Protein AF-A0A367K1L8-F1 (afdb_monomer)

Secondary structure (DSSP, 8-state):
-----------PEEEEEEEE-S----TT--EESS----SSTTSPPBGGGGB-TTT-PBPEEEEEEE---TT-SEEEEEEEEE---GGGTTSTTSEEEEEEEEE-HHHHHHHHHHHHHHHHHHHHHHHHHHHHHHS--S---TTSSS--S--------------------PPPPP---------HHHHHTT----SPBP-GGGS--PPPEEEEEEEPPSS-SS----THHHHHHHHHHHHHHHHTTSS----------------TTHHHHHHHHHHHHTT-TT--EEE-TT-----SSPPPHHHHHHHHSPPTTT-PPEEEEEEE-TTHHHHS-HHHHHHHHHHHH-TT----HHHHHT-S---S-EEEEEES--

Solvent-accessible surface area (backbone atoms only — not comparable to full-atom values): 23066 Å² total; per-residue (Å²): 137,82,83,74,74,79,72,76,83,77,80,38,34,29,29,29,80,64,50,77,55,89,78,89,84,58,40,64,51,33,30,33,32,21,76,89,52,57,83,50,78,91,68,54,61,40,41,69,68,44,35,18,68,68,80,66,46,75,23,29,40,51,36,36,33,50,60,67,47,97,93,48,52,39,46,29,34,41,38,34,31,33,41,48,44,39,91,36,48,97,43,83,45,24,56,40,78,50,74,49,77,45,77,36,65,66,55,46,52,53,50,55,51,52,51,50,53,49,49,54,49,52,51,50,52,52,51,52,54,52,50,59,64,70,69,62,77,81,87,77,79,92,65,73,88,84,67,87,78,87,80,90,78,90,80,84,89,85,85,92,86,87,87,88,88,80,89,87,83,84,89,82,83,89,85,81,91,77,82,83,74,75,57,62,68,66,55,56,66,66,71,66,75,96,52,67,60,52,62,73,88,81,51,57,63,46,77,24,30,33,38,42,79,44,73,62,72,94,60,57,90,71,78,78,76,78,54,62,65,59,49,50,51,54,50,52,52,52,48,56,65,57,60,65,76,78,62,81,95,74,91,78,89,75,78,82,74,74,75,73,79,64,60,95,64,42,60,62,35,29,49,54,35,47,66,56,37,69,58,50,70,68,37,29,32,40,37,34,76,69,46,79,84,85,48,59,53,84,74,52,70,71,57,49,50,61,54,69,45,49,33,89,84,82,60,41,59,48,30,37,38,38,34,41,35,46,49,47,62,78,72,38,68,42,39,62,57,28,49,52,60,47,48,77,73,48,88,84,66,94,75,54,76,69,55,58,76,56,36,8,54,70,70,68,67,49,78,44,69,41,53,67,88,109

Foldseek 3Di:
DDDPPPDPDFFKKFWFFDFFDPDDADLAFKKAWDFHNDPDPVAFDFQLLQAAPPPRHGWTWGIKHFDDDPPDQKTKIKIKTAHWFLVSPPPPRRIGIDMDIDGNPVVVVVVVVVVVVVVVVVVVVVVVVVVVVVPDDDDDPPPPPPDPDDDDDDDDDDDDDDDDDDDDDDDDDDDDDDDPPVPVVVVVVVPRDPHDHDDRVPHDIWGMTTIDMDTQDPDQPDPDPPCVVVVVVVVVVVVVVVVVPPDDDDDDPDDDPVPPVDPVPLCVLLVQLCVRCVSPVSTFKIFGWLDDDSDNGDDDPVRVVVQQQADPPPRAHKGWGMKGAQSSVVVTPSLVVQVVVVCVVPVDDDDDPVVSVNGTDDDGMDTDIGGPVD

pLDDT: mean 73.6, std 21.95, range [27.41, 97.06]

Sequence (374 aa):
MSNKKQSKQSNVLLGLPDGEIEVDNDAYASKIGGIPVWLDPKHPPSAEYCTCHVCGDLMYLLFQSYAPLPESAYHRVIYVWACNKRACMKKEGSFKVVRSHIIDEVYLKAQRQKEEEKRKKEEKLKAAAAANQTGFGQGFQLGDLWGSSAGSFAKAAAKAAEPKPLFGMKPISPFDTKKETVDIADQLSKLSIQSPPVNVSGLPKFPGQYLYIDEEPKEPRYGNIDMSRYKEYLEMEKELLMEVDENSGETWQGETYEKQQLPKGFDKQFKKFTERVELEPSQCVRYEFAGQPLFYSALRPQQQQLIMTPCKYCKGPKVFEFQLMPNVLSILPTTEYASEAEKSVNANNKKSLLDSWSAGMEFGTILAFVCQKD

Structure (mmCIF, N/CA/C/O backbone):
data_AF-A0A367K1L8-F1
#
_entry.id   AF-A0A367K1L8-F1
#
loop_
_atom_site.group_PDB
_atom_site.id
_atom_site.type_symbol
_atom_site.label_atom_id
_atom_site.label_alt_id
_atom_site.label_comp_id
_atom_site.label_asym_id
_atom_site.label_entity_id
_atom_site.label_seq_id
_atom_site.pdbx_PDB_ins_code
_atom_site.Cartn_x
_atom_site.Cartn_y
_atom_site.Cartn_z
_atom_site.occupancy
_atom_site.B_iso_or_equiv
_atom_site.auth_seq_id
_atom_site.auth_comp_id
_atom_site.auth_asym_id
_atom_site.auth_atom_id
_atom_site.pdbx_PDB_model_num
ATOM 1 N N . MET A 1 1 ? 8.583 30.125 30.302 1.00 33.72 1 MET A N 1
ATOM 2 C CA . MET A 1 1 ? 7.949 28.792 30.220 1.00 33.72 1 MET A CA 1
ATOM 3 C C . MET A 1 1 ? 7.504 28.578 28.780 1.00 33.72 1 MET A C 1
ATOM 5 O O . MET A 1 1 ? 6.471 29.094 28.380 1.00 33.72 1 MET A O 1
ATOM 9 N N . SER A 1 2 ? 8.349 27.942 27.963 1.00 32.84 2 SER A N 1
ATOM 10 C CA . SER A 1 2 ? 8.043 27.700 26.548 1.00 32.84 2 SER A CA 1
ATOM 11 C C . SER A 1 2 ? 6.999 26.600 26.416 1.00 32.84 2 SER A C 1
ATOM 13 O O . SER A 1 2 ? 7.210 25.484 26.888 1.00 32.84 2 SER A O 1
ATOM 15 N N . ASN A 1 3 ? 5.898 26.926 25.740 1.00 33.44 3 ASN A N 1
ATOM 16 C CA . ASN A 1 3 ? 4.879 25.988 25.284 1.00 33.44 3 ASN A CA 1
ATOM 17 C C . ASN A 1 3 ? 5.524 24.887 24.428 1.00 33.44 3 ASN A C 1
ATOM 19 O O . ASN A 1 3 ? 5.747 25.064 23.229 1.00 33.44 3 ASN A O 1
ATOM 23 N N . LYS A 1 4 ? 5.799 23.726 25.034 1.00 36.78 4 LYS A N 1
ATOM 24 C CA . LYS A 1 4 ? 5.988 22.482 24.287 1.00 36.78 4 LYS A CA 1
ATOM 25 C C . LYS A 1 4 ? 4.646 22.159 23.634 1.00 36.78 4 LYS A C 1
ATOM 27 O O . LYS A 1 4 ? 3.738 21.659 24.292 1.00 36.78 4 LYS A O 1
ATOM 32 N N . LYS A 1 5 ? 4.521 22.458 22.336 1.00 37.12 5 LYS A N 1
ATOM 33 C CA . LYS A 1 5 ? 3.535 21.807 21.467 1.00 37.12 5 LYS A CA 1
ATOM 34 C C . LYS A 1 5 ? 3.681 20.305 21.703 1.00 37.12 5 LYS A C 1
ATOM 36 O O . LYS A 1 5 ? 4.712 19.740 21.349 1.00 37.12 5 LYS A O 1
ATOM 41 N N . GLN A 1 6 ? 2.688 19.681 22.330 1.00 33.50 6 GLN A N 1
ATOM 42 C CA . GLN A 1 6 ? 2.571 18.230 22.349 1.00 33.50 6 GLN A CA 1
ATOM 43 C C . GLN A 1 6 ? 2.497 17.782 20.887 1.00 33.50 6 GLN A C 1
ATOM 45 O O . GLN A 1 6 ? 1.499 18.014 20.204 1.00 33.50 6 GLN A O 1
ATOM 50 N N . SER A 1 7 ? 3.596 17.234 20.367 1.00 38.19 7 SER A N 1
ATOM 51 C CA . SER A 1 7 ? 3.588 16.560 19.077 1.00 38.19 7 SER A CA 1
ATOM 52 C C . SER A 1 7 ? 2.651 15.370 19.219 1.00 38.19 7 SER A C 1
ATOM 54 O O . SER A 1 7 ? 2.913 14.474 20.022 1.00 38.19 7 SER A O 1
ATOM 56 N N . LYS A 1 8 ? 1.543 15.394 18.477 1.00 43.34 8 LYS A N 1
ATOM 57 C CA . LYS A 1 8 ? 0.653 14.248 18.288 1.00 43.34 8 LYS A CA 1
ATOM 58 C C . LYS A 1 8 ? 1.546 13.037 17.977 1.00 43.34 8 LYS A C 1
ATOM 60 O O . LYS A 1 8 ? 2.310 13.100 17.017 1.00 43.34 8 LYS A O 1
ATOM 65 N N . GLN A 1 9 ? 1.554 12.021 18.841 1.00 50.31 9 GLN A N 1
ATOM 66 C CA . GLN A 1 9 ? 2.336 10.805 18.610 1.00 50.31 9 GLN A CA 1
ATOM 67 C C . GLN A 1 9 ? 1.831 10.181 17.304 1.00 50.31 9 GLN A C 1
ATOM 69 O O . GLN A 1 9 ? 0.641 9.896 17.189 1.00 50.31 9 GLN A O 1
ATOM 74 N N . SER A 1 10 ? 2.700 10.073 16.300 1.00 58.75 10 SER A N 1
ATOM 75 C CA . SER A 1 10 ? 2.383 9.408 15.037 1.00 58.75 10 SER A CA 1
ATOM 76 C C . SER A 1 10 ? 2.575 7.907 15.234 1.00 58.75 10 SER A C 1
ATOM 78 O O . SER A 1 10 ? 3.699 7.464 15.476 1.00 58.75 10 SER A O 1
ATOM 80 N N . ASN A 1 11 ? 1.488 7.142 15.160 1.00 82.00 11 ASN A N 1
ATOM 81 C CA . ASN A 1 11 ? 1.505 5.679 15.234 1.00 82.00 11 ASN A CA 1
ATOM 82 C C . ASN A 1 11 ? 1.684 5.123 13.816 1.00 82.00 11 ASN A C 1
ATOM 84 O O . ASN A 1 11 ? 0.771 4.517 13.256 1.00 82.00 11 ASN A O 1
ATOM 88 N N . VAL A 1 12 ? 2.827 5.427 13.198 1.00 92.56 12 VAL A N 1
ATOM 89 C CA . VAL A 1 12 ? 3.155 4.914 11.865 1.00 92.56 12 VAL A CA 1
ATOM 90 C C . VAL A 1 12 ? 3.535 3.446 12.002 1.00 92.56 12 VAL A C 1
ATOM 92 O O . VAL A 1 12 ? 4.423 3.109 12.785 1.00 92.56 12 VAL A O 1
ATOM 95 N N . LEU A 1 13 ? 2.879 2.591 11.223 1.00 95.06 13 LEU A N 1
ATOM 96 C CA . LEU A 1 13 ? 3.216 1.176 11.115 1.00 95.06 13 LEU A CA 1
ATOM 97 C C . LEU A 1 13 ? 4.096 0.956 9.883 1.00 95.06 13 LEU A C 1
ATOM 99 O O . LEU A 1 13 ? 3.791 1.459 8.799 1.00 95.06 13 LEU A O 1
ATOM 103 N N . LEU A 1 14 ? 5.187 0.217 10.044 1.00 95.81 14 LEU A N 1
ATOM 104 C CA . LEU A 1 14 ? 6.100 -0.171 8.978 1.00 95.81 14 LEU A CA 1
ATOM 105 C C . LEU A 1 14 ? 5.831 -1.619 8.568 1.00 95.81 14 LEU A C 1
ATOM 107 O O . LEU A 1 14 ? 5.656 -2.481 9.421 1.00 95.81 14 LEU A O 1
ATOM 111 N N . GLY A 1 15 ? 5.815 -1.880 7.262 1.00 96.31 15 GLY A N 1
ATOM 112 C CA . GLY A 1 15 ? 5.840 -3.234 6.709 1.00 96.31 15 GLY A CA 1
ATOM 113 C C . GLY A 1 15 ? 7.262 -3.601 6.306 1.00 96.31 15 GLY A C 1
ATOM 114 O O . GLY A 1 15 ? 7.822 -2.948 5.418 1.00 96.31 15 GLY A O 1
ATOM 115 N N . LEU A 1 16 ? 7.829 -4.621 6.947 1.00 95.56 16 LEU A N 1
ATOM 116 C CA . LEU A 1 16 ? 9.189 -5.123 6.740 1.00 95.56 16 LEU A CA 1
ATOM 117 C C . LEU A 1 16 ? 9.138 -6.514 6.092 1.00 95.56 16 LEU A C 1
ATOM 119 O O . LEU A 1 16 ? 8.237 -7.279 6.422 1.00 95.56 16 LEU A O 1
ATOM 123 N N . PRO A 1 17 ? 10.058 -6.867 5.183 1.00 94.25 17 PRO A N 1
ATOM 124 C CA . PRO A 1 17 ? 10.080 -8.196 4.571 1.00 94.25 17 PRO A CA 1
ATOM 125 C C . PRO A 1 17 ? 10.338 -9.301 5.611 1.00 94.25 17 PRO A C 1
ATOM 127 O O . PRO A 1 17 ? 11.297 -9.215 6.370 1.00 94.25 17 PRO A O 1
ATOM 130 N N . ASP A 1 18 ? 9.503 -10.346 5.608 1.00 91.62 18 ASP A N 1
ATOM 131 C CA . ASP A 1 18 ? 9.469 -11.425 6.620 1.00 91.62 18 ASP A CA 1
ATOM 132 C C . ASP A 1 18 ? 9.560 -12.842 6.013 1.00 91.62 18 ASP A C 1
ATOM 134 O O . ASP A 1 18 ? 9.142 -13.840 6.589 1.00 91.62 18 ASP A O 1
ATOM 138 N N . GLY A 1 19 ? 10.111 -12.935 4.802 1.00 90.81 19 GLY A N 1
ATOM 139 C CA . GLY A 1 19 ? 10.416 -14.214 4.145 1.00 90.81 19 GLY A CA 1
ATOM 140 C C . GLY A 1 19 ? 9.479 -14.614 3.003 1.00 90.81 19 GLY A C 1
ATOM 141 O O . GLY A 1 19 ? 8.407 -14.045 2.801 1.00 90.81 19 GLY A O 1
ATOM 142 N N . GLU A 1 20 ? 9.946 -15.559 2.194 1.00 92.06 20 GLU A N 1
ATOM 143 C CA . GLU A 1 20 ? 9.299 -15.965 0.943 1.00 92.06 20 GLU A CA 1
ATOM 144 C C . GLU A 1 20 ? 7.980 -16.716 1.167 1.00 92.06 20 GLU A C 1
ATOM 146 O O . GLU A 1 20 ? 7.781 -17.402 2.170 1.00 92.06 20 GLU A O 1
ATOM 151 N N . ILE A 1 21 ? 7.074 -16.595 0.198 1.00 91.00 21 ILE A N 1
ATOM 152 C CA . ILE A 1 21 ? 5.763 -17.244 0.219 1.00 91.00 21 ILE A CA 1
ATOM 153 C C . ILE A 1 21 ? 5.789 -18.486 -0.672 1.00 91.00 21 ILE A C 1
ATOM 155 O O . ILE A 1 21 ? 5.823 -18.373 -1.898 1.00 91.00 21 ILE A O 1
ATOM 159 N N . GLU A 1 22 ? 5.694 -19.670 -0.063 1.00 80.94 22 GLU A N 1
ATOM 160 C CA . GLU A 1 22 ? 5.553 -20.935 -0.798 1.00 80.94 22 GLU A CA 1
ATOM 161 C C . GLU A 1 22 ? 4.098 -21.204 -1.211 1.00 80.94 22 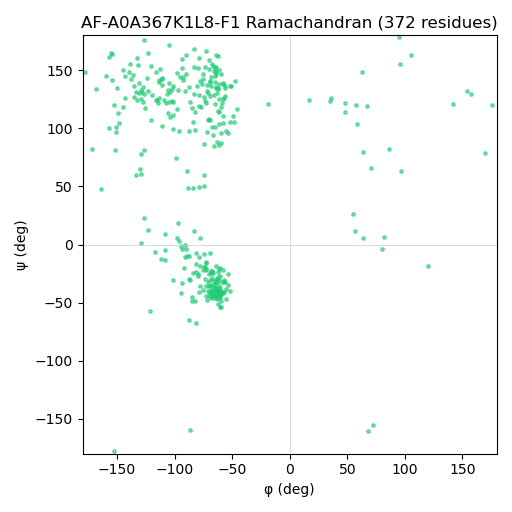GLU A C 1
ATOM 163 O O . GLU A 1 22 ? 3.809 -21.512 -2.369 1.00 80.94 22 GLU A O 1
ATOM 168 N N . VAL A 1 23 ? 3.164 -21.069 -0.262 1.00 82.31 23 VAL A N 1
ATOM 169 C CA . VAL A 1 23 ? 1.730 -21.302 -0.464 1.00 82.31 23 VAL A CA 1
ATOM 170 C C . VAL A 1 23 ? 0.942 -20.179 0.188 1.00 82.31 23 VAL A C 1
ATOM 172 O O . VAL A 1 23 ? 1.091 -19.906 1.374 1.00 82.31 23 VAL A O 1
ATOM 175 N N . ASP A 1 24 ? 0.061 -19.561 -0.590 1.00 83.56 24 ASP A N 1
ATOM 176 C CA . ASP A 1 24 ? -0.647 -18.358 -0.182 1.00 83.56 24 ASP A CA 1
ATOM 177 C C . ASP A 1 24 ? -2.158 -18.568 -0.201 1.00 83.56 24 ASP A C 1
ATOM 179 O O . ASP A 1 24 ? -2.771 -18.652 -1.265 1.00 83.56 24 ASP A O 1
ATOM 183 N N . ASN A 1 25 ? -2.749 -18.672 0.988 1.00 85.38 25 ASN A N 1
ATOM 184 C CA . ASN A 1 25 ? -4.183 -18.917 1.160 1.00 85.38 25 ASN A CA 1
ATOM 185 C C . ASN A 1 25 ? -4.851 -17.917 2.114 1.00 85.38 25 ASN A C 1
ATOM 187 O O . ASN A 1 25 ? -6.047 -18.039 2.374 1.00 85.38 25 ASN A O 1
ATOM 191 N N . ASP A 1 26 ? -4.103 -16.948 2.647 1.00 90.69 26 ASP A N 1
ATOM 192 C CA . ASP A 1 26 ? -4.611 -16.017 3.651 1.00 90.69 26 ASP A CA 1
ATOM 193 C C . ASP A 1 26 ? -4.854 -14.628 3.045 1.00 90.69 26 ASP A C 1
ATOM 195 O O . ASP A 1 26 ? -3.931 -13.914 2.649 1.00 90.69 26 ASP A O 1
ATOM 199 N N . ALA A 1 27 ? -6.126 -14.225 2.982 1.00 91.12 27 ALA A N 1
ATOM 200 C CA . ALA A 1 27 ? -6.516 -12.894 2.520 1.00 91.12 27 ALA A CA 1
ATOM 201 C C . ALA A 1 27 ? -6.084 -11.783 3.492 1.00 91.12 27 ALA A C 1
ATOM 203 O O . ALA A 1 27 ? -5.952 -10.628 3.080 1.00 91.12 27 ALA A O 1
ATOM 204 N N . TYR A 1 28 ? -5.871 -12.124 4.765 1.00 92.69 28 TYR A N 1
ATOM 205 C CA . TYR A 1 28 ? -5.532 -11.192 5.835 1.00 92.69 28 TYR A CA 1
ATOM 206 C C . TYR A 1 28 ? -4.019 -11.018 6.017 1.00 92.69 28 TYR A C 1
ATOM 208 O O . TYR A 1 28 ? -3.582 -10.089 6.700 1.00 92.69 28 TYR A O 1
ATOM 216 N N . ALA A 1 29 ? -3.207 -11.858 5.376 1.00 93.69 29 ALA A N 1
ATOM 217 C CA . ALA A 1 29 ? -1.763 -11.711 5.390 1.00 93.69 29 ALA A CA 1
ATOM 218 C C . ALA A 1 29 ? -1.327 -10.468 4.597 1.00 93.69 29 ALA A C 1
ATOM 220 O O . ALA A 1 29 ? -1.850 -10.162 3.519 1.00 93.69 29 ALA A O 1
ATOM 221 N N . SER A 1 30 ? -0.339 -9.752 5.138 1.00 95.94 30 SER A N 1
ATOM 222 C CA . SER A 1 30 ? 0.322 -8.654 4.433 1.00 95.94 30 SER A CA 1
ATOM 223 C C . SER A 1 30 ? 1.522 -9.185 3.664 1.00 95.94 30 SER A C 1
ATOM 225 O O . SER A 1 30 ? 2.316 -9.949 4.205 1.00 95.94 30 SER A O 1
ATOM 227 N N . LYS A 1 31 ? 1.648 -8.800 2.395 1.00 96.50 31 LYS A N 1
ATOM 228 C CA . LYS A 1 31 ? 2.668 -9.317 1.482 1.00 96.50 31 LYS A CA 1
ATOM 229 C C . LYS A 1 31 ? 2.955 -8.367 0.328 1.00 96.50 31 LYS A C 1
ATOM 231 O O . LYS A 1 31 ? 2.128 -7.523 -0.031 1.00 96.50 31 LYS A O 1
ATOM 236 N N . ILE A 1 32 ? 4.105 -8.568 -0.298 1.00 96.56 32 ILE A N 1
ATOM 237 C CA . ILE A 1 32 ? 4.471 -7.993 -1.593 1.00 96.56 32 ILE A CA 1
ATOM 238 C C . ILE A 1 32 ? 4.664 -9.096 -2.630 1.00 96.56 32 ILE A C 1
ATOM 240 O O . ILE A 1 32 ? 5.064 -10.207 -2.292 1.00 96.56 32 ILE A O 1
ATOM 244 N N . GLY A 1 33 ? 4.368 -8.798 -3.895 1.00 94.75 33 GLY A N 1
ATOM 245 C CA . GLY A 1 33 ? 4.430 -9.788 -4.973 1.00 94.75 33 GLY A CA 1
ATOM 246 C C . GLY A 1 33 ? 3.362 -10.888 -4.868 1.00 94.75 33 GLY A C 1
ATOM 247 O O . GLY A 1 33 ? 2.334 -10.735 -4.204 1.00 94.75 33 GLY A O 1
ATOM 248 N N . GLY A 1 34 ? 3.599 -12.008 -5.554 1.00 93.38 34 GLY A N 1
ATOM 249 C CA . GLY A 1 34 ? 2.688 -13.151 -5.584 1.00 93.38 34 GLY A CA 1
ATOM 250 C C . GLY A 1 34 ? 1.410 -12.921 -6.398 1.00 93.38 34 GLY A C 1
ATOM 251 O O . GLY A 1 34 ? 1.365 -12.123 -7.337 1.00 93.38 34 GLY A O 1
ATOM 252 N N . ILE A 1 35 ? 0.365 -13.673 -6.045 1.00 92.44 35 ILE A N 1
ATOM 253 C CA . ILE A 1 35 ? -0.988 -13.571 -6.610 1.00 92.44 35 ILE A CA 1
ATOM 254 C C . ILE A 1 35 ? -1.971 -13.064 -5.547 1.00 92.44 35 ILE A C 1
ATOM 256 O O . ILE A 1 35 ? -1.763 -13.298 -4.352 1.00 92.44 35 ILE A O 1
ATOM 260 N N . PRO A 1 36 ? -3.048 -12.365 -5.941 1.00 93.12 36 PRO A N 1
ATOM 261 C CA . PRO A 1 36 ? -4.009 -11.845 -4.980 1.00 93.12 36 PRO A CA 1
ATOM 262 C C . PRO A 1 36 ? -4.783 -12.986 -4.327 1.00 93.12 36 PRO A C 1
ATOM 264 O O . PRO A 1 36 ? -5.269 -13.890 -5.007 1.00 93.12 36 PRO A O 1
ATOM 267 N N . VAL A 1 37 ? -4.958 -12.890 -3.013 1.00 93.44 37 VAL A N 1
ATOM 268 C CA . VAL A 1 37 ? -5.953 -13.678 -2.284 1.00 93.44 37 VAL A CA 1
ATOM 269 C C . VAL A 1 37 ? -7.105 -12.736 -1.961 1.00 93.44 37 VAL A C 1
ATOM 271 O O . VAL A 1 37 ? -6.951 -11.781 -1.197 1.00 93.44 37 VAL A O 1
ATOM 274 N N . TRP A 1 38 ? -8.243 -12.942 -2.621 1.00 92.94 38 TRP A N 1
ATOM 275 C CA . TRP A 1 38 ? -9.396 -12.052 -2.507 1.00 92.94 38 TRP A CA 1
ATOM 276 C C . TRP A 1 38 ? -10.077 -12.199 -1.148 1.00 92.94 38 TRP A C 1
ATOM 278 O O . TRP A 1 38 ? -10.373 -13.313 -0.725 1.00 92.94 38 TRP A O 1
ATOM 288 N N . LEU A 1 39 ? -10.364 -11.065 -0.501 1.00 91.75 39 LEU A N 1
ATOM 289 C CA . LEU A 1 39 ? -11.075 -11.025 0.778 1.00 91.75 39 LEU A CA 1
ATOM 290 C C . LEU A 1 39 ? -12.456 -11.689 0.679 1.00 91.75 39 LEU A C 1
ATOM 292 O O . LEU A 1 39 ? -12.828 -12.445 1.570 1.00 91.75 39 LEU A O 1
ATOM 296 N N . ASP A 1 40 ? -13.184 -11.442 -0.416 1.00 89.88 40 ASP A N 1
ATOM 297 C CA . ASP A 1 40 ? -14.384 -12.200 -0.776 1.00 89.88 40 ASP A CA 1
ATOM 298 C C . ASP A 1 40 ? -14.115 -13.048 -2.031 1.00 89.88 40 ASP A C 1
ATOM 300 O O . ASP A 1 40 ? -14.153 -12.523 -3.149 1.00 89.88 40 ASP A O 1
ATOM 304 N N . PRO A 1 41 ? -13.878 -14.365 -1.891 1.00 86.06 41 PRO A N 1
ATOM 305 C CA . PRO A 1 41 ? -13.668 -15.247 -3.035 1.00 86.06 41 PRO A CA 1
ATOM 306 C C . PRO A 1 41 ? -14.868 -15.331 -3.988 1.00 86.06 41 PRO A C 1
ATOM 308 O O . PRO A 1 41 ? -14.698 -15.721 -5.142 1.00 86.06 41 PRO A O 1
ATOM 311 N N . LYS A 1 42 ? -16.083 -14.996 -3.528 1.00 85.19 42 LYS A N 1
ATOM 312 C CA . LYS A 1 42 ? -17.307 -15.061 -4.344 1.00 85.19 42 LYS A CA 1
ATOM 313 C C . LYS A 1 42 ? -17.470 -13.840 -5.245 1.00 85.19 42 LYS A C 1
ATOM 315 O O . LYS A 1 42 ? -18.140 -13.936 -6.271 1.00 85.19 42 LYS A O 1
ATOM 320 N N . HIS A 1 43 ? -16.855 -12.719 -4.875 1.00 83.38 43 HIS A N 1
ATOM 321 C CA . HIS A 1 43 ? -16.987 -11.442 -5.574 1.00 83.38 43 HIS A CA 1
ATOM 322 C C . HIS A 1 43 ? -15.612 -10.831 -5.892 1.00 83.38 43 HIS A C 1
ATOM 324 O O . HIS A 1 43 ? -15.297 -9.734 -5.423 1.00 83.38 43 HIS A O 1
ATOM 330 N N . PRO A 1 44 ? -14.766 -11.515 -6.686 1.00 84.38 44 PRO A N 1
ATOM 331 C CA . PRO A 1 44 ? -13.499 -10.941 -7.118 1.00 84.38 44 PRO A CA 1
ATOM 332 C C . PRO A 1 44 ? -13.741 -9.701 -7.998 1.00 84.38 44 PRO A C 1
ATOM 334 O O . PRO A 1 44 ? -14.766 -9.611 -8.685 1.00 84.38 44 PRO A O 1
ATOM 337 N N . PRO A 1 45 ? -12.799 -8.743 -8.025 1.00 85.75 45 PRO A N 1
ATOM 338 C CA . PRO A 1 45 ? -12.919 -7.580 -8.890 1.00 85.75 45 PRO A CA 1
ATOM 339 C C . PRO A 1 45 ? -12.886 -7.985 -10.370 1.00 85.75 45 PRO A C 1
ATOM 341 O O . PRO A 1 45 ? -12.445 -9.075 -10.742 1.00 85.75 45 PRO A O 1
ATOM 344 N N . SER A 1 46 ? -13.333 -7.070 -11.226 1.00 85.44 46 SER A N 1
ATOM 345 C CA . SER A 1 46 ? -13.247 -7.223 -12.679 1.00 85.44 46 SER A CA 1
ATOM 346 C C . SER A 1 46 ? -11.800 -7.264 -13.178 1.00 85.44 46 SER A C 1
ATOM 348 O O . SER A 1 46 ? -10.932 -6.557 -12.655 1.00 85.44 46 SER A O 1
ATOM 350 N N . ALA A 1 47 ? -11.555 -8.029 -14.249 1.00 83.75 47 ALA A N 1
ATOM 351 C CA . ALA A 1 47 ? -10.265 -8.091 -14.945 1.00 83.75 47 ALA A CA 1
ATOM 352 C C . ALA A 1 47 ? -9.727 -6.713 -15.378 1.00 83.75 47 ALA A C 1
ATOM 354 O O . ALA A 1 47 ? -8.513 -6.505 -15.468 1.00 83.75 47 ALA A O 1
ATOM 355 N N . GLU A 1 48 ? -10.612 -5.734 -15.567 1.00 86.31 48 GLU A N 1
ATOM 356 C CA . GLU A 1 48 ? -10.237 -4.356 -15.874 1.00 86.31 48 GLU A CA 1
ATOM 357 C C . GLU A 1 48 ? -9.345 -3.739 -14.791 1.00 86.31 48 GLU A C 1
ATOM 359 O O . GLU A 1 48 ? -8.462 -2.942 -15.111 1.00 86.31 48 GLU A O 1
ATOM 364 N N . TYR A 1 49 ? -9.504 -4.110 -13.517 1.00 85.56 49 TYR A N 1
ATOM 365 C CA . TYR A 1 49 ? -8.670 -3.588 -12.426 1.00 85.56 49 TYR A CA 1
ATOM 366 C C . TYR A 1 49 ? -7.245 -4.137 -12.434 1.00 85.56 49 TYR A C 1
ATOM 368 O O . TYR A 1 49 ? -6.341 -3.481 -11.919 1.00 85.56 49 TYR A O 1
ATOM 376 N N . CYS A 1 50 ? -7.032 -5.283 -13.075 1.00 90.44 50 CYS A N 1
ATOM 377 C CA . CYS A 1 50 ? -5.718 -5.889 -13.256 1.00 90.44 50 CYS A CA 1
ATOM 378 C C . CYS A 1 50 ? -5.103 -5.548 -14.620 1.00 90.44 50 CYS A C 1
ATOM 380 O O . CYS A 1 50 ? -4.015 -6.020 -14.915 1.00 90.44 50 CYS A O 1
ATOM 382 N N . THR A 1 51 ? -5.753 -4.728 -15.452 1.00 93.50 51 THR A N 1
ATOM 383 C CA . THR A 1 51 ? -5.268 -4.386 -16.801 1.00 93.50 51 THR A CA 1
ATOM 384 C C . THR A 1 51 ? -4.718 -2.961 -16.850 1.00 93.50 51 THR A C 1
ATOM 386 O O . THR A 1 51 ? -5.356 -2.023 -16.362 1.00 93.50 51 THR A O 1
ATOM 389 N N . CYS A 1 52 ? -3.541 -2.763 -17.440 1.00 94.81 52 CYS A N 1
ATOM 390 C CA . CYS A 1 52 ? -2.931 -1.447 -17.595 1.00 94.81 52 CYS A CA 1
ATOM 391 C C . CYS A 1 52 ? -3.695 -0.615 -18.631 1.00 94.81 52 CYS A C 1
ATOM 393 O O . CYS A 1 52 ? -3.900 -1.057 -19.756 1.00 94.81 52 CYS A O 1
ATOM 395 N N . HIS A 1 53 ? -4.061 0.625 -18.296 1.00 94.81 53 HIS A N 1
ATOM 396 C CA . HIS A 1 53 ? -4.766 1.496 -19.248 1.00 94.81 53 HIS A CA 1
ATOM 397 C C . HIS A 1 53 ? -3.856 2.041 -20.363 1.00 94.81 53 HIS A C 1
ATOM 399 O O . HIS A 1 53 ? -4.341 2.485 -21.396 1.00 94.81 53 HIS A O 1
ATOM 405 N N . VAL A 1 54 ? -2.537 2.020 -20.156 1.00 94.19 54 VAL A N 1
ATOM 406 C CA . VAL A 1 54 ? -1.566 2.601 -21.092 1.00 94.19 54 VAL A CA 1
ATOM 407 C C . VAL A 1 54 ? -1.204 1.621 -22.205 1.00 94.19 54 VAL A C 1
ATOM 409 O O . VAL A 1 54 ? -1.197 2.006 -23.369 1.00 94.19 54 VAL A O 1
ATOM 412 N N . CYS A 1 55 ? -0.874 0.374 -21.858 1.00 92.50 55 CYS A N 1
ATOM 413 C CA . CYS A 1 55 ? -0.455 -0.642 -22.828 1.00 92.50 55 CYS A CA 1
ATOM 414 C C . CYS A 1 55 ? -1.487 -1.751 -23.065 1.00 92.50 55 CYS A C 1
ATOM 416 O O . CYS A 1 55 ? -1.332 -2.495 -24.024 1.00 92.50 55 CYS A O 1
ATOM 418 N N . GLY A 1 56 ? -2.513 -1.878 -22.218 1.00 91.56 56 GLY A N 1
ATOM 419 C CA . GLY A 1 56 ? -3.517 -2.942 -22.316 1.00 91.56 56 GLY A CA 1
ATOM 420 C C . GLY A 1 56 ? -3.089 -4.298 -21.745 1.00 91.56 56 GLY A C 1
ATOM 421 O O . GLY A 1 56 ? -3.908 -5.208 -21.705 1.00 91.56 56 GLY A O 1
ATOM 422 N N . ASP A 1 57 ? -1.847 -4.449 -21.275 1.00 91.12 57 ASP A N 1
ATOM 423 C CA . ASP A 1 57 ? -1.374 -5.709 -20.688 1.00 91.12 57 ASP A CA 1
ATOM 424 C C . ASP A 1 57 ? -1.849 -5.898 -19.241 1.00 91.12 57 ASP A C 1
ATOM 426 O O . ASP A 1 57 ? -2.154 -4.932 -18.532 1.00 91.12 57 ASP A O 1
ATOM 430 N N . LEU A 1 58 ? -1.829 -7.148 -18.772 1.00 92.75 58 LEU A N 1
ATOM 431 C CA . LEU A 1 58 ? -2.056 -7.476 -17.367 1.00 92.75 58 LEU A CA 1
ATOM 432 C C . LEU A 1 58 ? -0.937 -6.911 -16.477 1.00 92.75 58 LEU A C 1
ATOM 434 O O . LEU A 1 58 ? 0.246 -6.919 -16.818 1.00 92.75 58 LEU A O 1
ATOM 438 N N . MET A 1 59 ? -1.333 -6.401 -15.319 1.00 94.69 59 MET A N 1
ATOM 439 C CA . MET A 1 59 ? -0.471 -5.830 -14.294 1.00 94.69 59 MET A CA 1
ATOM 440 C C . MET A 1 59 ? -0.094 -6.877 -13.249 1.00 94.69 59 MET A C 1
ATOM 442 O O . MET A 1 59 ? -0.795 -7.868 -13.055 1.00 94.69 59 MET A O 1
ATOM 446 N N . TYR A 1 60 ? 0.990 -6.600 -12.536 1.00 95.31 60 TYR A N 1
ATOM 447 C CA . TYR A 1 60 ? 1.489 -7.420 -11.442 1.00 95.31 60 TYR A CA 1
ATOM 448 C C . TYR A 1 60 ? 0.915 -6.913 -10.120 1.00 95.31 60 TYR A C 1
ATOM 450 O O . TYR A 1 60 ? 0.766 -5.699 -9.931 1.00 95.31 60 TYR A O 1
ATOM 458 N N . LEU A 1 61 ? 0.626 -7.830 -9.197 1.00 95.88 61 LEU A N 1
ATOM 459 C CA . LEU A 1 61 ? 0.343 -7.473 -7.811 1.00 95.88 61 LEU A CA 1
ATOM 460 C C . LEU A 1 61 ? 1.654 -7.045 -7.140 1.00 95.88 61 LEU A C 1
ATOM 462 O O . LEU A 1 61 ? 2.614 -7.809 -7.101 1.00 95.88 61 LEU A O 1
ATOM 466 N N . LEU A 1 62 ? 1.689 -5.821 -6.616 1.00 95.88 62 LEU A N 1
ATOM 467 C CA . LEU A 1 62 ? 2.827 -5.307 -5.854 1.00 95.88 62 LEU A CA 1
ATOM 468 C C . LEU A 1 62 ? 2.659 -5.489 -4.360 1.00 95.88 62 LEU A C 1
ATOM 470 O O . LEU A 1 62 ? 3.629 -5.805 -3.685 1.00 95.88 62 LEU A O 1
ATOM 474 N N . PHE A 1 63 ? 1.458 -5.246 -3.850 1.00 97.06 63 PHE A N 1
ATOM 475 C CA . PHE A 1 63 ? 1.203 -5.201 -2.419 1.00 97.06 63 PHE A CA 1
ATOM 476 C C . PHE A 1 63 ? -0.225 -5.642 -2.127 1.00 97.06 63 PHE A C 1
ATOM 478 O O . PHE A 1 63 ? -1.164 -5.188 -2.785 1.00 97.06 63 PHE A O 1
ATOM 485 N N . GLN A 1 64 ? -0.373 -6.504 -1.128 1.00 96.31 64 GLN A N 1
ATOM 486 C CA . GLN A 1 64 ? -1.641 -6.865 -0.511 1.00 96.31 64 GLN A CA 1
ATOM 487 C C . GLN A 1 64 ? -1.491 -6.717 1.002 1.00 96.31 64 GLN A C 1
ATOM 489 O O . GLN A 1 64 ? -0.510 -7.195 1.561 1.00 96.31 64 GLN A O 1
ATOM 494 N N . SER A 1 65 ? -2.444 -6.077 1.679 1.00 96.38 65 SER A N 1
ATOM 495 C CA . SER A 1 65 ? -2.397 -5.976 3.141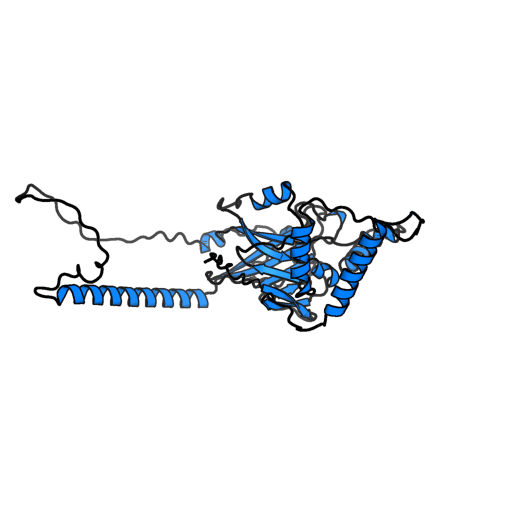 1.00 96.38 65 SER A CA 1
ATOM 496 C C . SER A 1 65 ? -3.760 -5.798 3.776 1.00 96.38 65 SER A C 1
ATOM 498 O O . SER A 1 65 ? -4.617 -5.066 3.268 1.00 96.38 65 SER A O 1
ATOM 500 N N . TYR A 1 66 ? -3.924 -6.462 4.917 1.00 95.00 66 TYR A N 1
ATOM 501 C CA . TYR A 1 66 ? -5.025 -6.246 5.835 1.00 95.00 66 TYR A CA 1
ATOM 502 C C . TYR A 1 66 ? -4.805 -4.969 6.644 1.00 95.00 66 TYR A C 1
ATOM 504 O O . TYR A 1 66 ? -3.850 -4.841 7.406 1.00 95.00 66 TYR A O 1
ATOM 512 N N . ALA A 1 67 ? -5.719 -4.022 6.473 1.00 92.44 67 ALA A N 1
ATOM 513 C CA . ALA A 1 67 ? -5.617 -2.669 6.995 1.00 92.44 67 ALA A CA 1
ATOM 514 C C . ALA A 1 67 ? -6.909 -2.273 7.732 1.00 92.44 67 ALA A C 1
ATOM 516 O O . ALA A 1 67 ? -7.639 -1.391 7.258 1.00 92.44 67 ALA A O 1
ATOM 517 N N . PRO A 1 68 ? -7.238 -2.941 8.858 1.00 89.69 68 PRO A N 1
ATOM 518 C CA . PRO A 1 68 ? -8.439 -2.639 9.623 1.00 89.69 68 PRO A CA 1
ATOM 519 C C . PRO A 1 68 ? -8.380 -1.223 10.199 1.00 89.69 68 PRO A C 1
ATOM 521 O O . PRO A 1 68 ? -7.312 -0.710 10.542 1.00 89.69 68 PRO A O 1
ATOM 524 N N . LEU A 1 69 ? -9.546 -0.593 10.333 1.00 87.12 69 LEU A N 1
ATOM 525 C CA . LEU A 1 69 ? -9.675 0.707 10.987 1.00 87.12 69 LEU A CA 1
ATOM 526 C C . LEU A 1 69 ? -10.281 0.514 12.387 1.00 87.12 69 LEU A C 1
ATOM 528 O O . LEU A 1 69 ? -11.308 -0.154 12.489 1.00 87.12 69 LEU A O 1
ATOM 532 N N . PRO A 1 70 ? -9.711 1.106 13.457 1.00 80.31 70 PRO A N 1
ATOM 533 C CA . PRO A 1 70 ? -10.166 0.868 14.834 1.00 80.31 70 PRO A CA 1
ATOM 534 C C . PRO A 1 70 ? -11.647 1.173 15.099 1.00 80.31 70 PRO A C 1
ATOM 536 O O . PRO A 1 70 ? -12.262 0.542 15.957 1.00 80.31 70 PRO A O 1
ATOM 539 N N . GLU A 1 71 ? -12.209 2.143 14.375 1.00 78.38 71 GLU A N 1
ATOM 540 C CA . GLU A 1 71 ? -13.596 2.612 14.514 1.00 78.38 71 GLU A CA 1
ATOM 541 C C . GLU A 1 71 ? -14.551 1.987 13.481 1.00 78.38 71 GLU A C 1
ATOM 543 O O . GLU A 1 71 ? -15.715 2.375 13.397 1.00 78.38 71 GLU A O 1
ATOM 548 N N . SER A 1 72 ? -14.070 1.035 12.676 1.00 83.44 72 SER A N 1
ATOM 549 C CA . SER A 1 72 ? -14.837 0.416 11.598 1.00 83.44 72 SER A CA 1
ATOM 550 C C . SER A 1 72 ? -15.161 -1.038 11.914 1.00 83.44 72 SER A C 1
ATOM 552 O O . SER A 1 72 ? -14.300 -1.799 12.346 1.00 83.44 72 SER A O 1
ATOM 554 N N . ALA A 1 73 ? -16.397 -1.445 11.628 1.00 85.31 73 ALA A N 1
ATOM 555 C CA . ALA A 1 73 ? -16.828 -2.839 11.712 1.00 85.31 73 ALA A CA 1
ATOM 556 C C . ALA A 1 73 ? -16.479 -3.653 10.452 1.00 85.31 73 ALA A C 1
ATOM 558 O O . ALA A 1 73 ? -17.016 -4.740 10.263 1.00 85.31 73 ALA A O 1
ATOM 559 N N . TYR A 1 74 ? -15.643 -3.121 9.558 1.00 88.31 74 TYR A N 1
ATOM 560 C CA . TYR A 1 74 ? -15.275 -3.782 8.311 1.00 88.31 74 TYR A CA 1
ATOM 561 C C . TYR A 1 74 ? -13.847 -4.323 8.372 1.00 88.31 74 TYR A C 1
ATOM 563 O O . TYR A 1 74 ? -12.893 -3.587 8.635 1.00 88.31 74 TYR A O 1
ATOM 571 N N . HIS A 1 75 ? -13.689 -5.595 8.014 1.00 91.06 75 HIS A N 1
ATOM 572 C CA . HIS A 1 75 ? -12.421 -6.098 7.516 1.00 91.06 75 HIS A CA 1
ATOM 573 C C . HIS A 1 75 ? -12.095 -5.401 6.204 1.00 91.06 75 HIS A C 1
ATOM 575 O O . HIS A 1 75 ? -12.950 -5.285 5.323 1.00 91.06 75 HIS A O 1
ATOM 581 N N . ARG A 1 76 ? -10.850 -4.954 6.070 1.00 92.12 76 ARG A N 1
ATOM 582 C CA . ARG A 1 76 ? -10.401 -4.182 4.922 1.00 92.12 76 ARG A CA 1
ATOM 583 C C . ARG A 1 76 ? -9.089 -4.736 4.401 1.00 92.12 76 ARG A C 1
ATOM 585 O O . ARG A 1 76 ? -8.117 -4.796 5.147 1.00 92.12 76 ARG A O 1
ATOM 592 N N . VAL A 1 77 ? -9.058 -5.087 3.119 1.00 94.94 77 VAL A N 1
ATOM 593 C CA . VAL A 1 77 ? -7.834 -5.519 2.431 1.00 94.94 77 VAL A CA 1
ATOM 594 C C . VAL A 1 77 ? -7.587 -4.625 1.225 1.00 94.94 77 VAL A C 1
ATOM 596 O O . VAL A 1 77 ? -8.496 -4.351 0.435 1.00 94.94 77 VAL A O 1
ATOM 599 N N . ILE A 1 78 ? -6.353 -4.148 1.105 1.00 95.44 78 ILE A N 1
ATOM 600 C CA .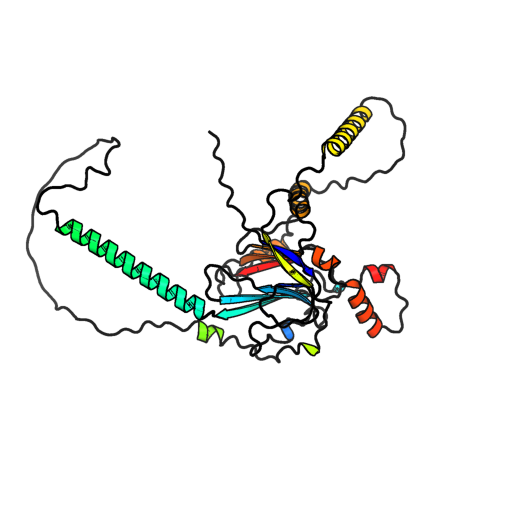 ILE A 1 78 ? -5.886 -3.272 0.033 1.00 95.44 78 ILE A CA 1
ATOM 601 C C . ILE A 1 78 ? -5.032 -4.098 -0.923 1.00 95.44 78 ILE A C 1
ATOM 603 O O . ILE A 1 78 ? -4.204 -4.883 -0.476 1.00 95.44 78 ILE A O 1
ATOM 607 N N . TYR A 1 79 ? -5.200 -3.875 -2.222 1.00 95.81 79 TYR A N 1
ATOM 608 C CA . TYR A 1 79 ? -4.429 -4.483 -3.300 1.00 95.81 79 TYR A CA 1
ATOM 609 C C . TYR A 1 79 ? -3.864 -3.382 -4.195 1.00 95.81 79 TYR A C 1
ATOM 611 O O . TYR A 1 79 ? -4.608 -2.519 -4.668 1.00 95.81 79 TYR A O 1
ATOM 619 N N . VAL A 1 80 ? -2.566 -3.423 -4.470 1.00 96.38 80 VAL A N 1
ATOM 620 C CA . VAL A 1 80 ? -1.887 -2.477 -5.360 1.00 96.38 80 VAL A CA 1
ATOM 621 C C . VAL A 1 80 ? -1.344 -3.218 -6.564 1.00 96.38 80 VAL A C 1
ATOM 623 O O . VAL A 1 80 ? -0.555 -4.149 -6.430 1.00 96.38 80 VAL A O 1
ATOM 626 N N . TRP A 1 81 ? -1.742 -2.755 -7.739 1.00 95.62 81 TRP A N 1
ATOM 627 C CA . TRP A 1 81 ? -1.365 -3.300 -9.032 1.00 95.62 81 TRP A CA 1
ATOM 628 C C . TRP A 1 81 ? -0.517 -2.299 -9.798 1.00 95.62 81 TRP A C 1
ATOM 630 O O . TRP A 1 81 ? -0.811 -1.099 -9.778 1.00 95.62 81 TRP A O 1
ATOM 640 N N . ALA A 1 82 ? 0.489 -2.793 -10.515 1.00 95.62 82 ALA A N 1
ATOM 641 C CA . ALA A 1 82 ? 1.328 -1.968 -11.374 1.00 95.62 82 A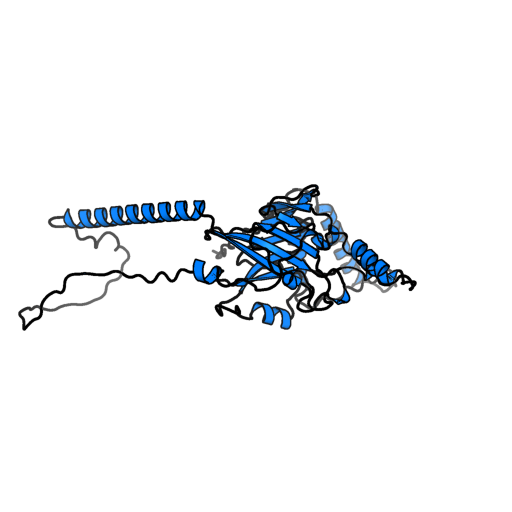LA A CA 1
ATOM 642 C C . ALA A 1 82 ? 1.730 -2.681 -12.665 1.00 95.62 82 ALA A C 1
ATOM 644 O O . ALA A 1 82 ? 1.993 -3.884 -12.695 1.00 95.62 82 ALA A O 1
ATOM 645 N N . CYS A 1 83 ? 1.819 -1.915 -13.747 1.00 95.19 83 CYS A N 1
ATOM 646 C CA . CYS A 1 83 ? 2.445 -2.381 -14.977 1.00 95.19 83 CYS A CA 1
ATOM 647 C C . CYS A 1 83 ? 3.959 -2.565 -14.768 1.00 95.19 83 CYS A C 1
ATOM 649 O O . CYS A 1 83 ? 4.583 -1.756 -14.094 1.00 95.19 83 CYS A O 1
ATOM 651 N N . ASN A 1 84 ? 4.575 -3.574 -15.389 1.00 93.88 84 ASN A N 1
ATOM 652 C CA . ASN A 1 84 ? 6.030 -3.780 -15.331 1.00 93.88 84 ASN A CA 1
ATOM 653 C C . ASN A 1 84 ? 6.786 -3.200 -16.547 1.00 93.88 84 ASN A C 1
ATOM 655 O O . ASN A 1 84 ? 7.909 -3.594 -16.847 1.00 93.88 84 ASN A O 1
ATOM 659 N N . LYS A 1 85 ? 6.166 -2.274 -17.292 1.00 90.75 85 LYS A N 1
ATOM 660 C CA . LYS A 1 85 ? 6.792 -1.597 -18.438 1.00 90.75 85 LYS A CA 1
ATOM 661 C C . LYS A 1 85 ? 7.185 -0.173 -18.066 1.00 90.75 85 LYS A C 1
ATOM 663 O O . LYS A 1 85 ? 6.312 0.647 -17.768 1.00 90.75 85 LYS A O 1
ATOM 668 N N . ARG A 1 86 ? 8.469 0.168 -18.211 1.00 88.62 86 ARG A N 1
ATOM 669 C CA . ARG A 1 86 ? 8.987 1.521 -17.941 1.00 88.62 86 ARG A CA 1
ATOM 670 C C . ARG A 1 86 ? 8.255 2.605 -18.728 1.00 88.62 86 ARG A C 1
ATOM 672 O O . ARG A 1 86 ? 7.923 3.649 -18.178 1.00 88.62 86 ARG A O 1
ATOM 679 N N . ALA A 1 87 ? 7.899 2.322 -19.983 1.00 89.94 87 ALA A N 1
ATOM 680 C CA . ALA A 1 87 ? 7.134 3.230 -20.841 1.00 89.94 87 ALA A CA 1
ATOM 681 C C . ALA A 1 87 ? 5.734 3.587 -20.295 1.00 89.94 87 ALA A C 1
ATOM 683 O O . ALA A 1 87 ? 5.156 4.596 -20.713 1.00 89.94 87 ALA A O 1
ATOM 684 N N . CYS A 1 88 ? 5.179 2.778 -19.387 1.00 92.75 88 CYS A N 1
ATOM 685 C CA . CYS A 1 88 ? 3.895 3.036 -18.736 1.00 92.75 88 CYS A CA 1
ATOM 686 C C . CYS A 1 88 ? 4.043 3.810 -17.421 1.00 92.75 88 CYS A C 1
ATOM 688 O O . CYS A 1 88 ? 3.077 4.425 -16.977 1.00 92.75 88 CYS A O 1
ATOM 690 N N . MET A 1 89 ? 5.226 3.813 -16.804 1.00 90.94 89 MET A N 1
ATOM 691 C CA . MET A 1 89 ? 5.445 4.456 -15.508 1.00 90.94 89 MET A CA 1
ATOM 692 C C . MET A 1 89 ? 5.138 5.954 -15.558 1.00 90.94 89 MET A C 1
ATOM 694 O O . MET A 1 89 ? 5.348 6.624 -16.570 1.00 90.94 89 MET A O 1
ATOM 698 N N . LYS A 1 90 ? 4.643 6.491 -14.434 1.00 85.12 90 LYS A N 1
ATOM 699 C CA . LYS A 1 90 ? 4.256 7.908 -14.255 1.00 85.12 90 LYS A CA 1
ATOM 700 C C . LYS A 1 90 ? 3.085 8.378 -15.140 1.00 85.12 90 LYS A C 1
ATOM 702 O O . LYS A 1 90 ? 2.752 9.561 -15.093 1.00 85.12 90 LYS A O 1
ATOM 707 N N . LYS A 1 91 ? 2.440 7.486 -15.902 1.00 90.94 91 LYS A N 1
ATOM 708 C CA . LYS A 1 91 ? 1.211 7.765 -16.664 1.00 90.94 91 LYS A CA 1
ATOM 709 C C . LYS A 1 91 ? -0.024 7.296 -15.896 1.00 90.94 91 LYS A C 1
ATOM 711 O O . LYS A 1 91 ? 0.027 6.303 -15.168 1.00 90.94 91 LYS A O 1
ATOM 716 N N . GLU A 1 92 ? -1.138 8.001 -16.061 1.00 90.88 92 GLU A N 1
ATOM 717 C CA . GLU A 1 92 ? -2.403 7.644 -15.416 1.00 90.88 92 GLU A CA 1
ATOM 718 C C . GLU A 1 92 ? -2.890 6.261 -15.884 1.00 90.88 92 GLU A C 1
ATOM 720 O O . GLU A 1 92 ? -2.830 5.930 -17.066 1.00 90.88 92 GLU A O 1
ATOM 725 N N . GLY A 1 93 ? -3.325 5.424 -14.937 1.00 91.69 93 GLY A N 1
ATOM 726 C CA . GLY A 1 93 ? -3.798 4.063 -15.212 1.00 91.69 93 GLY A CA 1
ATOM 727 C C . GLY A 1 93 ? -2.707 2.992 -15.359 1.00 91.69 93 GLY A C 1
ATOM 728 O O . GLY A 1 93 ? -3.030 1.846 -15.675 1.00 91.69 93 GLY A O 1
ATOM 729 N N . SER A 1 94 ? -1.437 3.335 -15.105 1.00 94.00 94 SER A N 1
ATOM 730 C CA . SER A 1 94 ? -0.332 2.366 -14.960 1.00 94.00 94 SER A CA 1
ATOM 731 C C . SER A 1 94 ? -0.248 1.714 -13.577 1.00 94.00 94 SER A C 1
ATOM 733 O O . SER A 1 94 ? 0.380 0.666 -13.438 1.00 94.00 94 SER A O 1
ATOM 735 N N . PHE A 1 95 ? -0.915 2.318 -12.592 1.00 94.62 95 PHE A N 1
ATOM 736 C CA . PHE A 1 95 ? -1.127 1.789 -11.251 1.00 94.62 95 PHE A CA 1
ATOM 737 C C . PHE A 1 95 ? -2.624 1.762 -10.960 1.00 94.62 95 PHE A C 1
ATOM 739 O O . PHE A 1 95 ? -3.347 2.690 -11.341 1.00 94.62 95 PHE A O 1
ATOM 746 N N . LYS A 1 96 ? -3.085 0.732 -10.253 1.00 93.94 96 LYS A N 1
ATOM 747 C CA . LYS A 1 96 ? -4.456 0.655 -9.735 1.00 93.94 96 LYS A CA 1
ATOM 748 C C . LYS A 1 96 ? -4.430 0.174 -8.295 1.00 93.94 96 LYS A C 1
ATOM 750 O O . LYS A 1 96 ? -3.702 -0.751 -7.956 1.00 93.94 96 LYS A O 1
ATOM 755 N N . VAL A 1 97 ? -5.235 0.814 -7.457 1.00 93.81 97 VAL A N 1
ATOM 756 C CA . VAL A 1 97 ? -5.422 0.420 -6.061 1.00 93.81 97 VAL A CA 1
ATOM 757 C C . VAL A 1 97 ? -6.864 -0.027 -5.910 1.00 93.81 97 VAL A C 1
ATOM 759 O O . VAL A 1 97 ? -7.787 0.724 -6.233 1.00 93.81 97 VAL A O 1
ATOM 762 N N . VAL A 1 98 ? -7.045 -1.264 -5.468 1.00 92.44 98 VAL A N 1
ATOM 763 C CA . VAL A 1 98 ? -8.349 -1.860 -5.184 1.00 92.44 98 VAL A CA 1
ATOM 764 C C . VAL A 1 98 ? -8.423 -2.097 -3.693 1.00 92.44 98 VAL A C 1
ATOM 766 O O . VAL A 1 98 ? -7.454 -2.513 -3.068 1.00 92.44 98 VAL A O 1
ATOM 769 N N . ARG A 1 99 ? -9.584 -1.842 -3.115 1.00 91.38 99 ARG A N 1
ATOM 770 C CA . ARG A 1 99 ? -9.831 -2.059 -1.700 1.00 91.38 99 ARG A CA 1
ATOM 771 C C . ARG A 1 99 ? -11.123 -2.836 -1.559 1.00 91.38 99 ARG A C 1
ATOM 773 O O . ARG A 1 99 ? -12.130 -2.450 -2.149 1.00 91.38 99 ARG A O 1
ATOM 780 N N . SER A 1 100 ? -11.066 -3.901 -0.775 1.00 91.38 100 SER A N 1
ATOM 781 C CA . SER A 1 100 ? -12.200 -4.774 -0.489 1.00 91.38 100 SER A CA 1
ATOM 782 C C . SER A 1 100 ? -12.621 -4.617 0.964 1.00 91.38 100 SER A C 1
ATOM 784 O O . SER A 1 100 ? -11.765 -4.477 1.840 1.00 91.38 100 SER A O 1
ATOM 786 N N . HIS A 1 101 ? -13.931 -4.658 1.204 1.00 90.25 101 HIS A N 1
ATOM 787 C CA . HIS A 1 101 ? -14.527 -4.567 2.531 1.00 90.25 101 HIS A CA 1
ATOM 788 C C . HIS A 1 101 ? -15.491 -5.726 2.765 1.00 90.25 101 HIS A C 1
ATOM 790 O O . HIS A 1 101 ? -16.324 -6.008 1.908 1.00 90.25 101 HIS A O 1
ATOM 796 N N . ILE A 1 102 ? -15.411 -6.344 3.940 1.00 90.12 102 ILE A N 1
ATOM 797 C CA . ILE A 1 102 ? -16.400 -7.307 4.439 1.00 90.12 102 ILE A CA 1
ATOM 798 C C . ILE A 1 102 ? -16.764 -6.916 5.865 1.00 90.12 102 ILE A C 1
ATOM 800 O O . ILE A 1 102 ? -15.894 -6.525 6.637 1.00 90.12 102 ILE A O 1
ATOM 804 N N . ILE A 1 103 ? -18.043 -7.007 6.218 1.00 89.00 103 ILE A N 1
ATOM 805 C CA . ILE A 1 103 ? -18.512 -6.731 7.579 1.00 89.00 103 ILE A CA 1
ATOM 806 C C . ILE A 1 103 ? -18.019 -7.834 8.522 1.00 89.00 103 ILE A C 1
ATOM 808 O O . ILE A 1 103 ? -18.279 -9.012 8.291 1.00 89.00 103 ILE A O 1
ATOM 812 N N . ASP A 1 104 ? -17.374 -7.441 9.616 1.00 85.69 104 ASP A N 1
ATOM 813 C CA . ASP A 1 104 ? -17.122 -8.307 10.763 1.00 85.69 104 ASP A CA 1
ATOM 814 C C . ASP A 1 104 ? -18.380 -8.338 11.648 1.00 85.69 104 ASP A C 1
ATOM 816 O O . ASP A 1 104 ? -18.656 -7.436 12.449 1.00 85.69 104 ASP A O 1
ATOM 820 N N . GLU A 1 105 ? -19.183 -9.392 11.494 1.00 86.56 105 GLU A N 1
ATOM 821 C CA . GLU A 1 105 ? -20.399 -9.571 12.289 1.00 86.56 105 GLU A CA 1
ATOM 822 C C . GLU A 1 105 ? -20.129 -9.694 13.793 1.00 86.56 105 GLU A C 1
ATOM 824 O O . GLU A 1 105 ? -20.985 -9.326 14.606 1.00 86.56 105 GLU A O 1
ATOM 829 N N . VAL A 1 106 ? -18.975 -10.245 14.179 1.00 83.75 106 VAL A N 1
ATOM 830 C CA . VAL A 1 106 ? -18.611 -10.463 15.583 1.00 83.75 106 VAL A CA 1
ATOM 831 C C . VAL A 1 106 ? -18.309 -9.120 16.230 1.00 83.75 106 VAL A C 1
ATOM 833 O O . VAL A 1 106 ? -18.875 -8.803 17.283 1.00 83.75 106 VAL A O 1
ATOM 836 N N . TYR A 1 107 ? -17.503 -8.293 15.563 1.00 81.75 107 TYR A N 1
ATOM 837 C CA . TYR A 1 107 ? -17.224 -6.931 16.004 1.00 81.75 107 TYR A CA 1
ATOM 838 C C . TYR A 1 107 ? -18.505 -6.092 16.077 1.00 81.75 107 TYR A C 1
ATOM 840 O O . TYR A 1 107 ? -18.752 -5.430 17.087 1.00 81.75 107 TYR A O 1
ATOM 848 N N . LEU A 1 108 ? -19.381 -6.179 15.068 1.00 83.69 108 LEU A N 1
ATOM 849 C CA . LEU A 1 108 ? -20.648 -5.443 15.042 1.00 83.69 108 LEU A CA 1
ATOM 850 C C . LEU A 1 108 ? -21.559 -5.810 16.229 1.00 83.69 108 LEU A C 1
ATOM 852 O O . LEU A 1 108 ? -22.162 -4.932 16.854 1.00 83.69 108 LEU A O 1
ATOM 856 N N . LYS A 1 109 ? -21.654 -7.103 16.569 1.00 85.56 109 LYS A N 1
ATOM 857 C CA . LYS A 1 109 ? -22.409 -7.580 17.742 1.00 85.56 109 LYS A CA 1
ATOM 858 C C . LYS A 1 109 ? -21.788 -7.064 19.043 1.00 85.56 109 LYS A C 1
ATOM 860 O O . LYS A 1 109 ? -22.515 -6.541 19.889 1.00 85.56 109 LYS A O 1
ATOM 865 N N . ALA A 1 110 ? -20.464 -7.139 19.180 1.00 84.25 110 ALA A N 1
ATOM 866 C CA . ALA A 1 110 ? -19.747 -6.650 20.358 1.00 84.25 110 ALA A CA 1
ATOM 867 C C . ALA A 1 110 ? -19.881 -5.125 20.544 1.00 84.25 110 ALA A C 1
ATOM 869 O O . ALA A 1 110 ? -20.046 -4.646 21.667 1.00 84.25 110 ALA A O 1
ATOM 870 N N . GLN A 1 111 ? -19.859 -4.350 19.457 1.00 83.25 111 GLN A N 1
ATOM 871 C CA . GLN A 1 111 ? -20.033 -2.898 19.500 1.00 83.25 111 GLN A CA 1
ATOM 872 C C . GLN A 1 111 ? -21.443 -2.510 19.960 1.00 83.25 111 GLN A C 1
ATOM 874 O O . GLN A 1 111 ? -21.584 -1.692 20.870 1.00 83.25 111 GLN A O 1
ATOM 879 N N . ARG A 1 112 ? -22.485 -3.155 19.415 1.00 85.88 112 ARG A N 1
ATOM 880 C CA . ARG A 1 112 ? -23.880 -2.933 19.844 1.00 85.88 112 ARG A CA 1
ATOM 881 C C . ARG A 1 112 ? -24.075 -3.228 21.332 1.00 85.88 112 ARG A C 1
ATOM 883 O O . ARG A 1 112 ? -24.745 -2.462 22.020 1.00 85.88 112 ARG A O 1
ATOM 890 N N . GLN A 1 113 ? -23.455 -4.295 21.839 1.00 87.69 113 GLN A N 1
ATOM 891 C CA . GLN A 1 113 ? -23.492 -4.638 23.265 1.00 87.69 113 GLN A CA 1
ATOM 892 C C . GLN A 1 113 ? -22.820 -3.560 24.128 1.00 87.69 113 GLN A C 1
ATOM 894 O O . GLN A 1 113 ? -23.417 -3.098 25.099 1.00 87.69 113 GLN A O 1
ATOM 899 N N . LYS A 1 114 ? -21.625 -3.086 23.744 1.00 87.12 114 LYS A N 1
ATOM 900 C CA . LYS A 1 114 ? -20.918 -2.003 24.456 1.00 87.12 114 LYS A CA 1
ATOM 901 C C . LYS A 1 114 ? -21.710 -0.693 24.467 1.00 87.12 114 LYS A C 1
ATOM 903 O O . LYS A 1 114 ? -21.763 -0.017 25.495 1.00 87.12 114 LYS A O 1
ATOM 908 N N . GLU A 1 115 ? -22.331 -0.325 23.349 1.00 87.69 115 GLU A N 1
ATOM 909 C CA . GLU A 1 115 ? -23.170 0.876 23.251 1.00 87.69 115 GLU A CA 1
ATOM 910 C C . GLU A 1 115 ? -24.433 0.764 24.111 1.00 87.69 115 GLU A C 1
ATOM 912 O O . GLU A 1 115 ? -24.807 1.721 24.792 1.00 87.69 115 GLU A O 1
ATOM 917 N N . GLU A 1 116 ? -25.069 -0.408 24.140 1.00 90.88 116 GLU A N 1
ATOM 918 C CA . GLU A 1 116 ? -26.228 -0.658 24.993 1.00 90.88 116 GLU A CA 1
ATOM 919 C C . GLU A 1 116 ? -25.858 -0.628 26.483 1.00 90.88 116 GLU A C 1
ATOM 921 O O . GLU A 1 116 ? -26.572 -0.022 27.284 1.00 90.88 116 GLU A O 1
ATOM 926 N N . GLU A 1 117 ? -24.722 -1.213 26.868 1.00 91.81 117 GLU A N 1
ATOM 927 C CA . GLU A 1 117 ? -24.195 -1.121 28.232 1.00 91.81 117 GLU A CA 1
ATOM 928 C C . GLU A 1 117 ? -23.872 0.319 28.630 1.00 91.81 117 GLU A C 1
ATOM 930 O O . GLU A 1 117 ? -24.197 0.737 29.745 1.00 91.81 117 GLU A O 1
ATOM 935 N N . LYS A 1 118 ? -23.259 1.094 27.728 1.00 91.19 118 LYS A N 1
ATOM 936 C CA . LYS A 1 118 ? -22.971 2.512 27.954 1.00 91.19 118 LYS A CA 1
ATOM 937 C C . LYS A 1 118 ? -24.264 3.304 28.136 1.00 91.19 118 LYS A C 1
ATOM 939 O O . LYS A 1 118 ? -24.370 4.050 29.105 1.00 91.19 118 LYS A O 1
ATOM 944 N N . ARG A 1 119 ? -25.274 3.073 27.290 1.00 92.69 119 ARG A N 1
ATOM 945 C CA . ARG A 1 119 ? -26.594 3.709 27.408 1.00 92.69 119 ARG A CA 1
ATOM 946 C C . ARG A 1 119 ? -27.273 3.355 28.732 1.00 92.69 119 ARG A C 1
ATOM 948 O O . ARG A 1 119 ? -27.709 4.255 29.439 1.00 92.69 119 ARG A O 1
ATOM 955 N N . LYS A 1 120 ? -27.258 2.078 29.137 1.00 93.69 120 LYS A N 1
ATOM 956 C CA . LYS A 1 120 ? -27.777 1.632 30.444 1.00 93.69 120 LYS A CA 1
ATOM 957 C C . LYS A 1 120 ? -27.027 2.274 31.618 1.00 93.69 120 LYS A C 1
ATOM 959 O O . LYS A 1 120 ? -27.648 2.620 32.620 1.00 93.69 120 LYS A O 1
ATOM 964 N N . LYS A 1 121 ? -25.701 2.438 31.528 1.00 91.69 121 LYS A N 1
ATOM 965 C CA . LYS A 1 121 ? -24.894 3.128 32.554 1.00 91.69 121 LYS A CA 1
ATOM 966 C C . LYS A 1 121 ? -25.225 4.619 32.622 1.00 91.69 121 LYS A C 1
ATOM 968 O O . LYS A 1 121 ? -25.413 5.132 33.719 1.00 91.69 121 LYS A O 1
ATOM 973 N N . GLU A 1 122 ? -25.343 5.296 31.481 1.00 91.31 122 GLU A N 1
ATOM 974 C CA . GLU A 1 122 ? -25.724 6.712 31.407 1.00 91.31 122 GLU A CA 1
ATOM 975 C C . GLU A 1 122 ? -27.147 6.956 31.923 1.00 91.31 122 GLU A C 1
ATOM 977 O O . GLU A 1 122 ? -27.371 7.913 32.661 1.00 91.31 122 GLU A O 1
ATOM 982 N N . GLU A 1 123 ? -28.101 6.082 31.596 1.00 92.00 123 GLU A N 1
ATOM 983 C CA . GLU A 1 123 ? -29.472 6.126 32.121 1.00 92.00 123 GLU A CA 1
ATOM 984 C C . GLU A 1 123 ? -29.497 5.932 33.640 1.00 92.00 123 GLU A C 1
ATOM 986 O O . GLU A 1 123 ? -30.145 6.709 34.340 1.00 92.00 123 GLU A O 1
ATOM 991 N N . LYS A 1 124 ? -28.737 4.964 34.175 1.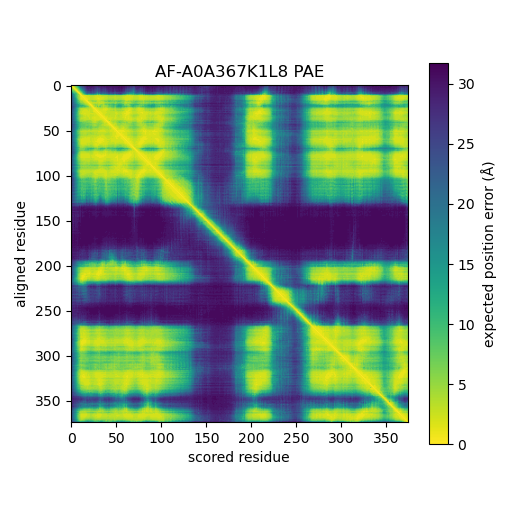00 91.00 124 LYS A N 1
ATOM 992 C CA . LYS A 1 124 ? -28.586 4.775 35.628 1.00 91.00 124 LYS A CA 1
ATOM 993 C C . LYS A 1 124 ? -27.954 5.991 36.307 1.00 91.00 124 LYS A C 1
ATOM 995 O O . LYS A 1 124 ? -28.418 6.386 37.372 1.00 91.00 124 LYS A O 1
ATOM 1000 N N . LEU A 1 125 ? -26.935 6.605 35.698 1.00 89.56 125 LEU A N 1
ATOM 1001 C CA . LEU A 1 125 ? -26.296 7.811 36.234 1.00 89.56 125 LEU A CA 1
ATOM 1002 C C . LEU A 1 125 ? -27.266 9.001 36.250 1.00 89.56 125 LEU A C 1
ATOM 1004 O O . LEU A 1 125 ? -27.351 9.714 37.246 1.00 89.56 125 LEU A O 1
ATOM 1008 N N . LYS A 1 126 ? -28.032 9.190 35.165 1.00 89.06 126 LYS A N 1
ATOM 1009 C CA . LYS A 1 126 ? -29.066 10.231 35.060 1.00 89.06 126 LYS A CA 1
ATOM 1010 C C . LYS A 1 126 ? -30.197 10.006 36.065 1.00 89.06 126 LYS A C 1
ATOM 1012 O O . LYS A 1 126 ? -30.625 10.959 36.707 1.00 89.06 126 LYS A O 1
ATOM 1017 N N . ALA A 1 127 ? -30.639 8.761 36.250 1.00 86.38 127 ALA A N 1
ATOM 1018 C CA . ALA A 1 127 ? -31.650 8.405 37.243 1.00 86.38 127 ALA A CA 1
ATOM 1019 C C . ALA A 1 127 ? -31.156 8.642 38.683 1.00 86.38 127 ALA A C 1
ATOM 1021 O O . ALA A 1 127 ? -31.890 9.197 39.495 1.00 86.38 127 ALA A O 1
ATOM 1022 N N . ALA A 1 128 ? -29.900 8.297 38.990 1.00 84.69 128 ALA A N 1
ATOM 1023 C CA . ALA A 1 128 ? -29.290 8.570 40.293 1.00 84.69 128 ALA A CA 1
ATOM 1024 C C . ALA A 1 128 ? -29.122 10.079 40.559 1.00 84.69 128 ALA A C 1
ATOM 1026 O O . ALA A 1 128 ? -29.387 10.546 41.666 1.00 84.69 128 ALA A O 1
ATOM 1027 N N . ALA A 1 129 ? -28.741 10.860 39.542 1.00 82.12 129 ALA A N 1
ATOM 1028 C CA . ALA A 1 129 ? -28.653 12.317 39.643 1.00 82.12 129 ALA A CA 1
ATOM 1029 C C . ALA A 1 129 ? -30.029 12.973 39.868 1.00 82.12 129 ALA A C 1
ATOM 1031 O O . ALA A 1 129 ? -30.146 13.881 40.690 1.00 82.12 129 ALA A O 1
ATOM 1032 N N . ALA A 1 130 ? -31.077 12.482 39.196 1.00 79.31 130 ALA A N 1
ATOM 1033 C CA . ALA A 1 130 ? -32.449 12.947 39.396 1.00 79.31 130 ALA A CA 1
ATOM 1034 C C . ALA A 1 130 ? -32.990 12.589 40.794 1.00 79.31 130 ALA A C 1
ATOM 1036 O O . ALA A 1 130 ? -33.627 13.421 41.436 1.00 79.31 130 ALA A O 1
ATOM 1037 N N . ALA A 1 131 ? -32.677 11.392 41.305 1.00 72.94 131 ALA A N 1
ATOM 1038 C CA . ALA A 1 131 ? -33.071 10.966 42.650 1.00 72.94 131 ALA A CA 1
ATOM 1039 C C . ALA A 1 131 ? -32.409 11.810 43.758 1.00 72.94 131 ALA A C 1
ATOM 1041 O O . ALA A 1 131 ? -33.069 12.175 44.734 1.00 72.94 131 ALA A O 1
ATOM 1042 N N . ASN A 1 132 ? -31.138 12.193 43.583 1.00 62.12 132 ASN A N 1
ATOM 1043 C CA . ASN A 1 132 ? -30.436 13.093 44.508 1.00 62.12 132 ASN A CA 1
ATOM 1044 C C . ASN A 1 132 ? -30.977 14.535 44.484 1.00 62.12 132 ASN A C 1
ATOM 1046 O O . ASN A 1 132 ? -30.859 15.232 45.488 1.00 62.12 132 ASN A O 1
ATOM 1050 N N . GLN A 1 133 ? -31.613 14.981 43.393 1.00 58.78 133 GLN A N 1
ATOM 1051 C CA . GLN A 1 133 ? -32.330 16.265 43.356 1.00 58.78 133 GLN A CA 1
ATOM 1052 C C . GLN A 1 133 ? -33.657 16.232 44.129 1.00 58.78 133 GLN A C 1
ATOM 1054 O O . GLN A 1 133 ? -34.068 17.250 44.676 1.00 58.78 133 GLN A O 1
ATOM 1059 N N . THR A 1 134 ? -34.314 15.074 44.220 1.00 56.97 134 THR A N 1
ATOM 1060 C CA . THR A 1 134 ? -35.580 14.909 44.959 1.00 56.97 134 THR A CA 1
ATOM 1061 C C . THR A 1 134 ? -35.406 14.543 46.438 1.00 56.97 134 THR A C 1
ATOM 1063 O O . THR A 1 134 ? -36.379 14.573 47.186 1.00 56.97 134 THR A O 1
ATOM 1066 N N . GLY A 1 135 ? -34.184 14.211 46.875 1.00 48.94 135 GLY A N 1
ATOM 1067 C CA . GLY A 1 135 ? -33.861 13.837 48.260 1.00 48.94 135 GLY A CA 1
ATOM 1068 C C . GLY A 1 135 ? -33.513 15.000 49.199 1.00 48.94 135 GLY A C 1
ATOM 1069 O O . GLY A 1 135 ? -33.453 14.796 50.408 1.00 48.94 135 GLY A O 1
ATOM 1070 N N . PHE A 1 136 ? -33.320 16.219 48.682 1.00 42.47 136 PHE A N 1
ATOM 1071 C CA . PHE A 1 136 ? -33.117 17.426 49.494 1.00 42.47 136 PHE A CA 1
ATOM 1072 C C . PHE A 1 136 ? -34.428 18.210 49.624 1.00 42.47 136 PHE A C 1
ATOM 1074 O O . PHE A 1 136 ? -34.645 19.257 49.012 1.00 42.47 136 PHE A O 1
ATOM 1081 N N . GLY A 1 137 ? -35.327 17.682 50.455 1.00 48.09 137 GLY A N 1
ATOM 1082 C CA . GLY A 1 137 ? -36.369 18.494 51.068 1.00 48.09 137 GLY A CA 1
ATOM 1083 C C . GLY A 1 137 ? -35.713 19.568 51.939 1.00 48.09 137 GLY A C 1
ATOM 1084 O O . GLY A 1 137 ? -35.068 19.242 52.924 1.00 48.09 137 GLY A O 1
ATOM 1085 N N . GLN A 1 138 ? -35.887 20.829 51.538 1.00 49.62 138 GLN A N 1
ATOM 1086 C CA . GLN A 1 138 ? -35.461 22.059 52.218 1.00 49.62 138 GLN A CA 1
ATOM 1087 C C . GLN A 1 138 ? -33.951 22.210 52.498 1.00 49.62 138 GLN A C 1
ATOM 1089 O O . GLN A 1 138 ? -33.418 21.728 53.489 1.00 49.62 138 GLN A O 1
ATOM 1094 N N . GLY A 1 139 ? -33.294 23.043 51.683 1.00 50.12 139 GLY A N 1
ATOM 1095 C CA . GLY A 1 139 ? -32.136 23.818 52.138 1.00 50.12 139 GLY A CA 1
ATOM 1096 C C . GLY A 1 139 ? -30.756 23.240 51.831 1.00 50.12 139 GLY A C 1
ATOM 1097 O O . GLY A 1 139 ? -29.971 23.013 52.741 1.00 50.12 139 GLY A O 1
ATOM 1098 N N . PHE A 1 140 ? -30.405 23.107 50.551 1.00 44.78 140 PHE A N 1
ATOM 1099 C CA . PHE A 1 140 ? -29.007 23.271 50.140 1.00 44.78 140 PHE A CA 1
ATOM 1100 C C . PHE A 1 140 ? -28.946 23.843 48.720 1.00 44.78 140 PHE A C 1
ATOM 1102 O O . PHE A 1 140 ? -29.244 23.165 47.737 1.00 44.78 140 PHE A O 1
ATOM 1109 N N . GLN A 1 141 ? -28.620 25.134 48.619 1.00 49.78 141 GLN A N 1
ATOM 1110 C CA . GLN A 1 141 ? -28.333 25.806 47.355 1.00 49.78 141 GLN A CA 1
ATOM 1111 C C . GLN A 1 141 ? -27.014 25.261 46.805 1.00 49.78 141 GLN A C 1
ATOM 1113 O O . GLN A 1 141 ? -25.934 25.606 47.277 1.00 49.78 141 GLN A O 1
ATOM 1118 N N . LEU A 1 142 ? -27.096 24.451 45.750 1.00 47.72 142 LEU A N 1
ATOM 1119 C CA . LEU A 1 142 ? -25.950 24.053 44.931 1.00 47.72 142 LEU A CA 1
ATOM 1120 C C . LEU A 1 142 ? -25.497 25.222 44.025 1.00 47.72 142 LEU A C 1
ATOM 1122 O O . LEU A 1 142 ? -25.401 25.085 42.810 1.00 47.72 142 LEU A O 1
ATOM 1126 N N . GLY A 1 143 ? -25.297 26.395 44.629 1.00 47.66 143 GLY A N 1
ATOM 1127 C CA . GLY A 1 143 ? -24.712 27.598 44.030 1.00 47.66 143 GLY A CA 1
ATOM 1128 C C . GLY A 1 143 ? -23.340 27.954 44.615 1.00 47.66 143 GLY A C 1
ATOM 1129 O O . GLY A 1 143 ? -22.612 28.719 43.996 1.00 47.66 143 GLY A O 1
ATOM 1130 N N . ASP A 1 144 ? -22.944 27.340 45.738 1.00 51.47 144 ASP A N 1
ATOM 1131 C CA . ASP A 1 144 ? -21.745 27.735 46.499 1.00 51.47 144 ASP A CA 1
ATOM 1132 C C . ASP A 1 144 ? -20.564 26.750 46.417 1.00 51.47 144 ASP A C 1
ATOM 1134 O O . ASP A 1 144 ? -19.564 26.924 47.108 1.00 51.47 144 ASP A O 1
ATOM 1138 N N . LEU A 1 145 ? -20.617 25.731 45.548 1.00 46.62 145 LEU A N 1
ATOM 1139 C CA . LEU A 1 145 ? -19.493 24.790 45.363 1.00 46.62 145 LEU A CA 1
ATOM 1140 C C . LEU A 1 145 ? -18.745 24.951 44.026 1.00 46.62 145 LEU A C 1
ATOM 1142 O O . LEU A 1 145 ? -17.709 24.326 43.819 1.00 46.62 145 LEU A O 1
ATOM 1146 N N . TRP A 1 146 ? -19.220 25.830 43.139 1.00 53.50 146 TRP A N 1
ATOM 1147 C CA . TRP A 1 146 ? -18.515 26.239 41.915 1.00 53.50 146 TRP A CA 1
ATOM 1148 C C . TRP A 1 146 ? -18.569 27.764 41.777 1.00 53.50 146 TRP A C 1
ATOM 1150 O O . TRP A 1 146 ? -19.138 28.314 40.839 1.00 53.50 146 TRP A O 1
ATOM 1160 N N . GLY A 1 147 ? -18.031 28.467 42.771 1.00 41.53 147 GLY A N 1
ATOM 1161 C CA . GLY A 1 147 ? -18.200 29.915 42.868 1.00 41.53 147 GLY A CA 1
ATOM 1162 C C . GLY A 1 147 ? -17.216 30.586 43.812 1.00 41.53 147 GLY A C 1
ATOM 1163 O O . GLY A 1 147 ? -17.613 31.387 44.644 1.00 41.53 147 GLY A O 1
ATOM 1164 N N . SER A 1 148 ? -15.925 30.269 43.710 1.00 35.84 148 SER A N 1
ATOM 1165 C CA . SER A 1 148 ? -14.870 31.081 44.330 1.00 35.84 148 SER A CA 1
ATOM 1166 C C . SER A 1 148 ? -13.782 31.432 43.321 1.00 35.84 148 SER A C 1
ATOM 1168 O O . SER A 1 148 ? -12.691 30.876 43.329 1.00 35.84 148 SER A O 1
ATOM 1170 N N . SER A 1 149 ? -14.084 32.416 42.475 1.00 36.00 149 SER A N 1
ATOM 1171 C CA . SER A 1 149 ? -13.124 33.475 42.159 1.00 36.00 149 SER A CA 1
ATOM 1172 C C . SER A 1 149 ? -13.887 34.756 41.810 1.00 36.00 149 SER A C 1
ATOM 1174 O O . SER A 1 149 ? -14.456 34.875 40.731 1.00 36.00 149 SER A O 1
ATOM 1176 N N . ALA A 1 150 ? -13.932 35.651 42.797 1.00 38.69 150 ALA A N 1
ATOM 1177 C CA . ALA A 1 150 ? -14.100 37.103 42.743 1.00 38.69 150 ALA A CA 1
ATOM 1178 C C . ALA A 1 150 ? -14.633 37.755 41.448 1.00 38.69 150 ALA A C 1
ATOM 1180 O O . ALA A 1 150 ? -13.986 37.729 40.404 1.00 38.69 150 ALA A O 1
ATOM 1181 N N . GLY A 1 151 ? -15.726 38.514 41.590 1.00 32.06 151 GLY A N 1
ATOM 1182 C CA . GLY A 1 151 ? -16.109 39.541 40.621 1.00 32.06 151 GLY A CA 1
ATOM 1183 C C . GLY A 1 151 ? -17.505 40.117 40.842 1.00 32.06 151 GLY A C 1
ATOM 1184 O O . GLY A 1 151 ? -18.440 39.748 40.142 1.00 32.06 151 GLY A O 1
ATOM 1185 N N . SER A 1 152 ? -17.645 41.031 41.806 1.00 34.81 152 SER A N 1
ATOM 1186 C CA . SER A 1 152 ? -18.781 41.958 41.923 1.00 34.81 152 SER A CA 1
ATOM 1187 C C . SER A 1 152 ? -19.106 42.638 40.589 1.00 34.81 152 SER A C 1
ATOM 1189 O O . SER A 1 152 ? -18.180 43.081 39.922 1.00 34.81 152 SER A O 1
ATOM 1191 N N . PHE A 1 153 ? -20.392 42.816 40.262 1.00 32.66 153 PHE A N 1
ATOM 1192 C CA . PHE A 1 153 ? -21.029 44.127 40.017 1.00 32.66 153 PHE A CA 1
ATOM 1193 C C . PHE A 1 153 ? -22.490 43.956 39.548 1.00 32.66 153 PHE A C 1
ATOM 1195 O O . PHE A 1 153 ? -22.714 43.444 38.462 1.00 32.66 153 PHE A O 1
ATOM 1202 N N . ALA A 1 154 ? -23.431 44.514 40.332 1.00 31.72 154 ALA A N 1
ATOM 1203 C CA . ALA A 1 154 ? -24.741 45.067 39.921 1.00 31.72 154 ALA A CA 1
ATOM 1204 C C . ALA A 1 154 ? -25.778 44.092 39.282 1.00 31.72 154 ALA A C 1
ATOM 1206 O O . ALA A 1 154 ? -25.438 43.164 38.578 1.00 31.72 154 ALA A O 1
ATOM 1207 N N . LYS A 1 155 ? -27.104 44.214 39.411 1.00 31.45 155 LYS A N 1
ATOM 1208 C CA . LYS A 1 155 ? -28.005 45.247 39.933 1.00 31.45 155 LYS A CA 1
ATOM 1209 C C . LYS A 1 155 ? -29.413 44.620 40.062 1.00 31.45 155 LYS A C 1
ATOM 1211 O O . LYS A 1 155 ? -29.880 43.966 39.143 1.00 31.45 155 LYS A O 1
ATOM 1216 N N . ALA A 1 156 ? -30.045 44.866 41.205 1.00 28.84 156 ALA A N 1
ATOM 1217 C CA . ALA A 1 156 ? -31.432 45.294 41.435 1.00 28.84 156 ALA A CA 1
ATOM 1218 C C . ALA A 1 156 ? -32.626 44.825 40.545 1.00 28.84 156 ALA A C 1
ATOM 1220 O O . ALA A 1 156 ? -32.733 45.203 39.387 1.00 28.84 156 ALA A O 1
ATOM 1221 N N . ALA A 1 157 ? -33.611 44.223 41.240 1.00 30.16 157 ALA A N 1
ATOM 1222 C CA . ALA A 1 157 ? -35.049 44.574 41.291 1.00 30.16 157 ALA A CA 1
ATOM 1223 C C . ALA A 1 157 ? -35.965 44.413 40.050 1.00 30.16 157 ALA A C 1
ATOM 1225 O O . ALA A 1 157 ? -35.862 45.174 39.100 1.00 30.16 157 ALA A O 1
ATOM 1226 N N . ALA A 1 158 ? -37.019 43.580 40.154 1.00 30.42 158 ALA A N 1
ATOM 1227 C CA . ALA A 1 158 ? -38.384 43.997 40.556 1.00 30.42 158 ALA A CA 1
ATOM 1228 C C . ALA A 1 158 ? -39.516 43.033 40.088 1.00 30.42 158 ALA A C 1
ATOM 1230 O O . ALA A 1 158 ? -39.643 42.731 38.911 1.00 30.42 158 ALA A O 1
ATOM 1231 N N . LYS A 1 159 ? -40.368 42.649 41.058 1.00 30.19 159 LYS A N 1
ATOM 1232 C CA . LYS A 1 159 ? -41.840 42.422 41.055 1.00 30.19 159 LYS A CA 1
ATOM 1233 C C . LYS A 1 159 ? -42.569 41.586 39.968 1.00 30.19 159 LYS A C 1
ATOM 1235 O O . LYS A 1 159 ? -42.799 42.043 38.862 1.00 30.19 159 LYS A O 1
ATOM 1240 N N . ALA A 1 160 ? -43.112 40.456 40.450 1.00 29.41 160 ALA A N 1
ATOM 1241 C CA . ALA A 1 160 ? -44.534 40.046 40.531 1.00 29.41 160 ALA A CA 1
ATOM 1242 C C . ALA A 1 160 ? -45.488 40.164 39.316 1.00 29.41 160 ALA A C 1
ATOM 1244 O O . ALA A 1 160 ? -45.823 41.272 38.914 1.00 29.41 160 ALA A O 1
ATOM 1245 N N . ALA A 1 161 ? -46.075 39.025 38.901 1.00 27.41 161 ALA A N 1
ATOM 1246 C CA . ALA A 1 161 ? -47.516 38.683 38.997 1.00 27.41 161 ALA A CA 1
ATOM 1247 C C . ALA A 1 161 ? -47.960 37.658 37.918 1.00 27.41 161 ALA A C 1
ATOM 1249 O O . ALA A 1 161 ? -47.713 37.848 36.733 1.00 27.41 161 ALA A O 1
ATOM 1250 N N . GLU A 1 162 ? -48.681 36.611 38.330 1.00 30.55 162 GLU A N 1
ATOM 1251 C CA . GLU A 1 162 ? -49.653 35.842 37.516 1.00 30.55 162 GLU A CA 1
ATOM 1252 C C . GLU A 1 162 ? -51.091 36.264 37.965 1.00 30.55 162 GLU A C 1
ATOM 1254 O O . GLU A 1 162 ? -51.153 36.929 39.007 1.00 30.55 162 GLU A O 1
ATOM 1259 N N . PRO A 1 163 ? -52.251 35.889 37.339 1.00 46.16 163 PRO A N 1
ATOM 1260 C CA . PRO A 1 163 ? -52.465 34.747 36.425 1.00 46.16 163 PRO A CA 1
ATOM 1261 C C . PRO A 1 163 ? -53.597 34.835 35.339 1.00 46.16 163 PRO A C 1
ATOM 1263 O O . PRO A 1 163 ? -54.404 35.760 35.309 1.00 46.16 163 PRO A O 1
ATOM 1266 N N . LYS A 1 164 ? -53.736 33.718 34.583 1.00 37.50 164 LYS A N 1
ATOM 1267 C CA . LYS A 1 164 ? -54.976 33.049 34.068 1.00 37.50 164 LYS A CA 1
ATOM 1268 C C . LYS A 1 164 ? -55.522 33.332 32.632 1.00 37.50 164 LYS A C 1
ATOM 1270 O O . LYS A 1 164 ? -55.179 34.339 32.031 1.00 37.50 164 LYS A O 1
ATOM 1275 N N . PRO A 1 165 ? -56.290 32.375 32.032 1.00 50.88 165 PRO A N 1
ATOM 1276 C CA . PRO A 1 165 ? -55.973 31.748 30.735 1.00 50.88 165 PRO A CA 1
ATOM 1277 C C . PRO A 1 165 ? -57.122 31.809 29.700 1.00 50.88 165 PRO A C 1
ATOM 1279 O O . PRO A 1 165 ? -58.241 32.198 30.027 1.00 50.88 165 PRO A O 1
ATOM 1282 N N . LEU A 1 166 ? -56.897 31.341 28.464 1.00 29.84 166 LEU A N 1
ATOM 1283 C CA . LEU A 1 166 ? -57.985 31.123 27.500 1.00 29.84 166 LEU A CA 1
ATOM 1284 C C . LEU A 1 166 ? -57.641 30.012 26.486 1.00 29.84 166 LEU A C 1
ATOM 1286 O O . LEU A 1 166 ? -56.646 30.131 25.785 1.00 29.84 166 LEU A O 1
ATOM 1290 N N . PHE A 1 167 ? -58.470 28.953 26.478 1.00 31.64 167 PHE A N 1
ATOM 1291 C CA . PHE A 1 167 ? -58.837 28.018 25.388 1.00 31.64 167 PHE A CA 1
ATOM 1292 C C . PHE A 1 167 ? -57.754 27.625 24.353 1.00 31.64 167 PHE A C 1
ATOM 1294 O O . PHE A 1 167 ? -57.218 28.463 23.651 1.00 31.64 167 PHE A O 1
ATOM 1301 N N . GLY A 1 168 ? -57.439 26.363 24.064 1.00 28.89 168 GLY A N 1
ATOM 1302 C CA . GLY A 1 168 ? -58.116 25.092 24.291 1.00 28.89 168 GLY A CA 1
ATOM 1303 C C . GLY A 1 168 ? -57.873 24.206 23.063 1.00 28.89 168 GLY A C 1
ATOM 1304 O O . GLY A 1 168 ? -58.241 24.609 21.972 1.00 28.89 168 GLY A O 1
ATOM 1305 N N . MET A 1 169 ? -57.256 23.028 23.222 1.00 32.72 169 MET A N 1
ATOM 1306 C CA . MET A 1 169 ? -57.455 21.838 22.373 1.00 32.72 169 MET A CA 1
ATOM 1307 C C . MET A 1 169 ? -56.619 20.651 22.881 1.00 32.72 169 MET A C 1
ATOM 1309 O O . MET A 1 169 ? -55.588 20.817 23.524 1.00 32.72 169 MET A O 1
ATOM 1313 N N . LYS A 1 170 ? -57.169 19.454 22.659 1.00 34.41 170 LYS A N 1
ATOM 1314 C CA . LYS A 1 170 ? -56.891 18.168 23.321 1.00 34.41 170 LYS A CA 1
ATOM 1315 C C . LYS A 1 170 ? -55.518 17.543 22.994 1.00 34.41 170 LYS A C 1
ATOM 1317 O O . LYS A 1 170 ? -54.974 17.809 21.926 1.00 34.41 170 LYS A O 1
ATOM 1322 N N . PRO A 1 171 ? -55.015 16.640 23.863 1.00 32.16 171 PRO A N 1
ATOM 1323 C CA . PRO A 1 171 ? -53.796 15.872 23.627 1.00 32.16 171 PRO A CA 1
ATOM 1324 C C . PRO A 1 171 ? -54.045 14.739 22.622 1.00 32.16 171 PRO A C 1
ATOM 1326 O O . PRO A 1 171 ? -55.053 14.037 22.709 1.00 32.16 171 PRO A O 1
ATOM 1329 N N . ILE A 1 172 ? -53.107 14.538 21.697 1.00 34.94 172 ILE A N 1
ATOM 1330 C CA . ILE A 1 172 ? -53.035 13.343 20.850 1.00 34.94 172 ILE A CA 1
ATOM 1331 C C . ILE A 1 172 ? -51.949 12.441 21.437 1.00 34.94 172 ILE A C 1
ATOM 1333 O O . ILE A 1 172 ? -50.813 12.868 21.638 1.00 34.94 172 ILE A O 1
ATOM 1337 N N . SER A 1 173 ? -52.342 11.214 21.769 1.00 37.38 173 SER A N 1
ATOM 1338 C CA . SER A 1 173 ? -51.470 10.129 22.215 1.00 37.38 173 SER A CA 1
ATOM 1339 C C . SER A 1 173 ? -50.846 9.399 21.000 1.00 37.38 173 SER A C 1
ATOM 1341 O O . SER A 1 173 ? -51.223 9.664 19.859 1.00 37.38 173 SER A O 1
ATOM 1343 N N . PRO A 1 174 ? -49.839 8.537 21.223 1.00 45.19 174 PRO A N 1
ATOM 1344 C CA . PRO A 1 174 ? -48.769 8.232 20.276 1.00 45.19 174 PRO A CA 1
ATOM 1345 C C . PRO A 1 174 ? -49.087 7.017 19.405 1.00 45.19 174 PRO A C 1
ATOM 1347 O O . PRO A 1 174 ? -49.567 6.037 19.952 1.00 45.19 174 PRO A O 1
ATOM 1350 N N . PHE A 1 175 ? -48.727 7.018 18.116 1.00 28.88 175 PHE A N 1
ATOM 1351 C CA . PHE A 1 175 ? -48.449 5.779 17.375 1.00 28.88 175 PHE A CA 1
ATOM 1352 C C . PHE A 1 175 ? -47.589 6.012 16.115 1.00 28.88 175 PHE A C 1
ATOM 1354 O O . PHE A 1 175 ? -47.715 7.021 15.425 1.00 28.88 175 PHE A O 1
ATOM 1361 N N . ASP A 1 176 ? -46.742 5.010 15.867 1.00 30.36 176 ASP A N 1
ATOM 1362 C CA . ASP A 1 176 ? -46.122 4.588 14.604 1.00 30.36 176 ASP A CA 1
ATOM 1363 C C . ASP A 1 176 ? -44.812 5.220 14.097 1.00 30.36 176 ASP A C 1
ATOM 1365 O O . ASP A 1 176 ? -44.723 6.015 13.167 1.00 30.36 176 ASP A O 1
ATOM 1369 N N . THR A 1 177 ? -43.739 4.674 14.674 1.00 39.38 177 THR A N 1
ATOM 1370 C CA . THR A 1 177 ? -42.534 4.174 13.995 1.00 39.38 177 THR A CA 1
ATOM 1371 C C . THR A 1 177 ? -42.669 3.878 12.494 1.00 39.38 177 THR A C 1
ATOM 1373 O O . THR A 1 177 ? -43.316 2.914 12.097 1.00 39.38 177 THR A O 1
ATOM 1376 N N . LYS A 1 178 ? -41.841 4.556 11.694 1.00 29.62 178 LYS A N 1
ATOM 1377 C CA . LYS A 1 178 ? -40.989 3.923 10.672 1.00 29.62 178 LYS A CA 1
ATOM 1378 C C . LYS A 1 178 ? -39.735 4.778 10.484 1.00 29.62 178 LYS A C 1
ATOM 1380 O O . LYS A 1 178 ? -39.736 5.784 9.786 1.00 29.62 178 LYS A O 1
ATOM 1385 N N . LYS A 1 179 ? -38.656 4.390 11.171 1.00 36.09 179 LYS A N 1
ATOM 1386 C CA . LYS A 1 179 ? -37.302 4.833 10.830 1.00 36.09 179 LYS A CA 1
ATOM 1387 C C . LYS A 1 179 ? -36.950 4.149 9.515 1.00 36.09 179 LYS A C 1
ATOM 1389 O O . LYS A 1 179 ? -36.737 2.941 9.500 1.00 36.09 179 LYS A O 1
ATOM 1394 N N . GLU A 1 180 ? -36.905 4.912 8.433 1.00 35.44 180 GLU A N 1
ATOM 1395 C CA . GLU A 1 180 ? -36.225 4.505 7.208 1.00 35.44 180 GLU A CA 1
ATOM 1396 C C . GLU A 1 180 ? -34.724 4.412 7.503 1.00 35.44 180 GLU A C 1
ATOM 1398 O O . GLU A 1 180 ? -33.953 5.350 7.318 1.00 35.44 180 GLU A O 1
ATOM 1403 N N . THR A 1 181 ? -34.291 3.265 8.021 1.00 40.47 181 THR A N 1
ATOM 1404 C CA . THR A 1 181 ? -32.918 2.815 7.826 1.00 40.47 181 THR A CA 1
ATOM 1405 C C . THR A 1 181 ? -32.842 2.338 6.387 1.00 40.47 181 THR A C 1
ATOM 1407 O O . THR A 1 181 ? -33.107 1.173 6.100 1.00 40.47 181 THR A O 1
ATOM 1410 N N . VAL A 1 182 ? -32.571 3.264 5.467 1.00 45.97 182 VAL A N 1
ATOM 1411 C CA . VAL A 1 182 ? -32.151 2.900 4.115 1.00 45.97 182 VAL A CA 1
ATOM 1412 C C . VAL A 1 182 ? -30.888 2.069 4.290 1.00 45.97 182 VAL A C 1
ATOM 1414 O O . VAL A 1 182 ? -29.878 2.559 4.794 1.00 45.97 182 VAL A O 1
ATOM 1417 N N . ASP A 1 183 ? -31.008 0.783 3.993 1.00 53.22 183 ASP A N 1
ATOM 1418 C CA . ASP A 1 183 ? -29.983 -0.213 4.231 1.00 53.22 183 ASP A CA 1
ATOM 1419 C C . ASP A 1 183 ? -28.788 0.068 3.310 1.00 53.22 183 ASP A C 1
ATOM 1421 O O . ASP A 1 183 ? -28.813 -0.162 2.100 1.00 53.22 183 ASP A O 1
ATOM 1425 N N . ILE A 1 184 ? -27.751 0.673 3.890 1.00 58.75 184 ILE A N 1
ATOM 1426 C CA . ILE A 1 184 ? -26.511 1.036 3.200 1.00 58.75 184 ILE A CA 1
ATOM 1427 C C . ILE A 1 184 ? -25.815 -0.235 2.684 1.00 58.75 184 ILE A C 1
ATOM 1429 O O . ILE A 1 184 ? -25.174 -0.185 1.634 1.00 58.75 184 ILE A O 1
ATOM 1433 N N . ALA A 1 185 ? -26.007 -1.388 3.343 1.00 53.84 185 ALA A N 1
ATOM 1434 C CA . ALA A 1 185 ? -25.496 -2.675 2.868 1.00 53.84 185 ALA A CA 1
ATOM 1435 C C . ALA A 1 185 ? -26.145 -3.085 1.533 1.00 53.84 185 ALA A C 1
ATOM 1437 O O . ALA A 1 185 ? -25.478 -3.619 0.648 1.00 53.84 185 ALA A O 1
ATOM 1438 N N . ASP A 1 186 ? -27.413 -2.722 1.343 1.00 50.88 186 ASP A N 1
ATOM 1439 C CA . ASP A 1 186 ? -28.193 -2.962 0.127 1.00 50.88 186 ASP A CA 1
ATOM 1440 C C . ASP A 1 186 ? -27.865 -1.977 -1.011 1.00 50.88 186 ASP A C 1
ATOM 1442 O O . ASP A 1 186 ? -28.179 -2.216 -2.178 1.00 50.88 186 ASP A O 1
ATOM 1446 N N . GLN A 1 187 ? -27.240 -0.839 -0.693 1.00 56.03 187 GLN A N 1
ATOM 1447 C CA . GLN A 1 187 ? -26.670 0.079 -1.686 1.00 56.03 187 GLN A CA 1
ATOM 1448 C C . GLN A 1 187 ? -25.232 -0.308 -2.065 1.00 56.03 187 GLN A C 1
ATOM 1450 O O . GLN A 1 187 ? -24.841 -0.122 -3.216 1.00 56.03 187 GLN A O 1
ATOM 1455 N N . LEU A 1 188 ? -24.476 -0.906 -1.138 1.00 55.56 188 LEU A N 1
ATOM 1456 C CA . LEU A 1 188 ? -23.155 -1.492 -1.389 1.00 55.56 188 LEU A CA 1
ATOM 1457 C C . LEU A 1 188 ? -23.240 -2.742 -2.278 1.00 55.56 188 LEU A C 1
ATOM 1459 O O . LEU A 1 188 ? -22.429 -2.888 -3.188 1.00 55.56 188 LEU A O 1
ATOM 1463 N N . SER A 1 189 ? -24.255 -3.593 -2.092 1.00 55.69 189 SER A N 1
ATOM 1464 C CA . SER A 1 189 ? -24.484 -4.785 -2.930 1.00 55.69 189 SER A CA 1
ATOM 1465 C C . SER A 1 189 ? -24.888 -4.452 -4.375 1.00 55.69 189 SER A C 1
ATOM 1467 O O . SER A 1 189 ? -24.665 -5.246 -5.289 1.00 55.69 189 SER A O 1
ATOM 1469 N N . LYS A 1 190 ? -25.429 -3.247 -4.611 1.00 47.66 190 LYS A N 1
ATOM 1470 C CA . LYS A 1 190 ? -25.791 -2.732 -5.946 1.00 47.66 190 LYS A CA 1
ATOM 1471 C C . LYS A 1 190 ? -24.606 -2.159 -6.727 1.00 47.66 190 LYS A C 1
ATOM 1473 O O . LYS A 1 190 ? -24.751 -1.887 -7.916 1.00 47.66 190 LYS A O 1
ATOM 1478 N N . LEU A 1 191 ? -23.427 -2.030 -6.113 1.00 48.22 191 LEU A N 1
ATOM 1479 C CA . LEU A 1 191 ? -22.163 -1.739 -6.802 1.00 48.22 191 LEU A CA 1
ATOM 1480 C C . LEU A 1 191 ? -21.536 -3.037 -7.339 1.00 48.22 191 LEU A C 1
ATOM 1482 O O . LEU A 1 191 ? -20.362 -3.321 -7.118 1.00 48.22 191 LEU A O 1
ATOM 1486 N N . SER A 1 192 ? -22.333 -3.853 -8.030 1.00 48.53 192 SER A N 1
ATOM 1487 C CA . SER A 1 192 ? -21.847 -5.052 -8.712 1.00 48.53 192 SER A CA 1
ATOM 1488 C C . SER A 1 192 ? -21.360 -4.672 -10.109 1.00 48.53 192 SER A C 1
ATOM 1490 O O . SER A 1 192 ? -22.091 -4.072 -10.901 1.00 48.53 192 SER A O 1
ATOM 1492 N N . ILE A 1 193 ? -20.099 -4.977 -10.402 1.00 50.00 193 ILE A N 1
ATOM 1493 C CA . ILE A 1 193 ? -19.455 -4.650 -11.672 1.00 50.00 193 ILE A CA 1
ATOM 1494 C C . ILE A 1 193 ? -19.780 -5.761 -12.678 1.00 50.00 193 ILE A C 1
ATOM 1496 O O . ILE A 1 193 ? -19.399 -6.911 -12.484 1.00 50.00 193 ILE A O 1
ATOM 1500 N N . GLN A 1 194 ? -20.480 -5.413 -13.762 1.00 47.03 194 GLN A N 1
ATOM 1501 C CA . GLN A 1 194 ? -20.894 -6.319 -14.845 1.00 47.03 194 GLN A CA 1
ATOM 1502 C C . GLN A 1 194 ? -19.756 -6.625 -15.840 1.00 47.03 194 GLN A C 1
ATOM 1504 O O . GLN A 1 194 ? -19.924 -6.492 -17.050 1.00 47.03 194 GLN A O 1
ATOM 1509 N N . SER A 1 195 ? -18.576 -7.009 -15.359 1.00 57.84 195 SER A N 1
ATOM 1510 C CA . SER A 1 195 ? -17.489 -7.497 -16.219 1.00 57.84 195 SER A CA 1
ATOM 1511 C C . SER A 1 195 ? -16.911 -8.799 -15.669 1.00 57.84 195 SER A C 1
ATOM 1513 O O . SER A 1 195 ? -17.072 -9.081 -14.479 1.00 57.84 195 SER A O 1
ATOM 1515 N N . PRO A 1 196 ? -16.320 -9.654 -16.528 1.00 68.50 196 PRO A N 1
ATOM 1516 C CA . PRO A 1 196 ? -15.900 -10.982 -16.111 1.00 68.50 196 PRO A CA 1
ATOM 1517 C C . PRO A 1 196 ? -14.903 -10.900 -14.943 1.00 68.50 196 PRO A C 1
ATOM 1519 O O . PRO A 1 196 ? -14.018 -10.032 -14.945 1.00 68.50 196 PRO A O 1
ATOM 1522 N N . PRO A 1 197 ? -15.043 -11.791 -13.945 1.00 74.38 197 PRO A N 1
ATOM 1523 C CA . PRO A 1 197 ? -14.163 -11.814 -12.787 1.00 74.38 197 PRO A CA 1
ATOM 1524 C C . PRO A 1 197 ? -12.714 -12.084 -13.209 1.00 74.38 197 PRO A C 1
ATOM 1526 O O . PRO A 1 197 ? -12.460 -12.779 -14.196 1.00 74.38 197 PRO A O 1
ATOM 1529 N N . VAL A 1 198 ? -11.752 -11.551 -12.451 1.00 78.25 198 VAL A N 1
ATOM 1530 C CA . VAL A 1 198 ? -10.324 -11.820 -12.677 1.00 78.25 198 VAL A CA 1
ATOM 1531 C C . VAL A 1 198 ? -10.045 -13.324 -12.596 1.00 78.25 198 VAL A C 1
ATOM 1533 O O . VAL A 1 198 ? -10.286 -13.957 -11.568 1.00 78.25 198 VAL A O 1
ATOM 1536 N N . ASN A 1 199 ? -9.444 -13.886 -13.647 1.00 78.31 199 ASN A N 1
ATOM 1537 C CA . ASN A 1 199 ? -8.854 -15.218 -13.584 1.00 78.31 199 ASN A CA 1
ATOM 1538 C C . ASN A 1 199 ? -7.436 -15.126 -12.999 1.00 78.31 199 ASN A C 1
ATOM 1540 O O . ASN A 1 199 ? -6.505 -14.701 -13.680 1.00 78.31 199 ASN A O 1
ATOM 1544 N N . VAL A 1 200 ? -7.276 -15.549 -11.743 1.00 81.94 200 VAL A N 1
ATOM 1545 C CA . VAL A 1 200 ? -6.008 -15.448 -11.000 1.00 81.94 200 VAL A CA 1
ATOM 1546 C C . VAL A 1 200 ? -4.888 -16.286 -11.631 1.00 81.94 200 VAL A C 1
ATOM 1548 O O . VAL A 1 200 ? -3.728 -15.893 -11.574 1.00 81.94 200 VAL A O 1
ATOM 1551 N N . SER A 1 201 ? -5.218 -17.408 -12.283 1.00 81.56 201 SER A N 1
ATOM 1552 C CA . SER A 1 201 ? -4.219 -18.315 -12.871 1.00 81.56 201 SER A CA 1
ATOM 1553 C C . SER A 1 201 ? -3.503 -17.741 -14.098 1.00 81.56 201 SER A C 1
ATOM 1555 O O . SER A 1 201 ? -2.372 -18.126 -14.377 1.00 81.56 201 SER A O 1
ATOM 1557 N N . GLY A 1 202 ? -4.139 -16.809 -14.813 1.00 83.88 202 GLY A N 1
ATOM 1558 C CA . GLY A 1 202 ? -3.560 -16.147 -15.985 1.00 83.88 202 GLY A CA 1
ATOM 1559 C C . GLY A 1 202 ? -2.804 -14.857 -15.665 1.00 83.88 202 GLY A C 1
ATOM 1560 O O . GLY A 1 202 ? -2.310 -14.205 -16.583 1.00 83.88 202 GLY A O 1
ATOM 1561 N N . LEU A 1 203 ? -2.748 -14.449 -14.393 1.00 89.38 203 LEU A N 1
ATOM 1562 C CA . LEU A 1 203 ? -2.078 -13.215 -14.006 1.00 89.38 203 LEU A CA 1
ATOM 1563 C C . LEU A 1 203 ? -0.556 -13.387 -13.976 1.00 89.38 203 LEU A C 1
ATOM 1565 O O . LEU A 1 203 ? -0.057 -14.400 -13.476 1.00 89.38 203 LEU A O 1
ATOM 1569 N N . PRO A 1 204 ? 0.198 -12.375 -14.430 1.00 92.38 204 PRO A N 1
ATOM 1570 C CA . PRO A 1 204 ? 1.629 -12.350 -14.205 1.00 92.38 204 PRO A CA 1
ATOM 1571 C C . PRO A 1 204 ? 1.913 -12.130 -12.709 1.00 92.38 204 PRO A C 1
ATOM 1573 O O . PRO A 1 204 ? 1.229 -11.350 -12.041 1.00 92.38 204 PRO A O 1
ATOM 1576 N N . LYS A 1 205 ? 2.926 -12.818 -12.176 1.00 93.44 205 LYS A N 1
ATOM 1577 C CA . LYS A 1 205 ? 3.277 -12.774 -10.750 1.00 93.44 205 LYS A CA 1
ATOM 1578 C C . LYS A 1 205 ? 4.780 -12.664 -10.547 1.00 93.44 205 LYS A C 1
ATOM 1580 O O . LYS A 1 205 ? 5.545 -13.252 -11.304 1.00 93.44 205 LYS A O 1
ATOM 1585 N N . PHE A 1 206 ? 5.171 -11.945 -9.503 1.00 94.25 206 PHE A N 1
ATOM 1586 C CA . PHE A 1 206 ? 6.511 -12.032 -8.926 1.00 94.25 206 PHE A CA 1
ATOM 1587 C C . PHE A 1 206 ? 6.532 -13.105 -7.830 1.00 94.25 206 PHE A C 1
ATOM 1589 O O . PHE A 1 206 ? 5.459 -13.461 -7.327 1.00 94.25 206 PHE A O 1
ATOM 1596 N N . PRO A 1 207 ? 7.714 -13.583 -7.407 1.00 93.62 207 PRO A N 1
ATOM 1597 C CA . PRO A 1 207 ? 7.850 -14.266 -6.126 1.00 93.62 207 PRO A CA 1
ATOM 1598 C C . PRO A 1 207 ? 7.232 -13.40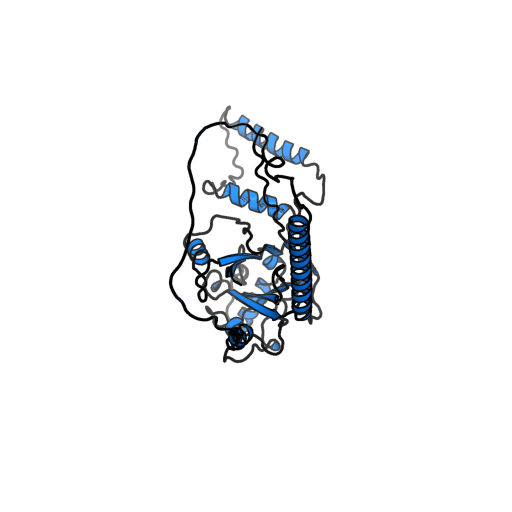9 -5.013 1.00 93.62 207 PRO A C 1
ATOM 1600 O O . PRO A 1 207 ? 7.361 -12.183 -5.021 1.00 93.62 207 PRO A O 1
ATOM 1603 N N . GLY A 1 208 ? 6.472 -14.045 -4.125 1.00 93.38 208 GLY A N 1
ATOM 1604 C CA . GLY A 1 208 ? 5.812 -13.365 -3.015 1.00 93.38 208 GLY A CA 1
ATOM 1605 C C . GLY A 1 208 ? 6.703 -13.342 -1.779 1.00 93.38 208 GLY A C 1
ATOM 1606 O O . GLY A 1 208 ? 7.424 -14.306 -1.530 1.00 93.38 208 GLY A O 1
ATOM 1607 N N . GLN A 1 209 ? 6.612 -12.279 -0.987 1.00 94.75 209 GLN A N 1
ATOM 1608 C CA . GLN A 1 209 ? 7.259 -12.174 0.320 1.00 94.75 209 GLN A CA 1
ATOM 1609 C C . GLN A 1 209 ? 6.266 -11.629 1.346 1.00 94.75 209 GLN A C 1
ATOM 1611 O O . GLN A 1 209 ? 5.588 -10.628 1.087 1.00 94.75 209 GLN A O 1
ATOM 1616 N N . TYR A 1 210 ? 6.164 -12.292 2.499 1.00 96.19 210 TYR A N 1
ATOM 1617 C CA . TYR A 1 210 ? 5.352 -11.809 3.610 1.00 96.19 210 TYR A CA 1
ATOM 1618 C C . TYR A 1 210 ? 5.938 -10.522 4.181 1.00 96.19 210 TYR A C 1
ATOM 1620 O O . TYR A 1 210 ? 7.134 -10.245 4.063 1.00 96.19 210 TYR A O 1
ATOM 1628 N N . LEU A 1 211 ? 5.066 -9.719 4.782 1.00 95.88 211 LEU A N 1
ATOM 1629 C CA . LEU A 1 211 ? 5.442 -8.518 5.501 1.00 95.88 211 LEU A CA 1
ATOM 1630 C C . LEU A 1 211 ? 5.109 -8.662 6.983 1.00 95.88 211 LEU A C 1
ATOM 1632 O O . LEU A 1 211 ? 3.946 -8.844 7.348 1.00 95.88 211 LEU A O 1
ATOM 1636 N N . TYR A 1 212 ? 6.119 -8.468 7.818 1.00 94.50 212 TYR A N 1
ATOM 1637 C CA . TYR A 1 212 ? 5.968 -8.248 9.245 1.00 94.50 212 TYR A CA 1
ATOM 1638 C C . TYR A 1 212 ? 5.606 -6.783 9.500 1.00 94.50 212 TYR A C 1
ATOM 1640 O O . TYR A 1 212 ? 6.173 -5.876 8.886 1.00 94.50 212 TYR A O 1
ATOM 1648 N N . ILE A 1 213 ? 4.642 -6.547 10.390 1.00 94.69 213 ILE A N 1
ATOM 1649 C CA . ILE A 1 213 ? 4.185 -5.201 10.743 1.00 94.69 213 ILE A CA 1
ATOM 1650 C C . ILE A 1 213 ? 4.792 -4.818 12.086 1.00 94.69 213 ILE A C 1
ATOM 1652 O O . ILE A 1 213 ? 4.568 -5.499 13.084 1.00 94.69 213 ILE A O 1
ATOM 1656 N N . ASP A 1 214 ? 5.504 -3.698 12.113 1.00 93.38 214 ASP A N 1
ATOM 1657 C CA . ASP A 1 214 ? 6.126 -3.165 13.322 1.00 93.38 214 ASP A CA 1
ATOM 1658 C C . ASP A 1 214 ? 5.844 -1.665 13.472 1.00 93.38 214 ASP A C 1
ATOM 1660 O O . ASP A 1 214 ? 5.496 -0.976 12.511 1.00 93.38 214 ASP A O 1
ATOM 1664 N N . GLU A 1 215 ? 5.991 -1.131 14.678 1.00 93.06 215 GLU A N 1
ATOM 1665 C CA . GLU A 1 215 ? 5.904 0.308 14.904 1.00 93.06 215 GLU A CA 1
ATOM 1666 C C . GLU A 1 215 ? 7.171 1.009 14.413 1.00 93.06 215 GLU A C 1
ATOM 1668 O O . GLU A 1 215 ? 8.295 0.523 14.583 1.00 93.06 215 GLU A O 1
ATOM 1673 N N . GLU A 1 216 ? 6.992 2.198 13.835 1.00 91.19 216 GLU A N 1
ATOM 1674 C CA . GLU A 1 216 ? 8.118 3.022 13.428 1.00 91.19 216 GLU A CA 1
ATOM 1675 C C . GLU A 1 216 ? 9.024 3.344 14.632 1.00 91.19 216 GLU A C 1
ATOM 1677 O O . GLU A 1 216 ? 8.571 3.963 15.607 1.00 91.19 216 GLU A O 1
ATOM 1682 N N . PRO A 1 217 ? 10.318 2.979 14.573 1.00 87.88 217 PRO A N 1
ATOM 1683 C CA . PRO A 1 217 ? 11.247 3.287 15.643 1.00 87.88 217 PRO A CA 1
ATOM 1684 C C . PRO A 1 217 ? 11.424 4.804 15.776 1.00 87.88 217 PRO A C 1
ATOM 1686 O O . PRO A 1 217 ? 11.588 5.531 14.796 1.00 87.88 217 PRO A O 1
ATOM 1689 N N . LYS A 1 218 ? 11.401 5.297 17.018 1.00 82.69 218 LYS A N 1
ATOM 1690 C CA . LYS A 1 218 ? 11.658 6.718 17.332 1.00 82.69 218 LYS A CA 1
ATOM 1691 C C . LYS A 1 218 ? 13.148 7.026 17.446 1.00 82.69 218 LYS A C 1
ATOM 1693 O O . LYS A 1 218 ? 13.554 8.168 17.259 1.00 82.69 218 LYS A O 1
ATOM 1698 N N . GLU A 1 219 ? 13.929 6.002 17.757 1.00 75.62 219 GLU A N 1
ATOM 1699 C CA . GLU A 1 219 ? 15.377 6.021 17.914 1.00 75.62 219 GLU A CA 1
ATOM 1700 C C . GLU A 1 219 ? 15.941 4.753 17.258 1.00 75.62 219 GLU A C 1
ATOM 1702 O O . GLU A 1 219 ? 15.210 3.764 17.135 1.00 75.62 219 GLU A O 1
ATOM 1707 N N . PRO A 1 220 ? 17.212 4.748 16.828 1.00 65.62 220 PRO A N 1
ATOM 1708 C CA . PRO A 1 220 ? 17.831 3.559 16.254 1.00 65.62 220 PRO A CA 1
ATOM 1709 C C . PRO A 1 220 ? 17.736 2.387 17.240 1.00 65.62 220 PRO A C 1
ATOM 1711 O O . PRO A 1 220 ? 18.145 2.521 18.393 1.00 65.62 220 PRO A O 1
ATOM 1714 N N . ARG A 1 221 ? 17.217 1.226 16.806 1.00 61.03 221 ARG A N 1
ATOM 1715 C CA . ARG A 1 221 ? 17.097 0.035 17.678 1.00 61.03 221 ARG A CA 1
ATOM 1716 C C . ARG A 1 221 ? 18.454 -0.482 18.168 1.00 61.03 221 ARG A C 1
ATOM 1718 O O . ARG A 1 221 ? 18.527 -1.103 19.224 1.00 61.03 221 ARG A O 1
ATOM 1725 N N . TYR A 1 222 ? 19.522 -0.182 17.431 1.00 56.28 222 TYR A N 1
ATOM 1726 C CA . TYR A 1 222 ? 20.899 -0.443 17.831 1.00 56.28 222 TYR A CA 1
ATOM 1727 C C . TYR A 1 222 ? 21.542 0.851 18.338 1.00 56.28 222 TYR A C 1
ATOM 1729 O O . TYR A 1 222 ? 21.974 1.706 17.566 1.00 56.28 222 TYR A O 1
ATOM 1737 N N . GLY A 1 223 ? 21.579 0.997 19.662 1.00 50.56 223 GLY A N 1
ATOM 1738 C CA . GLY A 1 223 ? 22.321 2.056 20.336 1.00 50.56 223 GLY A CA 1
ATOM 1739 C C . GLY A 1 223 ? 23.833 1.816 20.265 1.00 50.56 223 GLY A C 1
ATOM 1740 O O . GLY A 1 223 ? 24.300 0.707 20.513 1.00 50.56 223 GLY A O 1
ATOM 1741 N N . ASN A 1 224 ? 24.574 2.891 19.989 1.00 48.12 224 ASN A N 1
ATOM 1742 C CA . ASN A 1 224 ? 26.037 3.011 20.004 1.00 48.12 224 ASN A CA 1
ATOM 1743 C C . ASN A 1 224 ? 26.805 2.281 18.891 1.00 48.12 224 ASN A C 1
ATOM 1745 O O . ASN A 1 224 ? 27.663 1.443 19.159 1.00 48.12 224 ASN A O 1
ATOM 1749 N N . ILE A 1 225 ? 26.629 2.719 17.644 1.00 49.81 225 ILE A N 1
ATOM 1750 C CA . ILE A 1 225 ? 27.829 2.890 16.816 1.00 49.81 225 ILE A CA 1
ATOM 1751 C C . ILE A 1 225 ? 28.447 4.209 17.272 1.00 49.81 225 ILE A C 1
ATOM 1753 O O . ILE A 1 225 ? 27.790 5.251 17.228 1.00 49.81 225 ILE A O 1
ATOM 1757 N N . ASP A 1 226 ? 29.675 4.151 17.780 1.00 54.00 226 ASP A N 1
ATOM 1758 C CA . ASP A 1 226 ? 30.449 5.331 18.141 1.00 54.00 226 ASP A CA 1
ATOM 1759 C C . ASP A 1 226 ? 30.731 6.170 16.884 1.00 54.00 226 ASP A C 1
ATOM 1761 O O . ASP A 1 226 ? 31.725 5.996 16.179 1.00 54.00 226 ASP A O 1
ATOM 1765 N N . MET A 1 227 ? 29.804 7.076 16.578 1.00 54.75 227 MET A N 1
ATOM 1766 C CA . MET A 1 227 ? 29.908 8.014 15.463 1.00 54.75 227 MET A CA 1
ATOM 1767 C C . MET A 1 227 ? 30.832 9.195 15.787 1.00 54.75 227 MET A C 1
ATOM 1769 O O . MET A 1 227 ? 30.934 10.111 14.971 1.00 54.75 227 MET A O 1
ATOM 1773 N N . SER A 1 228 ? 31.507 9.204 16.946 1.00 66.12 228 SER A N 1
ATOM 1774 C CA . SER A 1 228 ? 32.466 10.255 17.316 1.00 66.12 228 SER A CA 1
ATOM 1775 C C . SER A 1 228 ? 33.595 10.327 16.297 1.00 66.12 228 SER A C 1
ATOM 1777 O O . SER A 1 228 ? 33.915 11.406 15.817 1.00 66.12 228 SER A O 1
ATOM 1779 N N . ARG A 1 229 ? 34.082 9.168 15.839 1.00 55.94 229 ARG A N 1
ATOM 1780 C CA . ARG A 1 229 ? 35.123 9.090 14.810 1.00 55.94 229 ARG A CA 1
ATOM 1781 C C . ARG A 1 229 ? 34.661 9.641 13.457 1.00 55.94 229 ARG A C 1
ATOM 1783 O O . ARG A 1 229 ? 35.425 10.297 12.765 1.00 55.94 229 ARG A O 1
ATOM 1790 N N . TYR A 1 230 ? 33.402 9.411 13.076 1.00 60.97 230 TYR A N 1
ATOM 1791 C CA . TYR A 1 230 ? 32.835 9.962 11.837 1.00 60.97 230 TYR A CA 1
ATOM 1792 C C . TYR A 1 230 ? 32.582 11.474 11.939 1.00 60.97 230 TYR A C 1
ATOM 1794 O O . TYR A 1 230 ? 32.797 12.203 10.975 1.00 60.97 230 TYR A O 1
ATOM 1802 N N . LYS A 1 231 ? 32.175 11.960 13.118 1.00 62.56 231 LYS A N 1
ATOM 1803 C CA . LYS A 1 231 ? 32.077 13.398 13.399 1.00 62.56 231 LYS A CA 1
ATOM 1804 C C . LYS A 1 231 ? 33.438 14.084 13.355 1.00 62.56 231 LYS A C 1
ATOM 1806 O O . LYS A 1 231 ? 33.521 15.133 12.733 1.00 62.56 231 LYS A O 1
ATOM 1811 N N . GLU A 1 232 ? 34.480 13.474 13.917 1.00 69.50 232 GLU A N 1
ATOM 1812 C CA . GLU A 1 232 ? 35.860 13.962 13.799 1.00 69.50 232 GLU A CA 1
ATOM 1813 C C . GLU A 1 232 ? 36.306 14.030 12.334 1.00 69.50 232 GLU A C 1
ATOM 1815 O O . GLU A 1 232 ? 36.878 15.033 11.929 1.00 69.50 232 GLU A O 1
ATOM 1820 N N . TYR A 1 233 ? 35.989 13.025 11.505 1.00 66.75 233 TYR A N 1
ATOM 1821 C CA . TYR A 1 233 ? 36.282 13.086 10.065 1.00 66.75 233 TYR A CA 1
ATOM 1822 C C . TYR A 1 233 ? 35.567 14.248 9.362 1.00 66.75 233 TYR A C 1
ATOM 1824 O O . TYR A 1 233 ? 36.190 14.939 8.562 1.00 66.75 233 TYR A O 1
ATOM 1832 N N . LEU A 1 234 ? 34.290 14.488 9.670 1.00 66.00 234 LEU A N 1
ATOM 1833 C CA . LEU A 1 234 ? 33.522 15.600 9.097 1.00 66.00 234 LEU A CA 1
ATOM 1834 C C . LEU A 1 234 ? 33.996 16.972 9.598 1.00 66.00 234 LEU A C 1
ATOM 1836 O O . LEU A 1 234 ? 33.951 17.948 8.851 1.00 66.00 234 LEU A O 1
ATOM 1840 N N . GLU A 1 235 ? 34.412 17.071 10.860 1.00 72.00 235 GLU A N 1
ATOM 1841 C CA . GLU A 1 235 ? 34.970 18.297 11.440 1.00 72.00 235 GLU A CA 1
ATOM 1842 C C . GLU A 1 235 ? 36.350 18.596 10.857 1.00 72.00 235 GLU A C 1
ATOM 1844 O O . GLU A 1 235 ? 36.571 19.715 10.405 1.00 72.00 235 GLU A O 1
ATOM 1849 N N . MET A 1 236 ? 37.210 17.583 10.743 1.00 65.25 236 MET A N 1
ATOM 1850 C CA . MET A 1 236 ? 38.516 17.681 10.094 1.00 65.25 236 MET A CA 1
ATOM 1851 C C . MET A 1 236 ? 38.390 18.027 8.603 1.00 65.25 236 MET A C 1
ATOM 1853 O O . MET A 1 236 ? 39.147 18.854 8.113 1.00 65.25 236 MET A O 1
ATOM 1857 N N . GLU A 1 237 ? 37.416 17.466 7.875 1.00 61.72 237 GLU A N 1
ATOM 1858 C CA . GLU A 1 237 ? 37.120 17.843 6.481 1.00 61.72 237 GLU A CA 1
ATOM 1859 C C . GLU A 1 237 ? 36.681 19.311 6.378 1.00 61.72 237 GLU A C 1
ATOM 1861 O O . GLU A 1 237 ? 37.095 20.039 5.476 1.00 61.72 237 GLU A O 1
ATOM 1866 N N . LYS A 1 238 ? 35.851 19.770 7.319 1.00 67.25 238 LYS A N 1
ATOM 1867 C CA . LYS A 1 238 ? 35.367 21.150 7.360 1.00 67.25 238 LYS A CA 1
ATOM 1868 C C . LYS A 1 238 ? 36.472 22.143 7.725 1.00 67.25 238 LYS A C 1
ATOM 1870 O O . LYS A 1 238 ? 36.467 23.245 7.188 1.00 67.25 238 LYS A O 1
ATOM 1875 N N . GLU A 1 239 ? 37.395 21.754 8.597 1.00 67.94 239 GLU A N 1
ATOM 1876 C CA . GLU A 1 239 ? 38.587 22.525 8.961 1.00 67.94 239 GLU A CA 1
ATOM 1877 C C . GLU A 1 239 ? 39.569 22.601 7.783 1.00 67.94 239 GLU A C 1
ATOM 1879 O O . GLU A 1 239 ? 39.944 2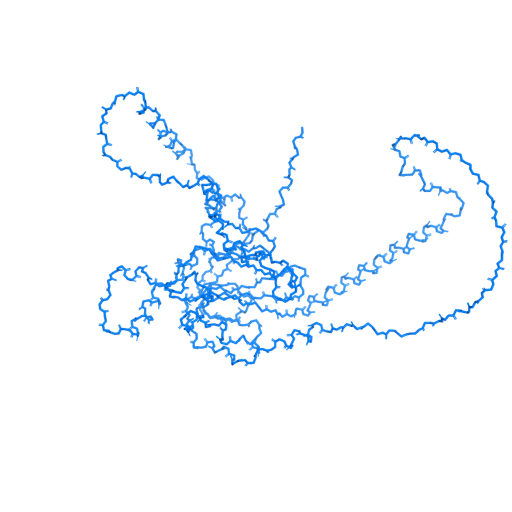3.702 7.386 1.00 67.94 239 GLU A O 1
ATOM 1884 N N . LEU A 1 240 ? 39.839 21.476 7.104 1.00 55.84 240 LEU A N 1
ATOM 1885 C CA . LEU A 1 240 ? 40.639 21.445 5.870 1.00 55.84 240 LEU A CA 1
ATOM 1886 C C . LEU A 1 240 ? 40.054 22.355 4.778 1.00 55.84 240 LEU A C 1
ATOM 1888 O O . LEU A 1 240 ? 40.785 23.041 4.075 1.00 55.84 240 LEU A O 1
ATOM 1892 N N . LEU A 1 241 ? 38.726 22.375 4.628 1.00 57.12 241 LEU A N 1
ATOM 1893 C CA . LEU A 1 241 ? 38.036 23.232 3.658 1.00 57.12 241 LEU A CA 1
ATOM 1894 C C . LEU A 1 241 ? 38.028 24.717 4.055 1.00 57.12 241 LEU A C 1
ATOM 1896 O O . LEU A 1 241 ? 37.823 25.560 3.184 1.00 57.12 241 LEU A O 1
ATOM 1900 N N . MET A 1 242 ? 38.224 25.043 5.337 1.00 55.69 242 MET A N 1
ATOM 1901 C CA . MET A 1 242 ? 38.336 26.423 5.823 1.00 55.69 242 MET A CA 1
ATOM 1902 C C . MET A 1 242 ? 39.776 26.953 5.745 1.00 55.69 242 MET A C 1
ATOM 1904 O O . MET A 1 242 ? 39.955 28.145 5.515 1.00 55.69 242 MET A O 1
ATOM 1908 N N . GLU A 1 243 ? 40.793 26.094 5.858 1.00 48.81 243 GLU A N 1
ATOM 1909 C CA . GLU A 1 243 ? 42.208 26.479 5.712 1.00 48.81 243 GLU A CA 1
ATOM 1910 C C . GLU A 1 243 ? 42.632 26.746 4.254 1.00 48.81 243 GLU A C 1
ATOM 1912 O O . GLU A 1 243 ? 43.617 27.442 4.008 1.00 48.81 243 GLU A O 1
ATOM 1917 N N . VAL A 1 244 ? 41.874 26.251 3.269 1.00 48.28 244 VAL A N 1
ATOM 1918 C CA . VAL A 1 244 ? 42.164 26.442 1.832 1.00 48.28 244 VAL A CA 1
ATOM 1919 C C . VAL A 1 244 ? 41.738 27.831 1.311 1.00 48.28 244 VAL A C 1
ATOM 1921 O O . VAL A 1 244 ? 42.147 28.216 0.218 1.00 48.28 244 VAL A O 1
ATOM 1924 N N . ASP A 1 245 ? 40.977 28.621 2.081 1.00 45.22 245 ASP A N 1
ATOM 1925 C CA . ASP A 1 245 ? 40.475 29.941 1.638 1.00 45.22 245 ASP A CA 1
ATOM 1926 C C . ASP A 1 245 ? 41.373 31.132 2.050 1.00 45.22 245 ASP A C 1
ATOM 1928 O O . ASP A 1 245 ? 41.120 32.262 1.637 1.00 45.22 245 ASP A O 1
ATOM 1932 N N . GLU A 1 246 ? 42.455 30.914 2.818 1.00 43.59 246 GLU A N 1
ATOM 1933 C CA . GLU A 1 246 ? 43.330 32.014 3.279 1.00 43.59 246 GLU A CA 1
ATOM 1934 C C . GLU A 1 246 ? 44.787 31.979 2.786 1.00 43.59 246 GLU A C 1
ATOM 1936 O O . GLU A 1 246 ? 45.495 32.969 2.985 1.00 43.59 246 GLU A O 1
ATOM 1941 N N . ASN A 1 247 ? 45.268 30.939 2.086 1.00 38.75 247 ASN A N 1
ATOM 1942 C CA . ASN A 1 247 ? 46.657 30.964 1.607 1.00 38.75 247 ASN A CA 1
ATOM 1943 C C . ASN A 1 247 ? 46.926 30.213 0.289 1.00 38.75 247 ASN A C 1
ATOM 1945 O O . ASN A 1 247 ? 46.949 28.990 0.238 1.00 38.75 247 ASN A O 1
ATOM 1949 N N . SER A 1 248 ? 47.262 31.005 -0.738 1.00 33.53 248 SER A N 1
ATOM 1950 C CA . SER A 1 248 ? 48.028 30.679 -1.957 1.00 33.53 248 SER A CA 1
ATOM 1951 C C . SER A 1 248 ? 47.521 29.557 -2.875 1.00 33.53 248 SER A C 1
ATOM 1953 O O . SER A 1 248 ? 47.481 28.383 -2.527 1.00 33.53 248 SER A O 1
ATOM 1955 N N . GLY A 1 249 ? 47.235 29.939 -4.123 1.00 43.09 249 GLY A N 1
ATOM 1956 C CA . GLY A 1 249 ? 46.838 29.025 -5.182 1.00 43.09 249 GLY A CA 1
ATOM 1957 C C . GLY A 1 249 ? 47.928 28.032 -5.566 1.00 43.09 249 GLY A C 1
ATOM 1958 O O . GLY A 1 249 ? 48.968 28.430 -6.072 1.00 43.09 249 GLY A O 1
ATOM 1959 N N . GLU A 1 250 ? 47.614 26.748 -5.436 1.00 34.97 250 GLU A N 1
ATOM 1960 C CA . GLU A 1 250 ? 48.209 25.672 -6.217 1.00 34.97 250 GLU A CA 1
ATOM 1961 C C . GLU A 1 250 ? 47.137 24.619 -6.518 1.00 34.97 250 GLU A C 1
ATOM 1963 O O . GLU A 1 250 ? 46.402 24.133 -5.660 1.00 34.97 250 GLU A O 1
ATOM 1968 N N . THR A 1 251 ? 47.020 24.331 -7.806 1.00 44.19 251 THR A N 1
ATOM 1969 C CA . THR A 1 251 ? 46.049 23.454 -8.446 1.00 44.19 251 THR A CA 1
ATOM 1970 C C . THR A 1 251 ? 46.168 22.010 -7.948 1.00 44.19 251 THR A C 1
ATOM 1972 O O . THR A 1 251 ? 47.016 21.262 -8.430 1.00 44.19 251 THR A O 1
ATOM 1975 N N . TRP A 1 252 ? 45.256 21.576 -7.075 1.00 38.22 252 TRP A N 1
ATOM 1976 C CA . TRP A 1 252 ? 44.942 20.156 -6.891 1.00 38.22 252 TRP A CA 1
ATOM 1977 C C . TRP A 1 252 ? 43.719 19.791 -7.737 1.00 38.22 252 TRP A C 1
ATOM 1979 O O . TRP A 1 252 ? 42.570 20.042 -7.381 1.00 38.22 252 TRP A O 1
ATOM 1989 N N . GLN A 1 253 ? 43.994 19.226 -8.915 1.00 45.03 253 GLN A N 1
ATOM 1990 C CA . GLN A 1 253 ? 43.006 18.532 -9.738 1.00 45.03 253 GLN A CA 1
ATOM 1991 C C . GLN A 1 253 ? 42.648 17.214 -9.046 1.00 45.03 253 GLN A C 1
ATOM 1993 O O . GLN A 1 253 ? 43.452 16.286 -9.027 1.00 45.03 253 GLN A O 1
ATOM 1998 N N . GLY A 1 254 ? 41.452 17.137 -8.471 1.00 37.88 254 GLY A N 1
ATOM 1999 C CA . GLY A 1 254 ? 40.987 15.937 -7.786 1.00 37.88 254 GLY A CA 1
ATOM 2000 C C . GLY A 1 254 ? 39.521 16.053 -7.409 1.00 37.88 254 GLY A C 1
ATOM 2001 O O . GLY A 1 254 ? 39.195 16.413 -6.290 1.00 37.88 254 GLY A O 1
ATOM 2002 N N . GLU A 1 255 ? 38.662 15.762 -8.385 1.00 32.59 255 GLU A N 1
ATOM 2003 C CA . GLU A 1 255 ? 37.248 15.416 -8.208 1.00 32.59 255 GLU A CA 1
ATOM 2004 C C . GLU A 1 255 ? 36.354 16.511 -7.614 1.00 32.59 255 GLU A C 1
ATOM 2006 O O . GLU A 1 255 ? 35.911 16.498 -6.469 1.00 32.59 255 GLU A O 1
ATOM 2011 N N . THR A 1 256 ? 35.971 17.433 -8.494 1.00 29.95 256 THR A N 1
ATOM 2012 C CA . THR A 1 256 ? 34.729 18.188 -8.367 1.00 29.95 256 THR A CA 1
ATOM 2013 C C . THR A 1 256 ? 33.557 17.200 -8.410 1.00 29.95 256 THR A C 1
ATOM 2015 O O . THR A 1 256 ? 32.958 16.978 -9.460 1.00 29.95 256 THR A O 1
ATOM 2018 N N . TYR A 1 257 ? 33.192 16.609 -7.267 1.00 36.69 257 TYR A N 1
ATOM 2019 C CA . TYR A 1 257 ? 31.788 16.281 -7.047 1.00 36.69 257 TYR A CA 1
ATOM 2020 C C . TYR A 1 257 ? 31.072 17.620 -7.117 1.00 36.69 257 TYR A C 1
ATOM 2022 O O . TYR A 1 257 ? 31.087 18.410 -6.172 1.00 36.69 257 TYR A O 1
ATOM 2030 N N . GLU A 1 258 ? 30.541 17.916 -8.299 1.00 41.78 258 GLU A N 1
ATOM 2031 C CA . GLU A 1 258 ? 29.626 19.010 -8.530 1.00 41.78 258 GLU A CA 1
ATOM 2032 C C . GLU A 1 258 ? 28.504 18.796 -7.514 1.00 41.78 258 GLU A C 1
ATOM 2034 O O . GLU A 1 258 ? 27.618 17.960 -7.698 1.00 41.78 258 GLU A O 1
ATOM 2039 N N . LYS A 1 259 ? 28.610 19.474 -6.362 1.00 45.12 259 LYS A N 1
ATOM 2040 C CA . LYS A 1 259 ? 27.525 19.626 -5.405 1.00 45.12 259 LYS A CA 1
ATOM 2041 C C . LYS A 1 259 ? 26.444 20.318 -6.211 1.00 45.12 259 LYS A C 1
ATOM 2043 O O . LYS A 1 259 ? 26.416 21.545 -6.275 1.00 45.12 259 LYS A O 1
ATOM 2048 N N . GLN A 1 260 ? 25.614 19.529 -6.893 1.00 38.69 260 GLN A N 1
ATOM 2049 C CA . GLN A 1 260 ? 24.401 19.998 -7.525 1.00 38.69 260 GLN A CA 1
ATOM 2050 C C . GLN A 1 260 ? 23.683 20.732 -6.409 1.00 38.69 260 GLN A C 1
ATOM 2052 O O . GLN A 1 260 ? 23.252 20.109 -5.440 1.00 38.69 260 GLN A O 1
ATOM 2057 N N . GLN A 1 261 ? 23.685 22.065 -6.465 1.00 37.41 261 GLN A N 1
ATOM 2058 C CA . GLN A 1 261 ? 23.011 22.862 -5.460 1.00 37.41 261 GLN A CA 1
ATOM 2059 C C . GLN A 1 261 ? 21.529 22.575 -5.633 1.00 37.41 261 GLN A C 1
ATOM 2061 O O . GLN A 1 261 ? 20.853 23.134 -6.498 1.00 37.41 261 GLN A O 1
ATOM 2066 N N . LEU A 1 262 ? 21.057 21.614 -4.848 1.00 47.34 262 LEU A N 1
ATOM 2067 C CA . LEU A 1 262 ? 19.671 21.222 -4.799 1.00 47.34 262 LEU A CA 1
ATOM 2068 C C . LEU A 1 262 ? 18.862 22.479 -4.425 1.00 47.34 262 LEU A C 1
ATOM 2070 O O . LEU A 1 262 ? 19.298 23.274 -3.585 1.00 47.34 262 LEU A O 1
ATOM 2074 N N . PRO A 1 263 ? 17.705 22.727 -5.065 1.00 49.91 263 PRO A N 1
ATOM 2075 C CA . PRO A 1 263 ? 16.932 23.943 -4.836 1.00 49.91 263 PRO A CA 1
ATOM 2076 C C . PRO A 1 263 ? 16.659 24.169 -3.342 1.00 49.91 263 PRO A C 1
ATOM 2078 O O . PRO A 1 263 ? 16.283 23.230 -2.638 1.00 49.91 263 PRO A O 1
ATOM 2081 N N . LYS A 1 264 ? 16.805 25.410 -2.850 1.00 43.53 264 LYS A N 1
ATOM 2082 C CA . LYS A 1 264 ? 16.592 25.781 -1.435 1.00 43.53 264 LYS A CA 1
ATOM 2083 C C . LYS A 1 264 ? 15.254 25.219 -0.916 1.00 43.53 264 LYS A C 1
ATOM 2085 O O . LYS A 1 264 ? 14.190 25.725 -1.258 1.00 43.53 264 LYS A O 1
ATOM 2090 N N . GLY A 1 265 ? 15.310 24.165 -0.094 1.00 49.53 265 GLY A N 1
ATOM 2091 C CA . GLY A 1 265 ? 14.140 23.459 0.462 1.00 49.53 265 GLY A CA 1
ATOM 2092 C C . GLY A 1 265 ? 14.035 21.972 0.096 1.00 49.53 265 GLY A C 1
ATOM 2093 O O . GLY A 1 265 ? 13.350 21.228 0.805 1.00 49.53 265 GLY A O 1
ATOM 2094 N N . PHE A 1 266 ? 14.746 21.534 -0.945 1.00 54.25 266 PHE A N 1
ATOM 2095 C CA . PHE A 1 266 ? 14.938 20.123 -1.281 1.00 54.25 266 PHE A CA 1
ATOM 2096 C C . PHE A 1 266 ? 15.727 19.416 -0.168 1.00 54.25 266 PHE A C 1
ATOM 2098 O O . PHE A 1 266 ? 15.273 18.400 0.352 1.00 54.25 266 PHE A O 1
ATOM 2105 N N . ASP A 1 267 ? 16.790 20.054 0.332 1.00 63.47 267 ASP A N 1
ATOM 2106 C CA . ASP A 1 267 ? 17.662 19.493 1.372 1.00 63.47 267 ASP A CA 1
ATOM 2107 C C . ASP A 1 267 ? 16.948 19.183 2.687 1.00 63.47 267 ASP A C 1
ATOM 2109 O O . ASP A 1 267 ? 17.238 18.175 3.315 1.00 63.47 267 ASP A O 1
ATOM 2113 N N . LYS A 1 268 ? 15.988 20.007 3.133 1.00 77.94 268 LYS A N 1
ATOM 2114 C CA . LYS A 1 268 ? 15.339 19.789 4.441 1.00 77.94 268 LYS A CA 1
ATOM 2115 C C . LYS A 1 268 ? 14.343 18.632 4.418 1.00 77.94 268 LYS A C 1
ATOM 2117 O O . LYS A 1 268 ? 14.224 17.919 5.410 1.00 77.94 268 LYS A O 1
ATOM 2122 N N . GLN A 1 269 ? 13.576 18.491 3.337 1.00 78.44 269 GLN A N 1
ATOM 2123 C CA . GLN A 1 269 ? 12.635 17.376 3.190 1.00 78.44 269 GLN A CA 1
ATOM 2124 C C . GLN A 1 269 ? 13.386 16.082 2.916 1.00 78.44 269 GLN A C 1
ATOM 2126 O O . GLN A 1 269 ? 13.120 15.089 3.583 1.00 78.44 269 GLN A O 1
ATOM 2131 N N . PHE A 1 270 ? 14.375 16.136 2.024 1.00 80.31 270 PHE A N 1
ATOM 2132 C CA . PHE A 1 270 ? 15.238 15.005 1.734 1.00 80.31 270 PHE A CA 1
ATOM 2133 C C . PHE A 1 270 ? 15.988 14.543 2.983 1.00 80.31 270 PHE A C 1
ATOM 2135 O O . PHE A 1 270 ? 15.882 13.382 3.343 1.00 80.31 270 PHE A O 1
ATOM 2142 N N . LYS A 1 271 ? 16.620 15.454 3.735 1.00 79.00 271 LYS A N 1
ATOM 2143 C CA . LYS A 1 271 ? 17.275 15.124 5.008 1.00 79.00 271 LYS A CA 1
ATOM 2144 C C . LYS A 1 271 ? 16.323 14.446 5.993 1.00 79.00 271 LYS A C 1
ATOM 2146 O O . LYS A 1 271 ? 16.672 13.411 6.533 1.00 79.00 271 LYS A O 1
ATOM 2151 N N . LYS A 1 272 ? 15.106 14.971 6.182 1.00 84.06 272 LYS A N 1
ATOM 2152 C CA . LYS A 1 272 ? 14.096 14.333 7.050 1.00 84.06 272 LYS A CA 1
ATOM 2153 C C . LYS A 1 272 ? 13.680 12.948 6.563 1.00 84.06 272 LYS A C 1
ATOM 2155 O O . LYS A 1 272 ? 13.421 12.075 7.382 1.00 84.06 272 LYS A O 1
ATOM 2160 N N . PHE A 1 273 ? 13.534 12.783 5.251 1.00 86.38 273 PHE A N 1
ATOM 2161 C CA . PHE A 1 273 ? 13.229 11.496 4.641 1.00 86.38 273 PHE A CA 1
ATOM 2162 C C . PHE A 1 273 ? 14.368 10.512 4.913 1.00 86.38 273 PHE A C 1
ATOM 2164 O O . PHE A 1 273 ? 14.112 9.443 5.450 1.00 86.38 273 PHE A O 1
ATOM 2171 N N . THR A 1 274 ? 15.608 10.905 4.626 1.00 84.69 274 THR A N 1
ATOM 2172 C CA . THR A 1 274 ? 16.812 10.094 4.816 1.00 84.69 274 THR A CA 1
ATOM 2173 C C . THR A 1 274 ? 17.011 9.721 6.279 1.00 84.69 274 THR A C 1
ATOM 2175 O O . THR A 1 274 ? 17.006 8.537 6.581 1.00 84.69 274 THR A O 1
ATOM 2178 N N . GLU A 1 275 ? 17.034 10.694 7.195 1.00 85.62 275 GLU A N 1
ATOM 2179 C CA . GLU A 1 275 ? 17.158 10.454 8.643 1.00 85.62 275 GLU A CA 1
ATOM 2180 C C . GLU A 1 275 ? 16.090 9.481 9.155 1.00 85.62 275 GLU A C 1
ATOM 2182 O O . GLU A 1 275 ? 16.341 8.700 10.067 1.00 85.62 275 GLU A O 1
ATOM 2187 N N . ARG A 1 276 ? 14.877 9.527 8.586 1.00 87.00 276 ARG A N 1
ATOM 2188 C CA . ARG A 1 276 ? 13.805 8.620 8.992 1.00 87.00 276 ARG A CA 1
ATOM 2189 C C . ARG A 1 276 ? 13.944 7.230 8.389 1.00 87.00 276 ARG A C 1
ATOM 2191 O O . ARG A 1 276 ? 13.659 6.251 9.071 1.00 87.00 276 ARG A O 1
ATOM 2198 N N . VAL A 1 277 ? 14.327 7.145 7.119 1.00 87.12 277 VAL A N 1
ATOM 2199 C CA . VAL A 1 277 ? 14.500 5.866 6.427 1.00 87.12 277 VAL A CA 1
ATOM 2200 C C . VAL A 1 277 ? 15.723 5.118 6.945 1.00 87.12 277 VAL A C 1
ATOM 2202 O O . VAL A 1 277 ? 15.672 3.901 7.051 1.00 87.12 277 VAL A O 1
ATOM 2205 N N . GLU A 1 278 ? 16.768 5.828 7.365 1.00 87.44 278 GLU A N 1
ATOM 2206 C CA . GLU A 1 278 ? 17.972 5.257 7.980 1.00 87.44 278 GLU A CA 1
ATOM 2207 C C . GLU A 1 278 ? 17.693 4.490 9.277 1.00 87.44 278 GLU A C 1
ATOM 2209 O O . GLU A 1 278 ? 18.426 3.558 9.594 1.00 87.44 278 GLU A O 1
ATOM 2214 N N . LEU A 1 279 ? 16.628 4.834 10.013 1.00 88.19 279 LEU A N 1
ATOM 2215 C CA . LEU A 1 279 ? 16.240 4.085 11.213 1.00 88.19 279 LEU A CA 1
ATOM 2216 C C . LEU A 1 279 ? 15.750 2.671 10.891 1.00 88.19 279 LEU A C 1
ATOM 2218 O O . LEU A 1 279 ? 15.877 1.789 11.735 1.00 88.19 279 LEU A O 1
ATOM 2222 N N . GLU A 1 280 ? 15.174 2.476 9.703 1.00 89.81 280 GLU A N 1
ATOM 2223 C CA . GLU A 1 280 ? 14.706 1.175 9.231 1.00 89.81 280 GLU A CA 1
ATOM 2224 C C . GLU A 1 280 ? 14.764 1.110 7.691 1.00 89.81 280 GLU A C 1
ATOM 2226 O O . GLU A 1 280 ? 13.756 1.352 7.016 1.00 89.81 280 GLU A O 1
ATOM 2231 N N . PRO A 1 281 ? 15.939 0.833 7.095 1.00 89.75 281 PRO A N 1
ATOM 2232 C CA . PRO A 1 281 ? 16.121 0.879 5.641 1.00 89.75 281 PRO A CA 1
ATOM 2233 C C . PRO A 1 281 ? 15.352 -0.212 4.892 1.00 89.75 281 PRO A C 1
ATOM 2235 O O . PRO A 1 281 ? 15.042 -0.047 3.712 1.00 89.75 281 PRO A O 1
ATOM 2238 N N . SER A 1 282 ? 15.026 -1.318 5.572 1.00 90.81 282 SER A N 1
ATOM 2239 C CA . SER A 1 282 ? 14.324 -2.462 4.980 1.00 90.81 282 SER A CA 1
ATOM 2240 C C . SER A 1 282 ? 12.830 -2.200 4.736 1.00 90.81 282 SER A C 1
ATOM 2242 O O . SER A 1 282 ? 12.155 -2.987 4.065 1.00 90.81 282 SER A O 1
ATOM 2244 N N . GLN A 1 283 ? 12.306 -1.073 5.230 1.00 93.44 283 GLN A N 1
ATOM 2245 C CA . GLN A 1 283 ? 10.889 -0.743 5.146 1.00 93.44 283 GLN A CA 1
ATOM 2246 C C . GLN A 1 283 ? 10.362 -0.734 3.704 1.00 93.44 283 GLN A C 1
ATOM 2248 O O . GLN A 1 283 ? 10.850 -0.030 2.819 1.00 93.44 283 GLN A O 1
ATOM 2253 N N . CYS A 1 284 ? 9.302 -1.503 3.483 1.00 95.62 284 CYS A N 1
ATOM 2254 C CA . CYS A 1 284 ? 8.606 -1.613 2.205 1.00 95.62 284 CYS A CA 1
ATOM 2255 C C . CYS A 1 284 ? 7.319 -0.789 2.190 1.00 95.62 284 CYS A C 1
ATOM 2257 O O . CYS A 1 284 ? 6.910 -0.271 1.150 1.00 95.62 284 CYS A O 1
ATOM 2259 N N . VAL A 1 285 ? 6.687 -0.643 3.353 1.00 96.62 285 VAL A N 1
ATOM 2260 C CA . VAL A 1 285 ? 5.383 0.003 3.504 1.00 96.62 285 VAL A CA 1
ATOM 2261 C C . VAL A 1 285 ? 5.402 0.898 4.730 1.00 96.62 285 VAL A C 1
ATOM 2263 O O . VAL A 1 285 ? 5.984 0.544 5.749 1.00 96.62 285 VAL A O 1
ATOM 2266 N N . ARG A 1 286 ? 4.736 2.046 4.638 1.00 95.94 286 ARG A N 1
ATOM 2267 C CA . ARG A 1 286 ? 4.441 2.933 5.762 1.00 95.94 286 ARG A CA 1
ATOM 2268 C C . ARG A 1 286 ? 2.939 3.173 5.786 1.00 95.94 286 ARG A C 1
ATOM 2270 O O . ARG A 1 286 ? 2.394 3.724 4.829 1.00 95.94 286 ARG A O 1
ATOM 2277 N N . TYR A 1 287 ? 2.270 2.755 6.847 1.00 95.62 287 TYR A N 1
ATOM 2278 C CA . TYR A 1 287 ? 0.823 2.842 6.991 1.00 95.62 287 TYR A CA 1
ATOM 2279 C C . TYR A 1 287 ? 0.454 3.812 8.114 1.00 95.62 287 TYR A C 1
ATOM 2281 O O . TYR A 1 287 ? 0.918 3.672 9.246 1.00 95.62 287 TYR A O 1
ATOM 2289 N N . GLU A 1 288 ? -0.389 4.797 7.799 1.00 94.25 288 GLU A N 1
ATOM 2290 C CA . GLU A 1 288 ? -0.966 5.723 8.778 1.00 94.25 288 GLU A CA 1
ATOM 2291 C C . GLU A 1 288 ? -2.265 6.318 8.209 1.00 94.25 288 GLU A C 1
ATOM 2293 O O . GLU A 1 288 ? -2.248 7.254 7.403 1.00 94.25 288 GLU A O 1
ATOM 2298 N N . PHE A 1 289 ? -3.417 5.789 8.629 1.00 92.50 289 PHE A N 1
ATOM 2299 C CA . PHE A 1 289 ? -4.708 6.296 8.161 1.00 92.50 289 PHE A CA 1
ATOM 2300 C C . PHE A 1 289 ? -4.959 7.730 8.645 1.00 92.50 289 PHE A C 1
ATOM 2302 O O . PHE A 1 289 ? -4.855 8.030 9.833 1.00 92.50 289 PHE A O 1
ATOM 2309 N N . ALA A 1 290 ? -5.311 8.618 7.712 1.00 91.44 290 ALA A N 1
ATOM 2310 C CA . ALA A 1 290 ? -5.440 10.057 7.939 1.00 91.44 290 ALA A CA 1
ATOM 2311 C C . ALA A 1 290 ? -4.174 10.721 8.524 1.00 91.44 290 ALA A C 1
ATOM 2313 O O . ALA A 1 290 ? -4.254 11.762 9.184 1.00 91.44 290 ALA A O 1
ATOM 2314 N N . GLY A 1 291 ? -3.014 10.118 8.249 1.00 90.06 291 GLY A N 1
ATOM 2315 C CA . GLY A 1 291 ? -1.692 10.586 8.643 1.00 90.06 291 GLY A CA 1
ATOM 2316 C C . GLY A 1 291 ? -1.052 11.570 7.667 1.00 90.06 291 GLY A C 1
ATOM 2317 O O . GLY A 1 291 ? -1.723 12.210 6.849 1.00 90.06 291 GLY A O 1
ATOM 2318 N N . GLN A 1 292 ? 0.276 11.683 7.748 1.00 90.31 292 GLN A N 1
ATOM 2319 C CA . GLN A 1 292 ? 1.068 12.478 6.808 1.00 90.31 292 GLN A CA 1
ATOM 2320 C C . GLN A 1 292 ? 2.095 11.606 6.073 1.00 90.31 292 GLN A C 1
ATOM 2322 O O . GLN A 1 292 ? 2.887 10.924 6.721 1.00 90.31 292 GLN A O 1
ATOM 2327 N N . PRO A 1 293 ? 2.145 11.658 4.730 1.00 92.19 293 PRO A N 1
ATOM 2328 C CA . PRO A 1 293 ? 3.162 10.941 3.971 1.00 92.19 293 PRO A CA 1
ATOM 2329 C C . PRO A 1 293 ? 4.565 11.493 4.251 1.00 92.19 293 PRO A C 1
ATOM 2331 O O . PRO A 1 293 ? 4.759 12.695 4.465 1.00 92.19 293 PRO A O 1
ATOM 2334 N N . LEU A 1 294 ? 5.564 10.615 4.168 1.00 90.50 294 LEU A N 1
ATOM 2335 C CA . LEU A 1 294 ? 6.967 10.992 4.263 1.00 90.50 294 LEU A CA 1
ATOM 2336 C C . LEU A 1 294 ? 7.479 11.381 2.870 1.00 90.50 294 LEU A C 1
ATOM 2338 O O . LEU A 1 294 ? 7.828 10.531 2.048 1.00 90.50 294 LEU A O 1
ATOM 2342 N N . PHE A 1 295 ? 7.502 12.683 2.592 1.00 87.25 295 PHE A N 1
ATOM 2343 C CA . PHE A 1 295 ? 7.947 13.212 1.305 1.00 87.25 295 PHE A CA 1
ATOM 2344 C C . PHE A 1 295 ? 9.473 13.249 1.186 1.00 87.25 295 PHE A C 1
ATOM 2346 O O . PHE A 1 295 ? 10.145 13.861 2.011 1.00 87.25 295 PHE A O 1
ATOM 2353 N N . TYR A 1 296 ? 10.003 12.686 0.098 1.00 81.75 296 TYR A N 1
ATOM 2354 C CA . TYR A 1 296 ? 11.411 12.854 -0.285 1.00 81.75 296 TYR A CA 1
ATOM 2355 C C . TYR A 1 296 ? 11.673 14.204 -0.979 1.00 81.75 296 TYR A C 1
ATOM 2357 O O . TYR A 1 296 ? 12.787 14.716 -0.966 1.00 81.75 296 TYR A O 1
ATOM 2365 N N . SER A 1 297 ? 10.646 14.788 -1.603 1.00 80.56 297 SER A N 1
ATOM 2366 C CA . SER A 1 297 ? 10.702 16.079 -2.292 1.00 80.56 297 SER A CA 1
ATOM 2367 C C . SER A 1 297 ? 9.321 16.734 -2.324 1.00 80.56 297 SER A C 1
ATOM 2369 O O . SER A 1 297 ? 8.300 16.079 -2.098 1.00 80.56 297 SER A O 1
ATOM 2371 N N . ALA A 1 298 ? 9.283 18.037 -2.612 1.00 79.31 298 ALA A N 1
ATOM 2372 C CA . ALA A 1 298 ? 8.023 18.752 -2.756 1.00 79.31 298 ALA A CA 1
ATOM 2373 C C . ALA A 1 298 ? 7.197 18.178 -3.920 1.00 79.31 298 ALA A C 1
ATOM 2375 O O . ALA A 1 298 ? 7.700 17.988 -5.028 1.00 79.31 298 ALA A O 1
ATOM 2376 N N . LEU A 1 299 ? 5.906 17.947 -3.676 1.00 82.44 299 LEU A N 1
ATOM 2377 C CA . LEU A 1 299 ? 4.983 17.495 -4.714 1.00 82.44 299 LEU A CA 1
ATOM 2378 C C . LEU A 1 299 ? 4.872 18.527 -5.837 1.00 82.44 299 LEU A C 1
ATOM 2380 O O . LEU A 1 299 ? 4.723 19.722 -5.575 1.00 82.44 299 LEU A O 1
ATOM 2384 N N . ARG A 1 300 ? 4.848 18.059 -7.088 1.00 85.00 300 ARG A N 1
ATOM 2385 C CA . ARG A 1 300 ? 4.564 18.916 -8.246 1.00 85.00 300 ARG A CA 1
ATOM 2386 C C . ARG A 1 300 ? 3.123 19.444 -8.179 1.00 85.00 300 ARG A C 1
ATOM 2388 O O . ARG A 1 300 ? 2.254 18.725 -7.681 1.00 85.00 300 ARG A O 1
ATOM 2395 N N . PRO A 1 301 ? 2.816 20.622 -8.755 1.00 84.50 301 PRO A N 1
ATOM 2396 C CA . PRO A 1 301 ? 1.461 21.185 -8.737 1.00 84.50 301 PRO A CA 1
ATOM 2397 C C . PRO A 1 301 ? 0.374 20.212 -9.223 1.00 84.50 301 PRO A C 1
ATOM 2399 O O . PRO A 1 301 ? -0.679 20.100 -8.605 1.00 84.50 301 PRO A O 1
ATOM 2402 N N . GLN A 1 302 ? 0.661 19.427 -10.266 1.00 84.56 302 GLN A N 1
ATOM 2403 C CA . GLN A 1 302 ? -0.243 18.395 -10.798 1.00 84.56 302 GLN A CA 1
ATOM 2404 C C . GLN A 1 302 ? -0.574 17.308 -9.758 1.00 84.56 302 GLN A C 1
ATOM 2406 O O . GLN A 1 302 ? -1.717 16.875 -9.639 1.00 84.56 302 GLN A O 1
ATOM 2411 N N . GLN A 1 303 ? 0.419 16.882 -8.968 1.00 84.88 303 GLN A N 1
ATOM 2412 C CA . GLN A 1 303 ? 0.236 15.882 -7.911 1.00 84.88 303 GLN A CA 1
ATOM 2413 C C . GLN A 1 303 ? -0.555 16.466 -6.737 1.00 84.88 303 GLN A C 1
ATOM 2415 O O . GLN A 1 303 ? -1.434 15.800 -6.198 1.00 84.88 303 GLN A O 1
ATOM 2420 N N . GLN A 1 304 ? -0.289 17.724 -6.377 1.00 86.06 304 GLN A N 1
ATOM 2421 C CA . GLN A 1 304 ? -1.049 18.433 -5.345 1.00 86.06 304 GLN A CA 1
ATOM 2422 C C . GLN A 1 304 ? -2.529 18.556 -5.740 1.00 86.06 304 GLN A C 1
ATOM 2424 O O . GLN A 1 304 ? -3.405 18.217 -4.949 1.00 86.06 304 GLN A O 1
ATOM 2429 N N . GLN A 1 305 ? -2.814 18.947 -6.986 1.00 86.31 305 GLN A N 1
ATOM 2430 C CA . GLN A 1 305 ? -4.179 19.029 -7.517 1.00 86.31 305 GLN A CA 1
ATOM 2431 C C . GLN A 1 305 ? -4.905 17.676 -7.480 1.00 86.31 305 GLN A C 1
ATOM 2433 O O . GLN A 1 305 ? -6.072 17.613 -7.088 1.00 86.31 305 GLN A O 1
ATOM 2438 N N . LEU A 1 306 ? -4.220 16.580 -7.821 1.00 85.88 306 LEU A N 1
ATOM 2439 C CA . LEU A 1 306 ? -4.799 15.233 -7.775 1.00 85.88 306 LEU A CA 1
ATOM 2440 C C . LEU A 1 306 ? -5.216 14.818 -6.352 1.00 85.88 306 LEU A C 1
ATOM 2442 O O . LEU A 1 306 ? -6.278 14.213 -6.162 1.00 85.88 306 LEU A O 1
ATOM 2446 N N . ILE A 1 307 ? -4.398 15.164 -5.354 1.00 86.12 307 ILE A N 1
ATOM 2447 C CA . ILE A 1 307 ? -4.672 14.896 -3.934 1.00 86.12 307 ILE A CA 1
ATOM 2448 C C . ILE A 1 307 ? -5.829 15.768 -3.434 1.00 86.12 307 ILE A C 1
ATOM 2450 O O . ILE A 1 307 ? -6.712 15.275 -2.737 1.00 86.12 307 ILE A O 1
ATOM 2454 N N . MET A 1 308 ? -5.862 17.040 -3.840 1.00 86.50 308 MET A N 1
ATOM 2455 C CA . MET A 1 308 ? -6.917 17.992 -3.471 1.00 86.50 308 MET A CA 1
ATOM 2456 C C . MET A 1 308 ? -8.254 17.734 -4.173 1.00 86.50 308 MET A C 1
ATOM 2458 O O . MET A 1 308 ? -9.281 18.259 -3.745 1.00 86.50 308 MET A O 1
ATOM 2462 N N . THR A 1 309 ? -8.264 16.941 -5.247 1.00 89.25 309 THR A N 1
ATOM 2463 C CA . THR A 1 309 ? -9.494 16.605 -5.967 1.00 89.25 309 THR A CA 1
ATOM 2464 C C . THR A 1 309 ? -10.450 15.867 -5.022 1.00 89.25 309 THR A C 1
ATOM 2466 O O . THR A 1 309 ? -10.059 14.839 -4.472 1.00 89.25 309 THR A O 1
ATOM 2469 N N . PRO A 1 310 ? -11.701 16.318 -4.836 1.00 90.75 310 PRO A N 1
ATOM 2470 C CA . PRO A 1 310 ? -12.647 15.652 -3.945 1.00 90.75 310 PRO A CA 1
ATOM 2471 C C . PRO A 1 310 ? -12.987 14.221 -4.379 1.00 90.75 310 PRO A C 1
ATOM 2473 O O . PRO A 1 310 ? -12.806 13.827 -5.535 1.00 90.75 310 PRO A O 1
ATOM 2476 N N . CYS A 1 311 ? -13.535 13.434 -3.455 1.00 90.38 311 CYS A N 1
ATOM 2477 C CA . CYS A 1 311 ? -14.073 12.113 -3.764 1.00 90.38 311 CYS A CA 1
ATOM 2478 C C . CYS A 1 311 ? -15.140 12.205 -4.868 1.00 90.38 311 CYS A C 1
ATOM 2480 O O . CYS A 1 311 ? -16.034 13.050 -4.815 1.00 90.38 311 CYS A O 1
ATOM 2482 N N . LYS A 1 312 ? -15.082 11.309 -5.862 1.00 88.06 312 LYS A N 1
ATOM 2483 C CA . LYS A 1 312 ? -16.019 11.317 -6.998 1.00 88.06 312 LYS A CA 1
ATOM 2484 C C . LYS A 1 312 ? -17.475 11.122 -6.552 1.00 88.06 312 LYS A C 1
ATOM 2486 O O . LYS A 1 312 ? -18.347 11.780 -7.119 1.00 88.06 312 LYS A O 1
ATOM 2491 N N . TYR A 1 313 ? -17.695 10.307 -5.516 1.00 88.56 313 TYR A N 1
ATOM 2492 C CA . TYR A 1 313 ? -19.013 9.920 -5.007 1.00 88.56 313 TYR A CA 1
ATOM 2493 C C . TYR A 1 313 ? -19.562 10.905 -3.967 1.00 88.56 313 TYR A C 1
ATOM 2495 O O . TYR A 1 313 ? -20.540 11.593 -4.231 1.00 88.56 313 TYR A O 1
ATOM 2503 N N . CYS A 1 314 ? -18.915 11.032 -2.804 1.00 90.75 314 CYS A N 1
ATOM 2504 C CA . CYS A 1 314 ? -19.445 11.837 -1.696 1.00 90.75 314 CYS A CA 1
ATOM 2505 C C . CYS A 1 314 ? -18.994 13.308 -1.705 1.00 90.75 314 CYS A C 1
ATOM 2507 O O . CYS A 1 314 ? -19.392 14.067 -0.824 1.00 90.75 314 CYS A O 1
ATOM 2509 N N . LYS A 1 315 ? -18.114 13.701 -2.643 1.00 90.44 315 LYS A N 1
ATOM 2510 C CA . LYS A 1 315 ? -17.480 15.035 -2.726 1.00 90.44 315 LYS A CA 1
ATOM 2511 C C . LYS A 1 315 ? -16.700 15.467 -1.473 1.00 90.44 315 LYS A C 1
ATOM 2513 O O . LYS A 1 315 ? -16.301 16.621 -1.369 1.00 90.44 315 LYS A O 1
ATOM 2518 N N . GLY A 1 316 ? -16.453 14.549 -0.538 1.00 89.56 316 GLY A N 1
ATOM 2519 C CA . GLY A 1 316 ? -15.622 14.786 0.639 1.00 89.56 316 GLY A CA 1
ATOM 2520 C C . GLY A 1 316 ? -14.127 14.867 0.307 1.00 89.56 316 GLY A C 1
ATOM 2521 O O . GLY A 1 316 ? -13.715 14.484 -0.797 1.00 89.56 316 GLY A O 1
ATOM 2522 N N . PRO A 1 317 ? -13.303 15.346 1.254 1.00 92.44 317 PRO A N 1
ATOM 2523 C CA . PRO A 1 317 ? -11.856 15.373 1.094 1.00 92.44 317 PRO A CA 1
ATOM 2524 C C . PRO A 1 317 ? -11.273 13.954 1.073 1.00 92.44 317 PRO A C 1
ATOM 2526 O O . PRO A 1 317 ? -11.849 13.009 1.624 1.00 92.44 317 PRO A O 1
ATOM 2529 N N . LYS A 1 318 ? -10.107 13.821 0.436 1.00 92.81 318 LYS A N 1
ATOM 2530 C CA . LYS A 1 318 ? -9.283 12.615 0.508 1.00 92.81 318 LYS A CA 1
ATOM 2531 C C . LYS A 1 318 ? -8.209 12.767 1.584 1.00 92.81 318 LYS A C 1
ATOM 2533 O O . LYS A 1 318 ? -7.674 13.854 1.780 1.00 92.81 318 LYS A O 1
ATOM 2538 N N . VAL A 1 319 ? -7.906 11.674 2.268 1.00 93.50 319 VAL A N 1
ATOM 2539 C CA . VAL A 1 319 ? -6.902 11.570 3.326 1.00 93.50 319 VAL A CA 1
ATOM 2540 C C . VAL A 1 319 ? -5.851 10.538 2.944 1.00 93.50 319 VAL A C 1
ATOM 2542 O O . VAL A 1 319 ? -6.117 9.641 2.146 1.00 93.50 319 VAL A O 1
ATOM 2545 N N . PHE A 1 320 ? -4.647 10.695 3.483 1.00 94.56 320 PHE A N 1
ATOM 2546 C CA . PHE A 1 320 ? -3.570 9.729 3.301 1.00 94.56 320 PHE A CA 1
ATOM 2547 C C . PHE A 1 320 ? -3.924 8.391 3.962 1.00 94.56 320 PHE A C 1
ATOM 2549 O O . PHE A 1 320 ? -4.580 8.368 5.004 1.00 94.56 320 PHE A O 1
ATOM 2556 N N . GLU A 1 321 ? -3.502 7.291 3.347 1.00 94.38 321 GLU A N 1
ATOM 2557 C CA . GLU A 1 321 ? -3.730 5.941 3.866 1.00 94.38 321 GLU A CA 1
ATOM 2558 C C . GLU A 1 321 ? -2.417 5.194 4.086 1.00 94.38 321 GLU A C 1
ATOM 2560 O O . GLU A 1 321 ? -2.126 4.762 5.200 1.00 94.38 321 GLU A O 1
ATOM 2565 N N . PHE A 1 322 ? -1.613 5.059 3.029 1.00 96.25 322 PHE A N 1
ATOM 2566 C CA . PHE A 1 322 ? -0.322 4.385 3.088 1.00 96.25 322 PHE A CA 1
ATOM 2567 C C . PHE A 1 322 ? 0.631 4.861 1.992 1.00 96.25 322 PHE A C 1
ATOM 2569 O O . PHE A 1 322 ? 0.242 5.481 0.995 1.00 96.25 322 PHE A O 1
ATOM 2576 N N . GLN A 1 323 ? 1.900 4.528 2.189 1.00 96.19 323 GLN A N 1
ATOM 2577 C CA . GLN A 1 323 ? 3.007 4.806 1.295 1.00 96.19 323 GLN A CA 1
ATOM 2578 C C . GLN A 1 323 ? 3.793 3.517 1.039 1.00 96.19 323 GLN A C 1
ATOM 2580 O O . GLN A 1 323 ? 4.256 2.886 1.986 1.00 96.19 323 GLN A O 1
ATOM 2585 N N . LEU A 1 324 ? 3.978 3.146 -0.231 1.00 95.81 324 LEU A N 1
ATOM 2586 C CA . LEU A 1 324 ? 4.962 2.129 -0.614 1.00 95.81 324 LEU A CA 1
ATOM 2587 C C . LEU A 1 324 ? 6.312 2.786 -0.850 1.00 95.81 324 LEU A C 1
ATOM 2589 O O . LEU A 1 324 ? 6.418 3.834 -1.502 1.00 95.81 324 LEU A O 1
ATOM 2593 N N . MET A 1 325 ? 7.330 2.132 -0.316 1.00 94.19 325 MET A N 1
ATOM 2594 C CA . MET A 1 325 ? 8.714 2.562 -0.356 1.00 94.19 325 MET A CA 1
ATOM 2595 C C . MET A 1 325 ? 9.426 1.936 -1.559 1.00 94.19 325 MET A C 1
ATOM 2597 O O . MET A 1 325 ? 9.054 0.846 -1.998 1.00 94.19 325 MET A O 1
ATOM 2601 N N . PRO A 1 326 ? 10.465 2.596 -2.099 1.00 90.56 326 PRO A N 1
ATOM 2602 C CA . PRO A 1 326 ? 11.177 2.088 -3.268 1.00 90.56 326 PRO A CA 1
ATOM 2603 C C . PRO A 1 326 ? 11.894 0.760 -3.004 1.00 90.56 326 PRO A C 1
ATOM 2605 O O . PRO A 1 326 ? 12.172 0.042 -3.958 1.00 90.56 326 PRO A O 1
ATOM 2608 N N . ASN A 1 327 ? 12.130 0.387 -1.737 1.00 91.44 327 ASN A N 1
ATOM 2609 C CA . ASN A 1 327 ? 12.716 -0.907 -1.380 1.00 91.44 327 ASN A CA 1
ATOM 2610 C C . ASN A 1 327 ? 11.895 -2.105 -1.899 1.00 91.44 327 ASN A C 1
ATOM 2612 O O . ASN A 1 327 ? 12.442 -3.168 -2.144 1.00 91.44 327 ASN A O 1
ATOM 2616 N N . VAL A 1 328 ? 10.600 -1.936 -2.187 1.00 93.38 328 VAL A N 1
ATOM 2617 C CA . VAL A 1 328 ? 9.803 -2.984 -2.853 1.00 93.38 328 VAL A CA 1
ATOM 2618 C C . VAL A 1 328 ? 10.421 -3.409 -4.198 1.00 93.38 328 VAL A C 1
ATOM 2620 O O . VAL A 1 328 ? 10.337 -4.574 -4.573 1.00 93.38 328 VAL A O 1
ATOM 2623 N N . LEU A 1 329 ? 11.077 -2.489 -4.916 1.00 90.38 329 LEU A N 1
ATOM 2624 C CA . LEU A 1 329 ? 11.726 -2.764 -6.204 1.00 90.38 329 LEU A CA 1
ATOM 2625 C C . LEU A 1 329 ? 13.049 -3.529 -6.083 1.00 90.38 329 LEU A C 1
ATOM 2627 O O . LEU A 1 329 ? 13.476 -4.113 -7.073 1.00 90.38 329 LEU A O 1
ATOM 2631 N N . SER A 1 330 ? 13.711 -3.495 -4.920 1.00 89.44 330 SER A N 1
ATOM 2632 C CA . SER A 1 330 ? 14.941 -4.269 -4.686 1.00 89.44 330 SER A CA 1
ATOM 2633 C C . SER A 1 330 ? 14.629 -5.730 -4.359 1.00 89.44 330 SER A C 1
ATOM 2635 O O . SER A 1 330 ? 15.435 -6.609 -4.642 1.00 89.44 330 SER A O 1
ATOM 2637 N N . ILE A 1 331 ? 13.446 -5.975 -3.792 1.00 91.38 331 ILE A N 1
ATOM 2638 C CA . ILE A 1 331 ? 12.960 -7.302 -3.419 1.00 91.38 331 ILE A CA 1
ATOM 2639 C C . ILE A 1 331 ? 12.306 -8.004 -4.610 1.00 91.38 331 ILE A C 1
ATOM 2641 O O . ILE A 1 331 ? 12.543 -9.185 -4.850 1.00 91.38 331 ILE A O 1
ATOM 2645 N N . LEU A 1 332 ? 11.458 -7.295 -5.358 1.00 91.69 332 LEU A N 1
ATOM 2646 C CA . LEU A 1 332 ? 10.756 -7.885 -6.492 1.00 91.69 332 LEU A CA 1
ATOM 2647 C C . LEU A 1 332 ? 11.655 -7.862 -7.745 1.00 91.69 332 LEU A C 1
ATOM 2649 O O . LEU A 1 332 ? 12.126 -6.785 -8.120 1.00 91.69 332 LEU A O 1
ATOM 2653 N N . PRO A 1 333 ? 11.835 -8.991 -8.460 1.00 90.44 333 PRO A N 1
ATOM 2654 C CA . PRO A 1 333 ? 12.696 -9.104 -9.648 1.00 90.44 333 PRO A CA 1
ATOM 2655 C C . PRO A 1 333 ? 12.071 -8.447 -10.896 1.00 90.44 333 PRO A C 1
ATOM 2657 O O . PRO A 1 333 ? 11.781 -9.069 -11.916 1.00 90.44 333 PRO A O 1
ATOM 2660 N N . THR A 1 334 ? 11.806 -7.147 -10.823 1.00 89.75 334 THR A N 1
ATOM 2661 C CA . THR A 1 334 ? 11.035 -6.404 -11.831 1.00 89.75 334 THR A CA 1
ATOM 2662 C C . THR A 1 334 ? 11.722 -6.350 -13.197 1.00 89.75 334 THR A C 1
ATOM 2664 O O . THR A 1 334 ? 11.066 -6.518 -14.228 1.00 89.75 334 THR A O 1
ATOM 2667 N N . THR A 1 335 ? 13.040 -6.161 -13.220 1.00 88.00 335 THR A N 1
ATOM 2668 C CA . THR A 1 335 ? 13.859 -6.065 -14.438 1.00 88.00 335 THR A CA 1
ATOM 2669 C C . THR A 1 335 ? 13.943 -7.400 -15.181 1.00 88.00 335 THR A C 1
ATOM 2671 O O . THR A 1 335 ? 13.772 -7.436 -16.401 1.00 88.00 335 THR A O 1
ATOM 2674 N N . GLU A 1 336 ? 14.135 -8.501 -14.452 1.00 87.88 336 GLU A N 1
ATOM 2675 C CA . GLU A 1 336 ? 14.236 -9.861 -14.992 1.00 87.88 336 GLU A CA 1
ATOM 2676 C C . GLU A 1 336 ? 12.955 -10.242 -15.737 1.00 87.88 336 GLU A C 1
ATOM 2678 O O . GLU A 1 336 ? 12.990 -10.516 -16.940 1.00 87.88 336 GLU A O 1
ATOM 2683 N N . TYR A 1 337 ? 11.809 -10.116 -15.067 1.00 88.19 337 TYR A N 1
ATOM 2684 C CA . TYR A 1 337 ? 10.497 -10.454 -15.625 1.00 88.19 337 TYR A CA 1
ATOM 2685 C C . TYR A 1 337 ? 10.096 -9.536 -16.785 1.00 88.19 337 TYR A C 1
ATOM 2687 O O . TYR A 1 337 ? 9.406 -9.963 -17.711 1.00 88.19 337 TYR A O 1
ATOM 2695 N N . ALA A 1 338 ? 10.528 -8.272 -16.773 1.00 85.50 338 ALA A N 1
ATOM 2696 C CA . ALA A 1 338 ? 10.320 -7.390 -17.916 1.00 85.50 338 ALA A CA 1
ATOM 2697 C C . ALA A 1 338 ? 11.161 -7.825 -19.121 1.00 85.50 338 ALA A C 1
ATOM 2699 O O . ALA A 1 338 ? 10.658 -7.840 -20.243 1.00 85.50 338 ALA A O 1
ATOM 2700 N N . SER A 1 339 ? 12.415 -8.226 -18.8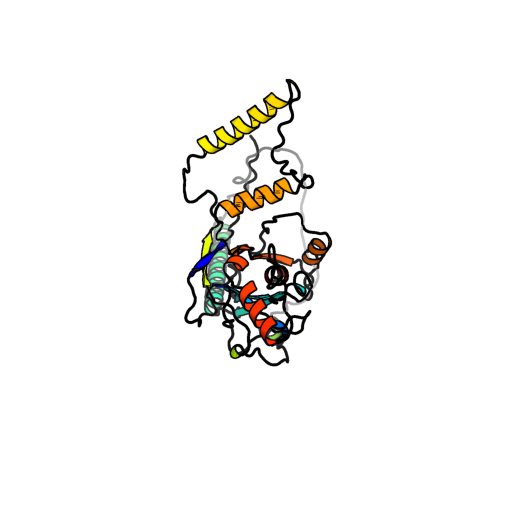99 1.00 82.31 339 SER A N 1
ATOM 2701 C CA . SER A 1 339 ? 13.290 -8.706 -19.970 1.00 82.31 339 SER A CA 1
ATOM 2702 C C . SER A 1 339 ? 12.771 -10.001 -20.610 1.00 82.31 339 SER A C 1
ATOM 2704 O O . SER A 1 339 ? 12.850 -10.166 -21.826 1.00 82.31 339 SER A O 1
ATOM 2706 N N . GLU A 1 340 ? 12.192 -10.904 -19.816 1.00 80.62 340 GLU A N 1
ATOM 2707 C CA . GLU A 1 340 ? 11.581 -12.148 -20.296 1.00 80.62 340 GLU A CA 1
ATOM 2708 C C . GLU A 1 340 ? 10.321 -11.885 -21.122 1.00 80.62 340 GLU A C 1
ATOM 2710 O O . GLU A 1 340 ? 10.169 -12.437 -22.215 1.00 80.62 340 GLU A O 1
ATOM 2715 N N . ALA A 1 341 ? 9.459 -10.981 -20.649 1.00 76.88 341 ALA A N 1
ATOM 2716 C CA . ALA A 1 341 ? 8.272 -10.555 -21.382 1.00 76.88 341 ALA A CA 1
ATOM 2717 C C . ALA A 1 341 ? 8.616 -9.854 -22.709 1.00 76.88 341 ALA A C 1
ATOM 2719 O O . ALA A 1 341 ? 7.854 -9.930 -23.667 1.00 76.88 341 ALA A O 1
ATOM 2720 N N . GLU A 1 342 ? 9.760 -9.173 -22.801 1.00 71.38 342 GLU A N 1
ATOM 2721 C CA . GLU A 1 342 ? 10.216 -8.571 -24.058 1.00 71.38 342 GLU A CA 1
ATOM 2722 C C . GLU A 1 342 ? 10.828 -9.593 -25.027 1.00 71.38 342 GLU A C 1
ATOM 2724 O O . GLU A 1 342 ? 10.624 -9.479 -26.239 1.00 71.38 342 GLU A O 1
ATOM 2729 N N . LYS A 1 343 ? 11.546 -10.604 -24.517 1.00 67.31 343 LYS A N 1
ATOM 2730 C CA . LYS A 1 343 ? 12.123 -11.691 -25.329 1.00 67.31 343 LYS A CA 1
ATOM 2731 C C . LYS A 1 343 ? 11.048 -12.537 -26.009 1.00 67.31 343 LYS A C 1
ATOM 2733 O O . LYS A 1 343 ? 11.234 -12.928 -27.158 1.00 67.31 343 LYS A O 1
ATOM 2738 N N . SER A 1 344 ? 9.926 -12.794 -25.335 1.00 61.56 344 SER A N 1
ATOM 2739 C CA . SER A 1 344 ? 8.807 -13.545 -25.921 1.00 61.56 344 SER A CA 1
ATOM 2740 C C . SER A 1 344 ? 8.114 -12.795 -27.067 1.00 61.56 344 SER A C 1
ATOM 2742 O O . SER A 1 344 ? 7.541 -13.429 -27.951 1.00 61.56 344 SER A O 1
ATOM 2744 N N . VAL A 1 345 ? 8.205 -11.460 -27.094 1.00 61.34 345 VAL A N 1
ATOM 2745 C CA . VAL A 1 345 ? 7.577 -10.604 -28.116 1.00 61.34 345 VAL A CA 1
ATOM 2746 C C . VAL A 1 345 ? 8.525 -10.294 -29.283 1.00 61.34 345 VAL A C 1
ATOM 2748 O O . VAL A 1 345 ? 8.073 -10.188 -30.419 1.00 61.34 345 VAL A O 1
ATOM 2751 N N . ASN A 1 346 ? 9.835 -10.170 -29.040 1.00 58.44 346 ASN A N 1
ATOM 2752 C CA . ASN A 1 346 ? 10.821 -9.764 -30.049 1.00 58.44 346 ASN A CA 1
ATOM 2753 C C . ASN A 1 346 ? 11.984 -10.765 -30.163 1.00 58.44 346 ASN A C 1
ATOM 2755 O O . ASN A 1 346 ? 13.085 -10.517 -29.675 1.00 58.44 346 ASN A O 1
ATOM 2759 N N . ALA A 1 347 ? 11.775 -11.863 -30.893 1.00 54.28 347 ALA A N 1
ATOM 2760 C CA . ALA A 1 347 ? 12.810 -12.873 -31.146 1.00 54.28 347 ALA A CA 1
ATOM 2761 C C . ALA A 1 347 ? 13.964 -12.409 -32.073 1.00 54.28 347 ALA A C 1
ATOM 2763 O O . ALA A 1 347 ? 14.945 -13.130 -32.222 1.00 54.28 347 ALA A O 1
ATOM 2764 N N 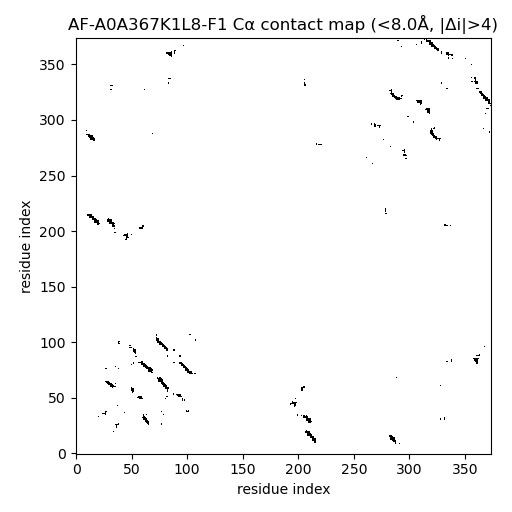. ASN A 1 348 ? 13.879 -11.219 -32.690 1.00 52.16 348 ASN A N 1
ATOM 2765 C CA . ASN A 1 348 ? 14.741 -10.834 -33.821 1.00 52.16 348 ASN A CA 1
ATOM 2766 C C . ASN A 1 348 ? 15.570 -9.546 -33.653 1.00 52.16 348 ASN A C 1
ATOM 2768 O O . ASN A 1 348 ? 16.123 -9.073 -34.643 1.00 52.16 348 ASN A O 1
ATOM 2772 N N . ASN A 1 349 ? 15.703 -8.961 -32.455 1.00 56.34 349 ASN A N 1
ATOM 2773 C CA . ASN A 1 349 ? 16.464 -7.711 -32.309 1.00 56.34 349 ASN A CA 1
ATOM 2774 C C . ASN A 1 349 ? 17.545 -7.783 -31.220 1.00 56.34 349 ASN A C 1
ATOM 2776 O O . ASN A 1 349 ? 17.254 -8.054 -30.056 1.00 56.34 349 ASN A O 1
ATOM 2780 N N . LYS A 1 350 ? 18.806 -7.523 -31.596 1.00 52.59 350 LYS A N 1
ATOM 2781 C CA . LYS A 1 350 ? 19.937 -7.411 -30.660 1.00 52.59 350 LYS A CA 1
ATOM 2782 C C . LYS A 1 350 ? 19.796 -6.099 -29.880 1.00 52.59 350 LYS A C 1
ATOM 2784 O O . LYS A 1 350 ? 20.175 -5.047 -30.387 1.00 52.59 350 LYS A O 1
ATOM 2789 N N . LYS A 1 351 ? 19.229 -6.152 -28.672 1.00 58.50 351 LYS A N 1
ATOM 2790 C CA . LYS A 1 351 ? 19.141 -4.990 -27.771 1.00 58.50 351 LYS A CA 1
ATOM 2791 C C . LYS A 1 351 ? 20.486 -4.667 -27.114 1.00 58.50 351 LYS A C 1
ATOM 2793 O O . LYS A 1 351 ? 21.280 -5.564 -26.829 1.00 58.50 351 LYS A O 1
ATOM 2798 N N . SER A 1 352 ? 20.713 -3.376 -26.877 1.00 59.16 352 SER A N 1
ATOM 2799 C CA . SER A 1 352 ? 21.891 -2.842 -26.187 1.00 59.16 352 SER A CA 1
ATOM 2800 C C . SER A 1 352 ? 21.820 -3.133 -24.683 1.00 59.16 352 SER A C 1
ATOM 2802 O O . SER A 1 352 ? 20.735 -3.215 -24.111 1.00 59.16 352 SER A O 1
ATOM 2804 N N . LEU A 1 353 ? 22.972 -3.236 -24.012 1.00 53.91 353 LEU A N 1
ATOM 2805 C CA . LEU A 1 353 ? 23.065 -3.424 -22.556 1.00 53.91 353 LEU A CA 1
ATOM 2806 C C . LEU A 1 353 ? 22.342 -2.289 -21.795 1.00 53.91 353 LEU A C 1
ATOM 2808 O O . LEU A 1 353 ? 21.688 -2.546 -20.786 1.00 53.91 353 LEU A O 1
ATOM 2812 N N . LEU A 1 354 ? 22.331 -1.065 -22.341 1.00 56.16 354 LEU A N 1
ATOM 2813 C CA . LEU A 1 354 ? 21.561 0.060 -21.789 1.00 56.16 354 LEU A CA 1
ATOM 2814 C C . LEU A 1 354 ? 20.038 -0.169 -21.809 1.00 56.16 354 LEU A C 1
ATOM 2816 O O . LEU A 1 354 ? 19.347 0.286 -20.899 1.00 56.16 354 LEU A O 1
ATOM 2820 N N . ASP A 1 355 ? 19.508 -0.895 -22.798 1.00 61.31 355 ASP A N 1
ATOM 2821 C CA . ASP A 1 355 ? 18.066 -1.158 -22.882 1.00 61.31 355 ASP A CA 1
ATOM 2822 C C . ASP A 1 355 ? 17.612 -2.096 -21.757 1.00 61.31 355 ASP A C 1
ATOM 2824 O O . ASP A 1 355 ? 16.500 -1.955 -21.251 1.00 61.31 355 ASP A O 1
ATOM 2828 N N . SER A 1 356 ? 18.488 -3.001 -21.306 1.00 58.16 356 SER A N 1
ATOM 2829 C CA . SER A 1 356 ? 18.214 -3.896 -20.174 1.00 58.16 356 SER A CA 1
ATOM 2830 C C . SER A 1 356 ? 18.105 -3.147 -18.839 1.00 58.16 356 SER A C 1
ATOM 2832 O O . SER A 1 356 ? 17.245 -3.471 -18.026 1.00 58.16 356 SER A O 1
ATOM 2834 N N . TRP A 1 357 ? 18.884 -2.073 -18.649 1.00 57.81 357 TRP A N 1
ATOM 2835 C CA . TRP A 1 357 ? 18.763 -1.167 -17.493 1.00 57.81 357 TRP A CA 1
ATOM 2836 C C . TRP A 1 357 ? 17.516 -0.274 -17.562 1.00 57.81 357 TRP A C 1
ATOM 2838 O O . TRP A 1 357 ? 17.113 0.337 -16.571 1.00 57.81 357 TRP A O 1
ATOM 2848 N N . SER A 1 358 ? 16.889 -0.187 -18.737 1.00 66.19 358 SER A N 1
ATOM 2849 C CA . SER A 1 358 ? 15.628 0.523 -18.945 1.00 66.19 358 SER A CA 1
ATOM 2850 C C . SER A 1 358 ? 14.385 -0.370 -18.848 1.00 66.19 358 SER A C 1
ATOM 2852 O O . SER A 1 358 ? 13.267 0.134 -18.964 1.00 66.19 358 SER A O 1
ATOM 2854 N N . ALA A 1 359 ? 14.561 -1.671 -18.611 1.00 77.19 359 ALA A N 1
ATOM 2855 C CA . ALA A 1 359 ? 13.467 -2.624 -18.475 1.00 77.19 359 ALA A CA 1
ATOM 2856 C C . ALA A 1 359 ? 12.890 -2.625 -17.049 1.00 77.19 359 ALA A C 1
ATOM 2858 O O . ALA A 1 359 ? 13.588 -2.329 -16.084 1.00 77.19 359 ALA A O 1
ATOM 2859 N N . GLY A 1 360 ? 11.610 -2.979 -16.917 1.00 84.62 360 GLY A N 1
ATOM 2860 C CA . GLY A 1 360 ? 10.931 -3.082 -15.623 1.00 84.62 360 GLY A CA 1
ATOM 2861 C C . GLY A 1 360 ? 10.165 -1.832 -15.204 1.00 84.62 360 GLY A C 1
ATOM 2862 O O . GLY A 1 360 ? 10.099 -0.822 -15.911 1.00 84.62 360 GLY A O 1
ATOM 2863 N N . MET A 1 361 ? 9.528 -1.922 -14.044 1.00 90.00 361 MET A N 1
ATOM 2864 C CA . MET A 1 361 ? 8.893 -0.786 -13.386 1.00 90.00 361 MET A CA 1
ATOM 2865 C C . MET A 1 361 ? 9.904 0.079 -12.635 1.00 90.00 361 MET A C 1
ATOM 2867 O O . MET A 1 361 ? 10.927 -0.385 -12.147 1.00 90.00 361 MET A O 1
ATOM 2871 N N . GLU A 1 362 ? 9.573 1.360 -12.510 1.00 87.31 362 GLU A N 1
ATOM 2872 C CA . GLU A 1 362 ? 10.398 2.347 -11.825 1.00 87.31 362 GLU A CA 1
ATOM 2873 C C . GLU A 1 362 ? 9.482 3.351 -11.122 1.00 87.31 362 GLU A C 1
ATOM 2875 O O . GLU A 1 362 ? 8.711 4.077 -11.762 1.00 87.31 362 GLU A O 1
ATOM 2880 N N . PHE A 1 363 ? 9.582 3.423 -9.798 1.00 88.56 363 PHE A N 1
ATOM 2881 C CA . PHE A 1 363 ? 8.904 4.429 -8.992 1.00 88.56 363 PHE A CA 1
ATOM 2882 C C . PHE A 1 363 ? 9.765 4.835 -7.794 1.00 88.56 363 PHE A C 1
ATOM 2884 O O . PHE A 1 363 ? 10.547 4.045 -7.281 1.00 88.56 363 PHE A O 1
ATOM 2891 N N . GLY A 1 364 ? 9.609 6.085 -7.347 1.00 85.56 364 GLY A N 1
ATOM 2892 C CA . GLY A 1 364 ? 10.239 6.561 -6.114 1.00 85.56 364 GLY A CA 1
ATOM 2893 C C . GLY A 1 364 ? 9.426 6.134 -4.898 1.00 85.56 364 GLY A C 1
ATOM 2894 O O . GLY A 1 364 ? 9.844 5.304 -4.115 1.00 85.56 364 GLY A O 1
ATOM 2895 N N . THR A 1 365 ? 8.223 6.677 -4.750 1.00 89.62 365 THR A N 1
ATOM 2896 C CA . THR A 1 365 ? 7.266 6.261 -3.715 1.00 89.62 365 THR A CA 1
ATOM 2897 C C . THR A 1 365 ? 5.874 6.227 -4.324 1.00 89.62 365 THR A C 1
ATOM 2899 O O . THR A 1 365 ? 5.570 7.011 -5.230 1.00 89.62 365 THR A O 1
ATOM 2902 N N . ILE A 1 366 ? 5.027 5.323 -3.838 1.00 92.94 366 ILE A N 1
ATOM 2903 C CA . ILE A 1 366 ? 3.609 5.286 -4.208 1.00 92.94 366 ILE A CA 1
ATOM 2904 C C . ILE A 1 366 ? 2.832 5.777 -3.000 1.00 92.94 366 ILE A C 1
ATOM 2906 O O . ILE A 1 366 ? 2.949 5.202 -1.925 1.00 92.94 366 ILE A O 1
ATOM 2910 N N . LEU A 1 367 ? 2.055 6.843 -3.172 1.00 94.25 367 LEU A N 1
ATOM 2911 C CA . LEU A 1 367 ? 1.217 7.406 -2.119 1.00 94.25 367 LEU A CA 1
ATOM 2912 C C . LEU A 1 367 ? -0.246 7.118 -2.439 1.00 94.25 367 LEU A C 1
ATOM 2914 O O . LEU A 1 367 ? -0.729 7.503 -3.507 1.00 94.25 367 LEU A O 1
ATOM 2918 N N . ALA A 1 368 ? -0.946 6.474 -1.512 1.00 94.38 368 ALA A N 1
ATOM 2919 C CA . ALA A 1 368 ? -2.369 6.205 -1.631 1.00 94.38 368 ALA A CA 1
ATOM 2920 C C . ALA A 1 368 ? -3.182 7.181 -0.774 1.00 94.38 368 ALA A C 1
ATOM 2922 O O . ALA A 1 368 ? -2.868 7.438 0.391 1.00 94.38 368 ALA A O 1
ATOM 2923 N N . PHE A 1 369 ? -4.239 7.722 -1.381 1.00 93.50 369 PHE A N 1
ATOM 2924 C CA . PHE A 1 369 ? -5.183 8.625 -0.735 1.00 93.50 369 PHE A CA 1
ATOM 2925 C C . PHE A 1 369 ? -6.609 8.129 -0.963 1.00 93.50 369 PHE A C 1
ATOM 2927 O O . PHE A 1 369 ? -7.007 7.887 -2.106 1.00 93.50 369 PHE A O 1
ATOM 2934 N N . VAL A 1 370 ? -7.396 8.057 0.106 1.00 91.81 370 VAL A N 1
ATOM 2935 C CA . VAL A 1 370 ? -8.780 7.562 0.094 1.00 91.81 370 VAL A CA 1
ATOM 2936 C C . VAL A 1 370 ? -9.754 8.585 0.634 1.00 91.81 370 VAL A C 1
ATOM 2938 O O . VAL A 1 370 ? -9.370 9.582 1.231 1.00 91.81 370 VAL A O 1
ATOM 2941 N N . CYS A 1 371 ? -11.040 8.369 0.374 1.00 90.75 371 CYS A N 1
ATOM 2942 C CA . CYS A 1 371 ? -12.104 9.191 0.931 1.00 90.75 371 CYS A CA 1
ATOM 2943 C C . CYS A 1 371 ? -12.025 9.208 2.466 1.00 90.75 371 CYS A C 1
ATOM 2945 O O . CYS A 1 371 ? -11.845 8.162 3.072 1.00 90.75 371 CYS A O 1
ATOM 2947 N N . GLN A 1 372 ? -12.191 10.376 3.095 1.00 88.31 372 GLN A N 1
ATOM 2948 C CA . GLN A 1 372 ? -12.242 10.468 4.560 1.00 88.31 372 GLN A CA 1
ATOM 2949 C C . GLN A 1 372 ? -13.472 9.768 5.156 1.00 88.31 372 GLN A C 1
ATOM 2951 O O . GLN A 1 372 ? -13.410 9.229 6.254 1.00 88.31 372 GLN A O 1
ATOM 2956 N N . LYS A 1 373 ? -14.602 9.827 4.444 1.00 82.12 373 LYS A N 1
ATOM 2957 C CA . LYS A 1 373 ? -15.861 9.168 4.820 1.00 82.12 373 LYS A CA 1
ATOM 2958 C C . LYS A 1 373 ? -15.885 7.748 4.266 1.00 82.12 373 LYS A C 1
ATOM 2960 O O . LYS A 1 373 ? -16.785 7.425 3.495 1.00 82.12 373 LYS A O 1
ATOM 2965 N N . ASP A 1 374 ? -14.798 7.028 4.502 1.00 70.62 374 ASP A N 1
ATOM 2966 C CA . ASP A 1 374 ? -14.647 5.659 4.033 1.00 70.62 374 ASP A CA 1
ATOM 2967 C C . ASP A 1 374 ? -15.693 4.725 4.639 1.00 70.62 374 ASP A C 1
ATOM 2969 O O . ASP A 1 374 ? -15.914 4.844 5.868 1.00 70.62 374 ASP A O 1
#

Organism: Rhizopus azygosporus (NCBI:txid86630)

InterPro domains:
  IPR007320 Programmed cell death protein 2, C-terminal [PF04194] (267-374)

Radius of gyration: 31.92 Å; Cα contacts (8 Å, |Δi|>4): 448; chains: 1; bounding box: 107×67×86 Å

Mean predicted aligned error: 16.57 Å

Nearest PDB structures (foldseek):
  5fs4-assembly1_A  TM=2.976E-01  e=5.128E+00  Acinetobacter phage AP205
  9hau-assembly1_AA  TM=2.997E-01  e=5.743E+00  Leviviridae sp.
  6yfr-assembly1_AA  TM=3.329E-01  e=5.128E+00  Leviviridae sp.
  6yft-assembly1_AA  TM=2.522E-01  e=4.326E+00  Wenzhou levi-like virus 1